Protein AF-A0A7V7VMN9-F1 (afdb_monomer)

Solvent-accessible surface area (backbone atoms only — not comparable to full-atom values): 23626 Å² total; per-residue (Å²): 134,90,79,73,76,73,79,84,62,78,80,55,101,72,82,50,74,69,56,50,67,62,46,50,63,60,49,54,57,54,54,69,75,44,73,64,48,77,47,73,46,55,26,30,43,75,64,50,31,54,47,52,35,53,52,29,42,52,36,45,74,70,70,34,49,33,37,35,45,34,31,45,50,43,74,87,74,33,71,66,27,49,52,45,22,53,54,29,48,60,44,31,67,72,36,32,61,21,46,48,39,40,58,39,51,40,54,54,73,68,48,59,103,78,60,53,71,67,60,51,53,52,53,48,51,53,50,52,63,55,46,50,59,50,50,51,42,56,74,65,60,83,38,96,40,62,53,56,63,73,59,55,30,57,55,35,44,62,82,62,49,40,40,31,52,25,54,18,61,23,60,74,98,60,14,68,62,53,7,48,53,45,14,33,62,26,47,50,20,58,66,36,58,50,44,50,63,26,52,38,36,39,41,35,43,36,23,18,62,78,72,47,70,67,56,55,51,52,54,49,52,55,49,46,69,49,28,43,87,93,51,52,73,43,59,25,41,38,54,79,41,57,86,87,48,47,38,32,37,36,39,44,30,25,30,67,51,74,76,74,72,75,74,74,78,70,81,75,80,81,89,76,82,86,84,88,84,84,90,82,91,84,85,90,88,85,83,87,85,83,82,87,78,89,82,85,83,86,85,87,82,83,90,83,86,83,79,89,79,91,76,85,81,58,73,63,70,60,52,67,72,56,53,62,68,61,55,47,53,62,47,53,73,60,48,81,66,80,81,87,83,90,76,77,95,69,80,86,75,72,83,72,78,80,79,81,76,75,81,71,63,68,98,51,68,86,56,85,78,55,67,56,99,88,40,58,70,82,52,60,65,52,65,76,69,67,62,81,133

Radius of gyration: 32.82 Å; Cα contacts (8 Å, |Δi|>4): 465; chains: 1; bounding box: 78×90×87 Å

pLDDT: mean 71.64, std 24.28, range [21.75, 96.06]

Sequence (389 aa):
NQIALPTDLEFSSHFSASDLATLVPHLVEEIAQASIVILVGGLGSGFASVLLPQVAALCKAQKKMTLACVSLPFSFEGKHAQSIATHSLALLEKESDGILLLDNDRLSSHGSSKTVLGETFIASDEAMDAALPALLTILFNKGPVRITRSHFLKALQGQGTRSCFGYGQAAGPNRLHEALERTLKKPLLERGRSLAKATDIFLILRGPKDISLAEAQAAMQEIERLAGPDRDIQLSLNAEEEEGAPLQIFLLATIKEAAVASKKCEPSPERVSDFSQKEVSSNTPAHLLGKTNILKPSISIAPSLPKSEENSTSEESIKELFDEALYQTALDSQESSVTKSPIPPKKKQMQGALNLKAVQRGRFDKSEPTIVEGEDLDTPTYLRLGLKF

Foldseek 3Di:
DPDDDPPPPPPDPDDDPVNVVVVVVVLLVVLLPDQEEEAEEEALRDPSLPVVLLSLQSNVVSVHAYEYEYEQDECVVDDNSNVSRVVSVVSCLVRHLFYAYHYLNLLVVPDDPPDDPVVSVVLVVVQRVVVVVVVCCQVPPPDPFHDDPVVVSVLRHDPQKYKAKFKAWAFDDCGLVRRVQRRLPRSSCVSLQVLLQFQEKEKEKAWALPDDPVSVVVNVVVS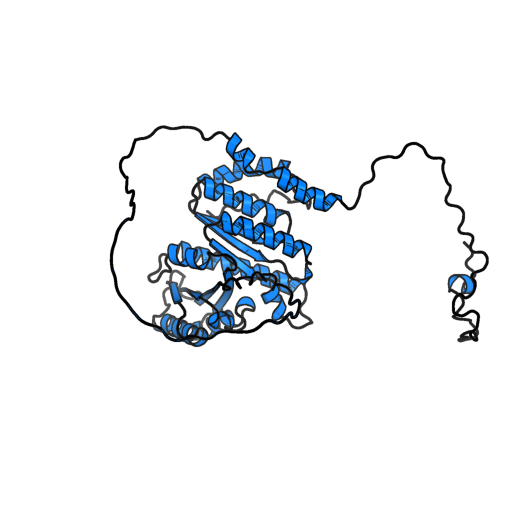CVSNDPNHHYGYHYHHDDHPRTIIMIMMMTIHRDDPPPPPPPPPDDDDDDDDDDDDDDDDDDDDDDDDDDDDDDDDDDDDDDDDDDDDDPDPVVSVVSPPVVVVVVVVVVVPVPDDDDDDPDDDDPDPPDPPPPDDQLPPCNPPDFDDDPNDGPSDDVCVVVVHDD

Mean predicted aligned error: 17.85 Å

Nearest PDB structures (foldseek):
  2rhj-assembly1_A  TM=7.959E-01  e=4.137E-21  Bacillus subtilis
  2vxy-assembly1_A  TM=8.162E-01  e=2.928E-20  Bacillus subtilis
  3voa-assembly1_A  TM=7.569E-01  e=6.347E-21  Staphylococcus aureus subsp. aureus Mu50
  7oja-assembly1_A  TM=7.688E-01  e=5.076E-20  Staphylococcus aureus
  3wgj-assembly2_B  TM=7.546E-01  e=1.057E-19  Staphylococcus aureus subsp. aureus Mu50

Secondary structure (DSSP, 8-state):
---PPPTT----S---HHHHHHHHHHHHHHHHH-SEEEEEEETTSHHHHHHHHHHHHHHHHTT-EEEEEEEEPPGGG-HHHHHHHHHHHHHHHHH-SEEEEEEHHHHHTTS-TT--HHHHHHHHHHHHHHHHHHHHHHHH--SSB---HHHHHHHS-STTEEEEEEEEEE-STTHHHHHHHHHHTSGGGGGGTTGGG-SEEEEEEEEETT--HHHHHHHHHHHHHHH-TT-EEEEEEEEEEPTTPPEEEEEEEEEE-----------PPP--------------------------------------------HHHHHTTS-HHHHHHHHHHHHTSS-PPPPP-----------------GGGTTSPP-EETTEETTS-HHHHTT---

Structure (mmCIF, N/CA/C/O backbone):
data_AF-A0A7V7VMN9-F1
#
_entry.id   AF-A0A7V7VMN9-F1
#
loop_
_atom_site.group_PDB
_atom_site.id
_atom_site.type_symbol
_atom_site.label_atom_id
_atom_site.label_alt_id
_atom_site.label_comp_id
_atom_site.label_asym_id
_atom_site.label_entity_id
_atom_site.label_seq_id
_atom_site.pdbx_PDB_ins_code
_atom_site.Cartn_x
_atom_site.Cartn_y
_atom_site.Cartn_z
_atom_site.occupancy
_atom_site.B_iso_or_equiv
_atom_site.auth_seq_id
_atom_site.auth_comp_id
_atom_site.auth_asym_id
_atom_site.auth_atom_id
_atom_site.pdbx_PDB_model_num
ATOM 1 N N . ASN A 1 1 ? 13.796 1.914 15.827 1.00 31.97 1 ASN A N 1
ATOM 2 C CA . ASN A 1 1 ? 14.966 2.403 15.076 1.00 31.97 1 ASN A CA 1
ATOM 3 C C . ASN A 1 1 ? 14.688 2.214 13.601 1.00 31.97 1 ASN A C 1
ATOM 5 O O . ASN A 1 1 ? 14.691 1.081 13.144 1.00 31.97 1 ASN A O 1
ATOM 9 N N . GLN A 1 2 ? 14.322 3.288 12.899 1.00 32.09 2 GLN A N 1
ATOM 10 C CA . GLN A 1 2 ? 14.398 3.316 11.439 1.00 32.09 2 GLN A CA 1
ATOM 11 C C . GLN A 1 2 ? 15.878 3.506 11.119 1.00 32.09 2 GLN A C 1
ATOM 13 O O . GLN A 1 2 ? 16.452 4.517 11.513 1.00 32.09 2 GLN A O 1
ATOM 18 N N . ILE A 1 3 ? 16.508 2.503 10.522 1.00 38.00 3 ILE A N 1
ATOM 19 C CA . ILE A 1 3 ? 17.889 2.608 10.060 1.00 38.00 3 ILE A CA 1
ATOM 20 C C . ILE A 1 3 ? 17.776 2.848 8.562 1.00 38.00 3 ILE A C 1
ATOM 22 O O . ILE A 1 3 ? 17.422 1.947 7.805 1.00 38.00 3 ILE A O 1
ATOM 26 N N . ALA A 1 4 ? 17.958 4.104 8.160 1.00 40.03 4 ALA A N 1
ATOM 27 C CA . ALA A 1 4 ? 18.234 4.418 6.771 1.00 40.03 4 ALA A CA 1
ATOM 28 C C . ALA A 1 4 ? 19.645 3.904 6.470 1.00 40.03 4 ALA A C 1
ATOM 30 O O . ALA A 1 4 ? 20.550 4.077 7.290 1.00 40.03 4 ALA A O 1
ATOM 31 N N . LEU A 1 5 ? 19.825 3.265 5.314 1.00 39.50 5 LEU A N 1
ATOM 32 C CA . LEU A 1 5 ? 21.160 3.018 4.777 1.00 39.50 5 LEU A CA 1
ATOM 33 C C . LEU A 1 5 ? 21.959 4.332 4.809 1.00 39.50 5 LEU A C 1
ATOM 35 O O . LEU A 1 5 ? 21.357 5.385 4.579 1.00 39.50 5 LEU A O 1
ATOM 39 N N . PRO A 1 6 ? 23.268 4.298 5.114 1.00 33.50 6 PRO A N 1
ATOM 40 C CA . PRO A 1 6 ? 24.074 5.507 5.191 1.00 33.50 6 PRO A CA 1
ATOM 41 C C . PRO A 1 6 ? 23.896 6.326 3.910 1.00 33.50 6 PRO A C 1
ATOM 43 O O . PRO A 1 6 ? 24.228 5.879 2.814 1.00 33.50 6 PRO A O 1
ATOM 46 N N . THR A 1 7 ? 23.352 7.533 4.069 1.00 39.00 7 THR A N 1
ATOM 47 C CA . THR A 1 7 ? 23.138 8.525 3.003 1.00 39.00 7 THR A CA 1
ATOM 48 C C . THR A 1 7 ? 24.445 9.049 2.405 1.00 39.00 7 THR A C 1
ATOM 50 O O . THR A 1 7 ? 24.408 9.784 1.425 1.00 39.00 7 THR A O 1
ATOM 53 N N . ASP A 1 8 ? 25.588 8.654 2.971 1.00 31.59 8 ASP A N 1
ATOM 54 C CA . ASP A 1 8 ? 26.931 9.064 2.553 1.00 31.59 8 ASP A CA 1
ATOM 55 C C . ASP A 1 8 ? 27.463 8.267 1.346 1.00 31.59 8 ASP A C 1
ATOM 57 O O . ASP A 1 8 ? 28.542 8.559 0.833 1.00 31.59 8 ASP A O 1
ATOM 61 N N . LEU A 1 9 ? 26.713 7.273 0.857 1.00 38.12 9 LEU A N 1
ATOM 62 C CA . LEU A 1 9 ? 26.940 6.699 -0.466 1.00 38.12 9 LEU A CA 1
ATOM 63 C C . LEU A 1 9 ? 26.233 7.581 -1.498 1.00 38.12 9 LEU A C 1
ATOM 65 O O . LEU A 1 9 ? 25.052 7.402 -1.787 1.00 38.12 9 LEU A O 1
ATOM 69 N N . GLU A 1 10 ? 26.961 8.545 -2.066 1.00 32.03 10 GLU A N 1
ATOM 70 C CA . GLU A 1 10 ? 26.562 9.173 -3.326 1.00 32.03 10 GLU A CA 1
ATOM 71 C C . GLU A 1 10 ? 26.473 8.074 -4.394 1.00 32.03 10 GLU A C 1
ATOM 73 O O . GLU A 1 10 ? 27.471 7.661 -4.988 1.00 32.03 10 GLU A O 1
ATOM 78 N N . PHE A 1 11 ? 25.267 7.548 -4.609 1.00 43.00 11 PHE A N 1
ATOM 79 C CA . PHE A 1 11 ? 25.002 6.558 -5.642 1.00 43.00 11 PHE A CA 1
ATOM 80 C C . PHE A 1 11 ? 25.147 7.235 -7.008 1.00 43.00 11 PHE A C 1
ATOM 82 O O . PHE A 1 11 ? 24.208 7.822 -7.546 1.00 43.00 11 PHE A O 1
ATOM 89 N N . SER A 1 12 ? 26.361 7.184 -7.560 1.00 38.53 12 SER A N 1
ATOM 90 C CA . SER A 1 12 ? 26.609 7.540 -8.954 1.00 38.53 12 SER A CA 1
ATOM 91 C C . SER A 1 12 ? 25.777 6.636 -9.873 1.00 38.53 12 SER A C 1
ATOM 93 O O . SER A 1 12 ? 25.415 5.517 -9.506 1.00 38.53 12 SER A O 1
ATOM 95 N N . SER A 1 13 ? 25.505 7.085 -11.099 1.00 44.75 13 SER A N 1
ATOM 96 C CA . SER A 1 13 ? 24.746 6.335 -12.114 1.00 44.75 13 SER A CA 1
ATOM 97 C C . SER A 1 13 ? 25.332 4.960 -12.484 1.00 44.75 13 SER A C 1
ATOM 99 O O . SER A 1 13 ? 24.714 4.226 -13.253 1.00 44.75 13 SER A O 1
ATOM 101 N N . HIS A 1 14 ? 26.500 4.598 -11.945 1.00 46.25 14 HIS A N 1
ATOM 102 C CA . HIS A 1 14 ? 27.141 3.299 -12.098 1.00 46.25 14 HIS A CA 1
ATOM 103 C C . HIS A 1 14 ? 27.370 2.670 -10.717 1.00 46.25 14 HIS A C 1
ATOM 105 O O . HIS A 1 14 ? 28.395 2.905 -10.084 1.00 46.25 14 HIS A O 1
ATOM 111 N N . PHE A 1 15 ? 26.404 1.878 -10.247 1.00 58.69 15 PHE A N 1
ATOM 112 C CA . PHE A 1 15 ? 26.573 1.021 -9.072 1.00 58.69 15 PHE A CA 1
ATOM 113 C C . PHE A 1 15 ? 27.251 -0.289 -9.498 1.00 58.69 15 PHE A C 1
ATOM 115 O O . PHE A 1 15 ? 26.683 -1.057 -10.281 1.00 58.69 15 PHE A O 1
ATOM 122 N N . SER A 1 16 ? 28.477 -0.522 -9.027 1.00 63.81 16 SER A N 1
ATOM 123 C CA . SER A 1 16 ? 29.318 -1.658 -9.425 1.00 63.81 16 SER A CA 1
ATOM 124 C C . SER A 1 16 ? 29.040 -2.908 -8.579 1.00 63.81 16 SER A C 1
ATOM 126 O O . SER A 1 16 ? 28.637 -2.819 -7.418 1.00 63.81 16 SER A O 1
ATOM 128 N N . ALA A 1 17 ? 29.337 -4.097 -9.118 1.00 63.62 17 ALA A N 1
ATOM 129 C CA . ALA A 1 17 ? 29.335 -5.358 -8.366 1.00 63.62 17 ALA A CA 1
ATOM 130 C C . ALA A 1 17 ? 30.231 -5.299 -7.112 1.00 63.62 17 ALA A C 1
ATOM 132 O O . ALA A 1 17 ? 29.928 -5.921 -6.094 1.00 63.62 17 ALA A O 1
ATOM 133 N N . SER A 1 18 ? 31.308 -4.507 -7.160 1.00 67.50 18 SER A N 1
ATOM 134 C CA . SER A 1 18 ? 32.189 -4.255 -6.011 1.00 67.50 18 SER A CA 1
ATOM 135 C C . SER A 1 18 ? 31.486 -3.529 -4.862 1.00 67.50 18 SER A C 1
ATOM 137 O O . SER A 1 18 ? 31.746 -3.817 -3.691 1.00 67.50 18 SER A O 1
ATOM 139 N N . ASP A 1 19 ? 30.578 -2.610 -5.187 1.00 71.31 19 ASP A N 1
ATOM 140 C CA . ASP A 1 19 ? 29.857 -1.804 -4.200 1.00 71.31 19 ASP A CA 1
ATOM 141 C C . ASP A 1 19 ? 28.804 -2.669 -3.503 1.00 71.31 19 ASP A C 1
ATOM 143 O O . ASP A 1 19 ? 28.644 -2.613 -2.283 1.00 71.31 19 ASP A O 1
ATOM 147 N N . LEU A 1 20 ? 28.164 -3.565 -4.263 1.00 68.50 20 LEU A N 1
ATOM 148 C CA . LEU A 1 20 ? 27.259 -4.578 -3.727 1.00 68.50 20 LEU A CA 1
ATOM 149 C C . LEU A 1 20 ? 27.979 -5.530 -2.764 1.00 68.50 20 LEU A C 1
ATOM 151 O O . LEU A 1 20 ? 27.495 -5.767 -1.660 1.00 68.50 20 LEU A O 1
ATOM 155 N N . ALA A 1 21 ? 29.155 -6.035 -3.151 1.00 71.19 21 ALA A N 1
ATOM 156 C CA . ALA A 1 21 ? 29.940 -6.953 -2.326 1.00 71.19 21 ALA A CA 1
ATOM 157 C C . ALA A 1 21 ? 30.367 -6.330 -0.986 1.00 71.19 21 ALA A C 1
ATOM 159 O O . ALA A 1 21 ? 30.491 -7.039 0.011 1.00 71.19 21 ALA A O 1
ATOM 160 N N . THR A 1 22 ? 30.550 -5.008 -0.952 1.00 79.06 22 THR A N 1
ATOM 161 C CA . THR A 1 22 ? 30.872 -4.267 0.275 1.00 79.06 22 THR A CA 1
ATOM 162 C C . THR A 1 22 ? 29.626 -3.995 1.122 1.00 79.06 22 THR A C 1
ATOM 164 O O . THR A 1 22 ? 29.686 -4.042 2.347 1.00 79.06 22 THR A O 1
ATOM 167 N N . LEU A 1 23 ? 28.476 -3.745 0.489 1.00 80.19 23 LEU A N 1
ATOM 168 C CA . LEU A 1 23 ? 27.221 -3.421 1.173 1.00 80.19 23 LEU A CA 1
ATOM 169 C C . LEU A 1 23 ? 26.539 -4.645 1.809 1.00 80.19 23 LEU A C 1
ATOM 171 O O . LEU A 1 23 ? 25.935 -4.538 2.877 1.00 80.19 23 LEU A O 1
ATOM 175 N N . VAL A 1 24 ? 26.623 -5.810 1.163 1.00 80.56 24 VAL A N 1
ATOM 176 C CA . VAL A 1 24 ? 25.917 -7.033 1.580 1.00 80.56 24 VAL A CA 1
ATOM 177 C C . VAL A 1 24 ? 26.259 -7.483 3.010 1.00 80.56 24 VAL A C 1
ATOM 179 O O . VAL A 1 24 ? 25.319 -7.752 3.757 1.00 80.56 24 VAL A O 1
ATOM 182 N N . PRO A 1 25 ? 27.534 -7.545 3.447 1.00 83.19 25 PRO A N 1
ATOM 183 C CA . PRO A 1 25 ? 27.867 -7.923 4.822 1.00 83.19 25 PRO A CA 1
ATOM 184 C C . PRO A 1 25 ? 27.211 -7.012 5.867 1.00 83.19 25 PRO A C 1
ATOM 186 O O . PRO A 1 25 ? 26.614 -7.504 6.823 1.00 83.19 25 PRO A O 1
ATOM 189 N N . HIS A 1 26 ? 27.231 -5.695 5.641 1.00 84.62 26 HIS A N 1
ATOM 190 C CA . HIS A 1 26 ? 26.583 -4.729 6.530 1.00 84.62 26 HIS A CA 1
ATOM 191 C C . HIS A 1 26 ? 25.063 -4.926 6.578 1.00 84.62 26 HIS A C 1
ATOM 193 O O . HIS A 1 26 ? 24.466 -4.919 7.652 1.00 84.62 26 HIS A O 1
ATOM 199 N N . LEU A 1 27 ? 24.430 -5.172 5.427 1.00 86.25 27 LEU A N 1
ATOM 200 C CA . LEU A 1 27 ? 23.003 -5.490 5.370 1.00 86.25 27 LEU A CA 1
ATOM 201 C C . LEU A 1 27 ? 22.668 -6.761 6.158 1.00 86.25 27 LEU A C 1
ATOM 203 O O . LEU A 1 27 ? 21.668 -6.789 6.870 1.00 86.25 27 LEU A O 1
ATOM 207 N N . VAL A 1 28 ? 23.490 -7.806 6.053 1.00 88.19 28 VAL A N 1
ATOM 208 C CA . VAL A 1 28 ? 23.274 -9.078 6.757 1.00 88.19 28 VAL A CA 1
ATOM 209 C C . VAL A 1 28 ? 23.269 -8.882 8.273 1.00 88.19 28 VAL A C 1
ATOM 211 O O . VAL A 1 28 ? 22.381 -9.426 8.935 1.00 88.19 28 VAL A O 1
ATOM 214 N N . GLU A 1 29 ? 24.203 -8.093 8.809 1.00 87.88 29 GLU A N 1
ATOM 215 C CA . GLU A 1 29 ? 24.278 -7.774 10.241 1.00 87.88 29 GLU A CA 1
ATOM 216 C C . GLU A 1 29 ? 23.059 -6.975 10.725 1.00 87.88 29 GLU A C 1
ATOM 218 O O . GLU A 1 29 ? 22.453 -7.321 11.742 1.00 87.88 29 GLU A O 1
ATOM 223 N N . GLU A 1 30 ? 22.647 -5.950 9.977 1.00 87.88 30 GLU A N 1
ATOM 224 C CA . GLU A 1 30 ? 21.482 -5.121 10.316 1.00 87.88 30 GLU A CA 1
ATOM 225 C C . GLU A 1 30 ? 20.170 -5.922 10.254 1.00 87.88 30 GLU A C 1
ATOM 227 O O . GLU A 1 30 ? 19.333 -5.872 11.164 1.00 87.88 30 GLU A O 1
ATOM 232 N N . ILE A 1 31 ? 20.002 -6.747 9.214 1.00 90.44 31 ILE A N 1
ATOM 233 C CA . ILE A 1 31 ? 18.845 -7.642 9.059 1.00 90.44 31 ILE A CA 1
ATOM 234 C C . ILE A 1 31 ? 18.776 -8.638 10.223 1.00 90.44 31 ILE A C 1
ATOM 236 O O . ILE A 1 31 ? 17.681 -8.926 10.720 1.00 90.44 31 ILE A O 1
ATOM 240 N N . ALA A 1 32 ? 19.920 -9.128 10.711 1.00 89.06 32 ALA A N 1
ATOM 241 C CA . ALA A 1 32 ? 19.964 -10.066 11.828 1.00 89.06 32 ALA A CA 1
ATOM 242 C C . ALA A 1 32 ? 19.381 -9.464 13.119 1.00 89.06 32 ALA A C 1
ATOM 244 O O . ALA A 1 32 ? 18.733 -10.185 13.888 1.00 89.06 32 ALA A O 1
ATOM 245 N N . GLN A 1 33 ? 19.518 -8.151 13.326 1.00 89.38 33 GLN A N 1
ATOM 246 C CA . GLN A 1 33 ? 18.962 -7.439 14.483 1.00 89.38 33 GLN A CA 1
ATOM 247 C C . GLN A 1 33 ? 17.479 -7.070 14.313 1.00 89.38 33 GLN A C 1
ATOM 249 O O . GLN A 1 33 ? 16.753 -6.908 15.299 1.00 89.38 33 GLN A O 1
ATOM 254 N N . ALA A 1 34 ? 16.990 -6.971 13.076 1.00 89.31 34 ALA A N 1
ATOM 255 C CA . ALA A 1 34 ? 15.606 -6.618 12.790 1.00 89.31 34 ALA A CA 1
ATOM 256 C C . ALA A 1 34 ? 14.627 -7.778 13.069 1.00 89.31 34 ALA A C 1
ATOM 258 O O . ALA A 1 34 ? 14.940 -8.958 12.906 1.00 89.31 34 ALA A O 1
ATOM 259 N N . SER A 1 35 ? 13.397 -7.445 13.479 1.00 87.12 35 SER A N 1
ATOM 260 C CA . SER A 1 35 ? 12.280 -8.412 13.562 1.00 87.12 35 SER A CA 1
ATOM 261 C C . SER A 1 35 ? 11.403 -8.401 12.309 1.00 87.12 35 SER A C 1
ATOM 263 O O . SER A 1 35 ? 10.869 -9.433 11.911 1.00 87.12 35 SER A O 1
ATOM 265 N N . ILE A 1 36 ? 11.237 -7.219 11.716 1.00 90.50 36 ILE A N 1
ATOM 266 C CA . ILE A 1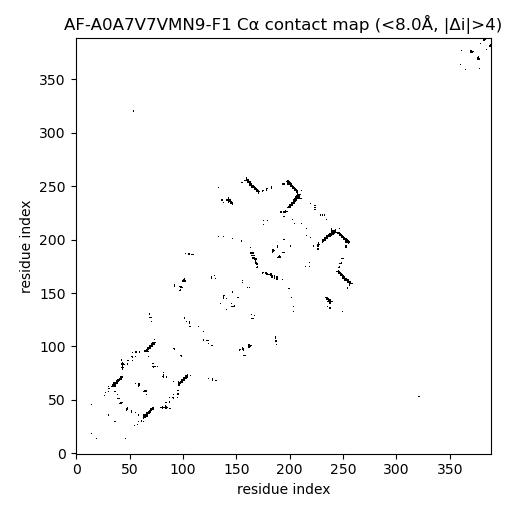 36 ? 10.467 -6.975 10.500 1.00 90.50 36 ILE A CA 1
ATOM 267 C C . ILE A 1 36 ? 11.323 -6.068 9.623 1.00 90.50 36 ILE A C 1
ATOM 269 O O . ILE A 1 36 ? 11.855 -5.075 10.122 1.00 90.50 36 ILE A O 1
ATOM 273 N N . VAL A 1 37 ? 11.427 -6.400 8.341 1.00 93.19 37 VAL A N 1
ATOM 274 C CA . VAL A 1 37 ? 12.114 -5.601 7.328 1.00 93.19 37 VAL A CA 1
ATOM 275 C C . VAL A 1 37 ? 11.075 -5.111 6.325 1.00 93.19 37 VAL A C 1
ATOM 277 O O . VAL A 1 37 ? 10.280 -5.897 5.810 1.00 93.19 37 VAL A O 1
ATOM 280 N N . ILE A 1 38 ? 11.054 -3.800 6.079 1.00 93.69 38 ILE A N 1
ATOM 281 C CA . ILE A 1 38 ? 10.208 -3.187 5.053 1.00 93.69 38 ILE A CA 1
ATOM 282 C C . ILE A 1 38 ? 11.128 -2.665 3.957 1.00 93.69 38 ILE A C 1
ATOM 284 O O . ILE A 1 38 ? 11.941 -1.777 4.197 1.00 93.69 38 ILE A O 1
ATOM 288 N N . LEU A 1 39 ? 11.000 -3.242 2.771 1.00 94.44 39 LEU A N 1
ATOM 289 C CA . LEU A 1 39 ? 11.741 -2.873 1.577 1.00 94.44 39 LEU A CA 1
ATOM 290 C C . LEU A 1 39 ? 10.933 -1.838 0.803 1.00 94.44 39 LEU A C 1
ATOM 292 O O . LEU A 1 39 ? 9.754 -2.062 0.542 1.00 94.44 39 LEU A O 1
ATOM 296 N N . VAL A 1 40 ? 11.545 -0.715 0.440 1.00 93.75 40 VAL A N 1
ATOM 297 C CA . VAL A 1 40 ? 10.862 0.386 -0.251 1.00 93.75 40 VAL A CA 1
ATOM 298 C C . VAL A 1 40 ? 11.652 0.771 -1.488 1.00 93.75 40 VAL A C 1
ATOM 300 O O . VAL A 1 40 ? 12.869 0.929 -1.407 1.00 93.75 40 VAL A O 1
ATOM 303 N N . GLY A 1 41 ? 10.980 0.941 -2.624 1.00 92.00 41 GLY A N 1
ATOM 304 C CA . GLY A 1 41 ? 11.628 1.501 -3.808 1.00 92.00 41 GLY A CA 1
ATOM 305 C C . GLY A 1 41 ? 10.806 1.410 -5.088 1.00 92.00 41 GLY A C 1
ATOM 306 O O . GLY A 1 41 ? 9.822 0.680 -5.171 1.00 92.00 41 GLY A O 1
ATOM 307 N N . GLY A 1 42 ? 11.228 2.164 -6.101 1.00 92.88 42 GLY A N 1
ATOM 308 C CA . GLY A 1 42 ? 10.626 2.129 -7.432 1.00 92.88 42 GLY A CA 1
ATOM 309 C C . GLY A 1 42 ? 11.259 1.063 -8.318 1.00 92.88 42 GLY A C 1
ATOM 310 O O . GLY A 1 42 ? 12.476 1.048 -8.521 1.00 92.88 42 GLY A O 1
ATOM 311 N N . LEU A 1 43 ? 10.430 0.179 -8.867 1.00 93.12 43 LEU A N 1
ATOM 312 C CA . LEU A 1 43 ? 10.850 -0.805 -9.855 1.00 93.12 43 LEU A CA 1
ATOM 313 C C . LEU A 1 43 ? 10.950 -0.165 -11.244 1.00 93.12 43 LEU A C 1
ATOM 315 O O . LEU A 1 43 ? 10.333 0.854 -11.535 1.00 93.12 43 LEU A O 1
ATOM 319 N N . GLY A 1 44 ? 11.733 -0.786 -12.121 1.00 87.25 44 GLY A N 1
ATOM 320 C CA . GLY A 1 44 ? 11.974 -0.316 -13.488 1.00 87.25 44 GLY A CA 1
ATOM 321 C C . GLY A 1 44 ? 13.281 0.456 -13.660 1.00 87.25 44 GLY A C 1
ATOM 322 O O . GLY A 1 44 ? 13.774 0.564 -14.780 1.00 87.25 44 GLY A O 1
ATOM 323 N N . SER A 1 45 ? 13.894 0.893 -12.557 1.00 78.88 45 SER A N 1
ATOM 324 C CA . SER A 1 45 ? 15.275 1.389 -12.514 1.00 78.88 45 SER A CA 1
ATOM 325 C C . SER A 1 45 ? 16.249 0.267 -12.128 1.00 78.88 45 SER A C 1
ATOM 327 O O . SER A 1 45 ? 15.903 -0.600 -11.325 1.00 78.88 45 SER A O 1
ATOM 329 N N . GLY A 1 46 ? 17.464 0.254 -12.687 1.00 77.00 46 GLY A N 1
ATOM 330 C CA . GLY A 1 46 ? 18.398 -0.874 -12.539 1.00 77.00 46 GLY A CA 1
ATOM 331 C C . GLY A 1 46 ? 18.768 -1.212 -11.090 1.00 77.00 46 GLY A C 1
ATOM 332 O O . GLY A 1 46 ? 18.743 -2.378 -10.713 1.00 77.00 46 GLY A O 1
ATOM 333 N N . PHE A 1 47 ? 19.049 -0.211 -10.251 1.00 85.00 47 PHE A N 1
ATOM 334 C CA . PHE A 1 47 ? 19.554 -0.452 -8.896 1.00 85.00 47 PHE A CA 1
ATOM 335 C C . PHE A 1 47 ? 18.509 -1.079 -7.963 1.00 85.00 47 PHE A C 1
ATOM 337 O O . PHE A 1 47 ? 18.703 -2.192 -7.478 1.00 85.00 47 PHE A O 1
ATOM 344 N N . ALA A 1 48 ? 17.373 -0.409 -7.748 1.00 88.31 48 ALA A N 1
ATOM 345 C CA . ALA A 1 48 ? 16.333 -0.907 -6.846 1.00 88.31 48 ALA A CA 1
ATOM 346 C C . ALA A 1 48 ? 15.727 -2.229 -7.348 1.00 88.31 48 ALA A C 1
ATOM 348 O O . ALA A 1 48 ? 15.471 -3.138 -6.559 1.00 88.31 48 ALA A O 1
ATOM 349 N N . SER A 1 49 ? 15.570 -2.373 -8.667 1.00 90.88 49 SER A N 1
ATOM 350 C CA . SER A 1 49 ? 15.033 -3.592 -9.284 1.00 90.88 49 SER A CA 1
ATOM 351 C C . SER A 1 49 ? 15.940 -4.812 -9.084 1.00 90.88 49 SER A C 1
ATOM 353 O O . SER A 1 49 ? 15.437 -5.934 -9.052 1.00 90.88 49 SER A O 1
ATOM 355 N N . VAL A 1 50 ? 17.254 -4.619 -8.936 1.00 88.62 50 VAL A N 1
ATOM 356 C CA . VAL A 1 50 ? 18.216 -5.705 -8.684 1.00 88.62 50 VAL A CA 1
ATOM 357 C C . VAL A 1 50 ? 18.422 -5.934 -7.188 1.00 88.62 50 VAL A C 1
ATOM 359 O O . VAL A 1 50 ? 18.415 -7.079 -6.740 1.00 88.62 50 VAL A O 1
ATOM 362 N N . LEU A 1 51 ? 18.564 -4.862 -6.403 1.00 90.44 51 LEU A N 1
ATOM 363 C CA . LEU A 1 51 ? 18.890 -4.961 -4.983 1.00 90.44 51 LEU A CA 1
ATOM 364 C C . LEU A 1 51 ? 17.710 -5.466 -4.142 1.00 90.44 51 LEU A C 1
ATOM 366 O O . LEU A 1 51 ? 17.899 -6.342 -3.302 1.00 90.44 51 LEU A O 1
ATOM 370 N N . LEU A 1 52 ? 16.490 -4.953 -4.353 1.00 93.31 52 LEU A N 1
ATOM 371 C CA . LEU A 1 52 ? 15.348 -5.290 -3.488 1.00 93.31 52 LEU A CA 1
ATOM 372 C C . LEU A 1 52 ? 15.045 -6.802 -3.451 1.00 93.31 52 LEU A C 1
ATOM 374 O O . LEU A 1 52 ? 14.896 -7.325 -2.345 1.00 93.31 52 LEU A O 1
ATOM 378 N N . PRO A 1 53 ? 15.000 -7.542 -4.583 1.00 93.81 53 PRO A N 1
ATOM 379 C CA . PRO A 1 53 ? 14.800 -8.991 -4.541 1.00 93.81 53 PRO A CA 1
ATOM 380 C C . PRO A 1 53 ? 15.921 -9.749 -3.819 1.00 93.81 53 PRO A C 1
ATOM 382 O O . PRO A 1 53 ? 15.643 -10.713 -3.110 1.00 93.81 53 PRO A O 1
ATOM 385 N N . GLN A 1 54 ? 17.176 -9.313 -3.962 1.00 91.19 54 GLN A N 1
ATOM 386 C CA . GLN A 1 54 ? 18.314 -9.943 -3.284 1.00 91.19 54 GLN A CA 1
ATOM 387 C C . GLN A 1 54 ? 18.237 -9.743 -1.770 1.00 91.19 54 GLN A C 1
ATOM 389 O O . GLN A 1 54 ? 18.390 -10.693 -1.005 1.00 91.19 54 GLN A O 1
ATOM 394 N N . VAL A 1 55 ? 17.931 -8.521 -1.328 1.00 93.06 55 VAL A N 1
ATOM 395 C CA . VAL A 1 55 ? 17.736 -8.230 0.097 1.00 93.06 55 VAL A CA 1
ATOM 396 C C . VAL A 1 55 ? 16.549 -9.021 0.647 1.00 93.06 55 VAL A C 1
ATOM 398 O O . VAL A 1 55 ? 16.660 -9.600 1.725 1.00 93.06 55 VAL A O 1
ATOM 401 N N . ALA A 1 56 ? 15.450 -9.139 -0.107 1.00 94.94 56 ALA A N 1
ATOM 402 C CA . ALA A 1 56 ? 14.317 -9.976 0.285 1.00 94.94 56 ALA A CA 1
ATOM 403 C C . ALA A 1 56 ? 14.721 -11.450 0.468 1.00 94.94 56 ALA A C 1
ATOM 405 O O . ALA A 1 56 ? 14.366 -12.064 1.477 1.00 94.94 56 ALA A O 1
ATOM 406 N N . ALA A 1 57 ? 15.521 -12.001 -0.451 1.00 93.75 57 ALA A N 1
ATOM 407 C CA . ALA A 1 57 ? 16.039 -13.364 -0.346 1.00 93.75 57 ALA A CA 1
ATOM 408 C C . ALA A 1 57 ? 16.904 -13.556 0.913 1.00 93.75 57 ALA A C 1
ATOM 410 O O . ALA A 1 57 ? 16.742 -14.547 1.629 1.00 93.75 57 ALA A O 1
ATOM 411 N N . LEU A 1 58 ? 17.770 -12.586 1.237 1.00 92.62 58 LEU A N 1
ATOM 412 C CA . LEU A 1 58 ? 18.570 -12.599 2.467 1.00 92.62 58 LEU A CA 1
ATOM 413 C C . LEU A 1 58 ? 17.688 -12.568 3.721 1.00 92.62 58 LEU A C 1
ATOM 415 O O . LEU A 1 58 ? 17.892 -13.364 4.640 1.00 92.62 58 LEU A O 1
ATOM 419 N N . CYS A 1 59 ? 16.684 -11.688 3.763 1.00 94.44 59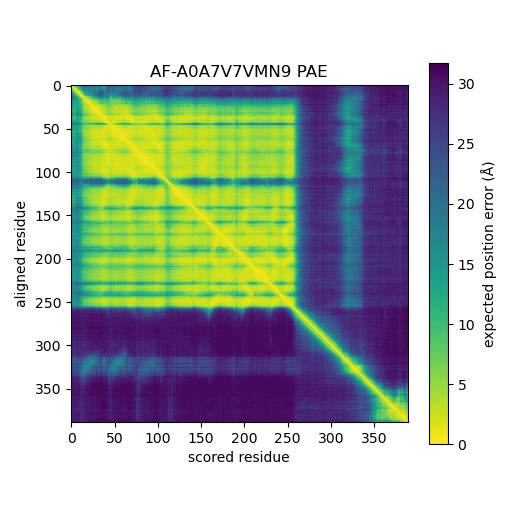 CYS A N 1
ATOM 420 C CA . CYS A 1 59 ? 15.752 -11.618 4.885 1.00 94.44 59 CYS A CA 1
ATOM 421 C C . CYS A 1 59 ? 15.010 -12.947 5.081 1.00 94.44 59 CYS A C 1
ATOM 423 O O . CYS A 1 59 ? 14.913 -13.443 6.207 1.00 94.44 59 CYS A O 1
ATOM 425 N N . LYS A 1 60 ? 14.557 -13.571 3.991 1.00 92.94 60 LYS A N 1
ATOM 426 C CA . LYS A 1 60 ? 13.891 -14.876 4.019 1.00 92.94 60 LYS A CA 1
ATOM 427 C C . LYS A 1 60 ? 14.820 -16.004 4.469 1.00 92.94 60 LYS A C 1
ATOM 429 O O . LYS A 1 60 ? 14.408 -16.828 5.287 1.00 92.94 60 LYS A O 1
ATOM 434 N N . ALA A 1 61 ? 16.076 -16.020 4.017 1.00 92.12 61 ALA A N 1
ATOM 435 C CA . ALA A 1 61 ? 17.091 -16.973 4.478 1.00 92.12 61 ALA A CA 1
ATOM 436 C C . ALA A 1 61 ? 17.325 -16.864 5.996 1.00 92.12 61 ALA A C 1
ATOM 438 O O . ALA A 1 61 ? 17.439 -17.874 6.691 1.00 92.12 61 ALA A O 1
ATOM 439 N N . GLN A 1 62 ? 17.286 -15.641 6.533 1.00 92.25 62 GLN A N 1
ATOM 440 C CA . GLN A 1 62 ? 17.359 -15.362 7.969 1.00 92.25 62 GLN A CA 1
ATOM 441 C C . GLN A 1 62 ? 16.015 -15.507 8.713 1.00 92.25 62 GLN A C 1
ATOM 443 O O . GLN A 1 62 ? 15.934 -15.202 9.906 1.00 92.25 62 GLN A O 1
ATOM 448 N N . LYS A 1 63 ? 14.953 -15.974 8.040 1.00 92.56 63 LYS A N 1
ATOM 449 C CA . LYS A 1 63 ? 13.592 -16.134 8.590 1.00 92.56 63 LYS A CA 1
ATOM 450 C C . LYS A 1 63 ? 13.028 -14.841 9.195 1.00 92.56 63 LYS A C 1
ATOM 452 O O . LYS A 1 63 ? 12.327 -14.873 10.208 1.00 92.56 63 LYS A O 1
ATOM 457 N N . LYS A 1 64 ? 13.351 -13.698 8.588 1.00 92.69 64 LYS A N 1
ATOM 458 C CA . LYS A 1 64 ? 12.817 -12.384 8.956 1.00 92.69 64 LYS A CA 1
ATOM 459 C C . LYS A 1 64 ? 11.546 -12.098 8.172 1.00 92.69 64 LYS A C 1
ATOM 461 O O . LYS A 1 64 ? 11.472 -12.380 6.979 1.00 92.69 64 LYS A O 1
ATOM 466 N N . MET A 1 65 ? 10.566 -11.501 8.849 1.00 91.25 65 MET A N 1
ATOM 467 C CA . MET A 1 65 ? 9.337 -11.060 8.196 1.00 91.25 65 MET A CA 1
ATOM 468 C C . MET A 1 65 ? 9.653 -9.903 7.246 1.00 91.25 65 MET A C 1
ATOM 470 O O . MET A 1 65 ? 10.179 -8.881 7.691 1.00 91.25 65 MET A O 1
ATOM 474 N N . THR A 1 66 ? 9.305 -10.051 5.973 1.00 94.06 66 THR A N 1
ATOM 475 C CA . THR A 1 66 ? 9.696 -9.126 4.906 1.00 94.06 66 THR A CA 1
ATOM 476 C C . THR A 1 66 ? 8.476 -8.620 4.156 1.00 94.06 66 THR A C 1
ATOM 478 O O . THR A 1 66 ? 7.732 -9.392 3.558 1.00 94.06 66 THR A O 1
ATOM 481 N N . LEU A 1 67 ? 8.276 -7.308 4.164 1.00 94.06 67 LEU A N 1
ATOM 482 C CA . LEU A 1 67 ? 7.247 -6.633 3.378 1.00 94.06 67 LEU A CA 1
ATOM 483 C C . LEU A 1 67 ? 7.908 -5.743 2.336 1.00 94.06 67 LEU A C 1
ATOM 485 O O . LEU A 1 67 ? 8.842 -5.021 2.664 1.00 94.06 67 LEU A O 1
ATOM 489 N N . ALA A 1 68 ? 7.401 -5.747 1.109 1.00 94.44 68 ALA A N 1
ATOM 490 C CA . ALA A 1 68 ? 7.858 -4.835 0.068 1.00 94.44 68 ALA A CA 1
ATOM 491 C C . ALA A 1 68 ? 6.783 -3.781 -0.223 1.00 94.44 68 ALA A C 1
ATOM 493 O O . ALA A 1 68 ? 5.619 -4.117 -0.412 1.00 94.44 68 ALA A O 1
ATOM 494 N N . CYS A 1 69 ? 7.161 -2.509 -0.262 1.00 94.31 69 CYS A N 1
ATOM 495 C CA . CYS A 1 69 ? 6.339 -1.392 -0.707 1.00 94.31 69 CYS A CA 1
ATOM 496 C C . CYS A 1 69 ? 6.999 -0.809 -1.954 1.00 94.31 69 CYS A C 1
ATOM 498 O O . CYS A 1 69 ? 8.014 -0.122 -1.861 1.00 94.31 69 CYS A O 1
ATOM 500 N N . VAL A 1 70 ? 6.477 -1.153 -3.127 1.00 94.38 70 VAL A N 1
ATOM 501 C CA . VAL A 1 70 ? 7.156 -0.880 -4.396 1.00 94.38 70 VAL A CA 1
ATOM 502 C C . VAL A 1 70 ? 6.237 -0.212 -5.400 1.00 94.38 70 VAL A C 1
ATOM 504 O O . VAL A 1 70 ? 5.045 -0.509 -5.440 1.00 94.38 70 VAL A O 1
ATOM 507 N N . SER A 1 71 ? 6.785 0.681 -6.222 1.00 93.06 71 SER A N 1
ATOM 508 C CA . SER A 1 71 ? 6.051 1.305 -7.325 1.00 93.06 71 SER A CA 1
ATOM 509 C C . SER A 1 71 ? 6.436 0.701 -8.673 1.00 93.06 71 SER A C 1
ATOM 511 O O . SER A 1 71 ? 7.586 0.318 -8.893 1.00 93.06 71 SER A O 1
ATOM 513 N N . LEU A 1 72 ? 5.462 0.593 -9.575 1.00 92.56 72 LEU A N 1
ATOM 514 C CA . LEU A 1 72 ? 5.695 0.308 -10.990 1.00 92.56 72 LEU A CA 1
ATOM 515 C C . LEU A 1 72 ? 6.057 1.601 -11.727 1.00 92.56 72 LEU A C 1
ATOM 517 O O . LEU A 1 72 ? 5.555 2.656 -11.346 1.00 92.56 72 LEU A O 1
ATOM 521 N N . PRO A 1 73 ? 6.875 1.543 -12.790 1.00 92.50 73 PRO A N 1
ATOM 522 C CA . PRO A 1 73 ? 7.211 2.726 -13.570 1.00 92.50 73 PRO A CA 1
ATOM 523 C C . PRO A 1 73 ? 5.991 3.227 -14.349 1.00 92.50 73 PRO A C 1
ATOM 525 O O . PRO A 1 73 ? 5.035 2.486 -14.597 1.00 92.50 73 PRO A O 1
ATOM 528 N N . PHE A 1 74 ? 6.033 4.481 -14.789 1.00 91.31 74 PHE A N 1
ATOM 529 C CA . PHE A 1 74 ? 5.026 5.008 -15.702 1.00 91.31 74 PHE A CA 1
ATOM 530 C C . PHE A 1 74 ? 5.166 4.387 -17.099 1.00 91.31 74 PHE A C 1
ATOM 532 O O . PHE A 1 74 ? 6.261 4.113 -17.590 1.00 91.31 74 PHE A O 1
ATOM 539 N N . SER A 1 75 ? 4.056 4.246 -17.819 1.00 89.31 75 SER A N 1
ATOM 540 C CA . SER A 1 75 ? 4.014 3.791 -19.212 1.00 89.31 75 SER A CA 1
ATOM 541 C C . SER A 1 75 ? 4.900 4.632 -20.139 1.00 89.31 75 SER A C 1
ATOM 543 O O . SER A 1 75 ? 5.467 4.099 -21.096 1.00 89.31 75 SER A O 1
ATOM 545 N N . PHE A 1 76 ? 5.054 5.935 -19.866 1.00 87.38 76 PHE A N 1
ATOM 546 C CA . PHE A 1 76 ? 5.894 6.824 -20.678 1.00 87.38 76 PHE A CA 1
ATOM 547 C C . PHE A 1 76 ? 7.402 6.596 -20.485 1.00 87.38 76 PHE A C 1
ATOM 549 O O . PHE A 1 76 ? 8.171 6.995 -21.356 1.00 87.38 76 PHE A O 1
ATOM 556 N N . GLU A 1 77 ? 7.840 5.947 -19.398 1.00 88.94 77 GLU A N 1
ATOM 557 C CA . GLU A 1 77 ? 9.254 5.582 -19.187 1.00 88.94 77 GLU A CA 1
ATOM 558 C C . GLU A 1 77 ? 9.709 4.477 -20.156 1.00 88.94 77 GLU A C 1
ATOM 560 O O . GLU A 1 77 ? 10.900 4.250 -20.365 1.00 88.94 77 GLU A O 1
ATOM 565 N N . GLY A 1 78 ? 8.749 3.823 -20.814 1.00 90.88 78 GLY A N 1
ATOM 566 C CA . GLY A 1 78 ? 8.984 2.914 -21.920 1.00 90.88 78 GLY A CA 1
ATOM 567 C C . GLY A 1 78 ? 8.952 1.439 -21.531 1.00 90.88 78 GLY A C 1
ATOM 568 O O . GLY A 1 78 ? 8.966 1.035 -20.368 1.00 90.88 78 GLY A O 1
ATOM 569 N N . LYS A 1 79 ? 8.911 0.592 -22.565 1.00 92.31 79 LYS A N 1
ATOM 570 C CA . LYS A 1 79 ? 8.745 -0.863 -22.415 1.00 92.31 79 LYS A CA 1
ATOM 571 C C . LYS A 1 79 ? 9.903 -1.535 -21.679 1.00 92.31 79 LYS A C 1
ATOM 573 O O . LYS A 1 79 ? 9.693 -2.565 -21.049 1.00 92.31 79 LYS A O 1
ATOM 578 N N . HIS A 1 80 ? 11.109 -0.978 -21.774 1.00 91.62 80 HIS A N 1
ATOM 579 C CA . HIS A 1 80 ? 12.284 -1.542 -21.118 1.00 91.62 80 HIS A CA 1
ATOM 580 C C . HIS A 1 80 ? 12.165 -1.459 -19.590 1.00 91.62 80 HIS A C 1
ATOM 582 O O . HIS A 1 80 ? 12.262 -2.489 -18.927 1.00 91.62 80 HIS A O 1
ATOM 588 N N . ALA A 1 81 ? 11.837 -0.279 -19.049 1.00 91.88 81 ALA A N 1
ATOM 589 C CA . ALA A 1 81 ? 11.595 -0.088 -17.618 1.00 91.88 81 ALA A CA 1
ATOM 590 C C . ALA A 1 81 ? 10.459 -0.994 -17.112 1.00 91.88 81 ALA A C 1
ATOM 592 O O . ALA A 1 81 ? 10.611 -1.681 -16.105 1.00 91.88 81 ALA A O 1
ATOM 593 N N . GLN A 1 82 ? 9.356 -1.091 -17.862 1.00 92.81 82 GLN A N 1
ATOM 594 C CA . GLN A 1 82 ? 8.243 -1.994 -17.535 1.00 92.81 82 GLN A CA 1
ATOM 595 C C . GLN A 1 82 ? 8.660 -3.474 -17.497 1.00 92.81 82 GLN A C 1
ATOM 597 O O . GLN A 1 82 ? 8.253 -4.222 -16.605 1.00 92.81 82 GLN A O 1
ATOM 602 N N . SER A 1 83 ? 9.494 -3.909 -18.446 1.00 93.00 83 SER A N 1
ATOM 603 C CA . SER A 1 83 ? 10.011 -5.281 -18.485 1.00 93.00 83 SER A CA 1
ATOM 604 C C . SER A 1 83 ? 10.900 -5.586 -17.279 1.00 93.00 83 SER A C 1
ATOM 606 O O . SER A 1 83 ? 10.760 -6.653 -16.683 1.00 93.00 83 SER A O 1
ATOM 608 N N . ILE A 1 84 ? 11.783 -4.655 -16.903 1.00 93.69 84 ILE A N 1
ATOM 609 C CA . ILE A 1 84 ? 12.621 -4.776 -15.702 1.00 93.69 84 ILE A CA 1
ATOM 610 C C . ILE A 1 84 ? 11.732 -4.863 -14.460 1.00 93.69 84 ILE A C 1
ATOM 612 O O . ILE A 1 84 ? 11.889 -5.780 -13.656 1.00 93.69 84 ILE A O 1
ATOM 616 N N . ALA A 1 85 ? 10.755 -3.962 -14.335 1.00 94.31 85 ALA A N 1
ATOM 617 C CA . ALA A 1 85 ? 9.858 -3.930 -13.189 1.00 94.31 85 ALA A CA 1
ATOM 618 C C . ALA A 1 85 ? 9.064 -5.230 -13.030 1.00 94.31 85 ALA A C 1
ATOM 620 O O . ALA A 1 85 ? 8.978 -5.769 -11.930 1.00 94.31 85 ALA A O 1
ATOM 621 N N . THR A 1 86 ? 8.547 -5.773 -14.134 1.00 92.69 86 THR A N 1
ATOM 622 C CA . THR A 1 86 ? 7.802 -7.041 -14.139 1.00 92.69 86 THR A CA 1
ATOM 623 C C . THR A 1 86 ? 8.680 -8.209 -13.688 1.00 92.69 86 THR A C 1
ATOM 625 O O . THR A 1 86 ? 8.247 -9.038 -12.888 1.00 92.69 86 THR A O 1
ATOM 628 N N . HIS A 1 87 ? 9.923 -8.273 -14.175 1.00 93.19 87 HIS A N 1
ATOM 629 C CA . HIS A 1 87 ? 10.867 -9.316 -13.784 1.00 93.19 87 HIS A CA 1
ATOM 630 C C . HIS A 1 87 ? 11.213 -9.236 -12.291 1.00 93.19 87 HIS A C 1
ATOM 632 O O . HIS A 1 87 ? 11.123 -10.234 -11.5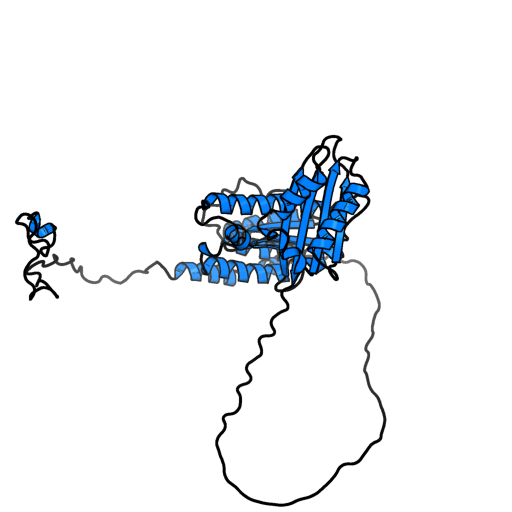77 1.00 93.19 87 HIS A O 1
ATOM 638 N N . SER A 1 88 ? 11.540 -8.043 -11.795 1.00 94.31 88 SER A N 1
ATOM 639 C CA . SER A 1 88 ? 11.884 -7.831 -10.387 1.00 94.31 88 SER A CA 1
ATOM 640 C C . SER A 1 88 ? 10.706 -8.042 -9.445 1.00 94.31 88 SER A C 1
ATOM 642 O O . SER A 1 88 ? 10.889 -8.604 -8.366 1.00 94.31 88 SER A O 1
ATOM 644 N N . LEU A 1 89 ? 9.492 -7.672 -9.860 1.00 93.75 89 LEU A N 1
ATOM 645 C CA . LEU A 1 89 ? 8.274 -7.966 -9.111 1.00 93.75 89 LEU A CA 1
ATOM 646 C C . LEU A 1 89 ? 8.079 -9.479 -8.954 1.00 93.75 89 LEU A C 1
ATOM 648 O O . LEU A 1 89 ? 7.835 -9.942 -7.846 1.00 93.75 89 LEU A O 1
ATOM 652 N N . ALA A 1 90 ? 8.269 -10.259 -10.022 1.00 93.25 90 ALA A N 1
ATOM 653 C CA . ALA A 1 90 ? 8.140 -11.716 -9.969 1.00 93.25 90 ALA A CA 1
ATOM 654 C C . ALA A 1 90 ? 9.176 -12.389 -9.047 1.00 93.25 90 ALA A C 1
ATOM 656 O O . ALA A 1 90 ? 8.914 -13.461 -8.498 1.00 93.25 90 ALA A O 1
ATOM 657 N N . LEU A 1 91 ? 10.358 -11.786 -8.880 1.00 93.94 91 LEU A N 1
ATOM 658 C CA . LEU A 1 91 ? 11.342 -12.228 -7.889 1.00 93.94 91 LEU A CA 1
ATOM 659 C C . LEU A 1 91 ? 10.903 -11.836 -6.471 1.00 93.94 91 LEU A C 1
ATOM 661 O O . LEU A 1 91 ? 10.866 -12.690 -5.589 1.00 93.94 91 LEU A O 1
ATOM 665 N N . LEU A 1 92 ? 10.488 -10.584 -6.258 1.00 94.12 92 LEU A N 1
ATOM 666 C CA . LEU A 1 92 ? 9.991 -10.120 -4.958 1.00 94.12 92 LEU A CA 1
ATOM 667 C C . LEU A 1 92 ? 8.786 -10.926 -4.468 1.00 94.12 92 LEU A C 1
ATOM 669 O O . LEU A 1 92 ? 8.718 -11.223 -3.278 1.00 94.12 92 LEU A O 1
ATOM 673 N N . GLU A 1 93 ? 7.869 -11.312 -5.360 1.00 93.12 93 GLU A N 1
ATOM 674 C CA . GLU A 1 93 ? 6.697 -12.141 -5.038 1.00 93.12 93 GLU A CA 1
ATOM 675 C C . GLU A 1 93 ? 7.086 -13.508 -4.464 1.00 93.12 93 GLU A C 1
ATOM 677 O O . GLU A 1 93 ? 6.336 -14.083 -3.676 1.00 93.12 93 GLU A O 1
ATOM 682 N N . LYS A 1 94 ? 8.252 -14.041 -4.848 1.00 92.69 94 LYS A N 1
ATOM 683 C CA . LYS A 1 94 ? 8.767 -15.309 -4.316 1.00 92.69 94 LYS A CA 1
ATOM 684 C C . LYS A 1 94 ? 9.456 -15.123 -2.974 1.00 92.69 94 LYS A C 1
ATOM 686 O O . LYS A 1 94 ? 9.392 -16.028 -2.140 1.00 92.69 94 LYS A O 1
ATOM 691 N N . GLU A 1 95 ? 10.137 -13.997 -2.779 1.00 94.06 95 GLU A N 1
ATOM 692 C CA . GLU A 1 95 ? 11.027 -13.793 -1.634 1.00 94.06 95 GLU A CA 1
ATOM 693 C C . GLU A 1 95 ? 10.418 -12.990 -0.477 1.00 94.06 95 GLU A C 1
ATOM 695 O O . GLU A 1 95 ? 10.900 -13.098 0.646 1.00 94.06 95 GLU A O 1
ATOM 700 N N . SER A 1 96 ? 9.342 -12.236 -0.709 1.00 94.25 96 SER A N 1
ATOM 701 C CA . SER A 1 96 ? 8.696 -11.393 0.308 1.00 94.25 96 SER A CA 1
ATOM 702 C C . SER A 1 96 ? 7.436 -12.047 0.886 1.00 94.25 96 SER A C 1
ATOM 704 O O . SER A 1 96 ? 6.713 -12.753 0.187 1.00 94.25 96 SER A O 1
ATOM 706 N N . ASP A 1 97 ? 7.108 -11.756 2.149 1.00 93.06 97 ASP A N 1
ATOM 707 C CA . ASP A 1 97 ? 5.870 -12.229 2.787 1.00 93.06 97 ASP A CA 1
ATOM 708 C C . ASP A 1 97 ? 4.625 -11.464 2.314 1.00 93.06 97 ASP A C 1
ATOM 710 O O . ASP A 1 97 ? 3.506 -11.928 2.511 1.00 93.06 97 ASP A O 1
ATOM 714 N N . GLY A 1 98 ? 4.780 -10.289 1.709 1.00 92.38 98 GLY A N 1
ATOM 715 C CA . GLY A 1 98 ? 3.680 -9.528 1.124 1.00 92.38 98 GLY A CA 1
ATOM 716 C C . GLY A 1 98 ? 4.183 -8.288 0.400 1.00 92.38 98 GLY A C 1
ATOM 717 O O . GLY A 1 98 ? 5.216 -7.724 0.772 1.00 92.38 98 GLY A O 1
ATOM 718 N N . ILE A 1 99 ? 3.456 -7.872 -0.637 1.00 93.38 99 ILE A N 1
ATOM 719 C CA . ILE A 1 99 ? 3.842 -6.743 -1.483 1.00 93.38 99 ILE A CA 1
ATOM 720 C C . ILE A 1 99 ? 2.703 -5.732 -1.563 1.00 93.38 99 ILE A C 1
ATOM 722 O O . ILE A 1 99 ? 1.604 -6.035 -2.021 1.00 93.38 99 ILE A O 1
ATOM 726 N N . LEU A 1 100 ? 2.982 -4.502 -1.142 1.00 93.31 100 LEU A N 1
ATOM 727 C CA . LEU A 1 100 ? 2.172 -3.333 -1.436 1.00 93.31 100 LEU A CA 1
ATOM 728 C C . LEU A 1 100 ? 2.668 -2.715 -2.747 1.00 93.31 100 LEU A C 1
ATOM 730 O O . LEU A 1 100 ? 3.691 -2.035 -2.772 1.00 93.31 100 LEU A O 1
ATOM 734 N N . LEU A 1 101 ? 1.944 -2.986 -3.833 1.00 92.38 101 LEU A N 1
ATOM 735 C CA . LEU A 1 101 ? 2.277 -2.512 -5.173 1.00 92.38 101 LEU A CA 1
ATOM 736 C C . LEU A 1 101 ? 1.539 -1.206 -5.497 1.00 92.38 101 LEU A C 1
ATOM 738 O O . LEU A 1 101 ? 0.309 -1.182 -5.494 1.00 92.38 101 LEU A O 1
ATOM 742 N N . LEU A 1 102 ? 2.277 -0.145 -5.820 1.00 90.88 102 LEU A N 1
ATOM 743 C CA . LEU A 1 102 ? 1.737 1.135 -6.277 1.00 90.88 102 LEU A CA 1
ATOM 744 C C . LEU A 1 102 ? 1.873 1.249 -7.801 1.00 90.88 102 LEU A C 1
ATOM 746 O O . LEU A 1 102 ? 2.970 1.196 -8.349 1.00 90.88 102 LEU A O 1
ATOM 750 N N . ASP A 1 103 ? 0.749 1.387 -8.499 1.00 89.31 103 ASP A N 1
ATOM 751 C CA . ASP A 1 103 ? 0.713 1.493 -9.960 1.00 89.31 103 ASP A CA 1
ATOM 752 C C . ASP A 1 103 ? 0.747 2.968 -10.390 1.00 89.31 103 ASP A C 1
ATOM 754 O O . ASP A 1 103 ? -0.269 3.673 -10.331 1.00 89.31 103 ASP A O 1
ATOM 758 N N . ASN A 1 104 ? 1.918 3.442 -10.822 1.00 90.19 104 ASN A N 1
ATOM 759 C CA . ASN A 1 104 ? 2.116 4.841 -11.194 1.00 90.19 104 ASN A CA 1
ATOM 760 C C . ASN A 1 104 ? 1.266 5.265 -12.401 1.00 90.19 104 ASN A C 1
ATOM 762 O O . ASN A 1 104 ? 0.852 6.423 -12.488 1.00 90.19 104 ASN A O 1
ATOM 766 N N . ASP A 1 105 ? 0.877 4.346 -13.288 1.00 86.44 105 ASP A N 1
ATOM 767 C CA . ASP A 1 105 ? -0.015 4.688 -14.403 1.00 86.44 105 ASP A CA 1
ATOM 768 C C . ASP A 1 105 ? -1.409 5.128 -13.943 1.00 86.44 105 ASP A C 1
ATOM 770 O O . ASP A 1 105 ? -2.102 5.895 -14.619 1.00 86.44 105 ASP A O 1
ATOM 774 N N . ARG A 1 106 ? -1.830 4.729 -12.741 1.00 82.69 106 ARG A N 1
ATOM 775 C CA . ARG A 1 106 ? -3.090 5.209 -12.157 1.00 82.69 106 ARG A CA 1
ATOM 776 C C . ARG A 1 106 ? -3.001 6.655 -11.691 1.00 82.69 106 ARG A C 1
ATOM 778 O O . ARG A 1 106 ? -4.007 7.369 -11.754 1.00 82.69 106 ARG A O 1
ATOM 785 N N . LEU A 1 107 ? -1.809 7.107 -11.310 1.00 79.75 107 LEU A N 1
ATOM 786 C CA . LEU A 1 107 ? -1.547 8.501 -10.963 1.00 79.75 107 LEU A CA 1
ATOM 787 C C . LEU A 1 107 ? -1.631 9.402 -12.200 1.00 79.75 107 LEU A C 1
ATOM 789 O O . LEU A 1 107 ? -2.198 10.490 -12.118 1.00 79.75 107 LEU A O 1
ATOM 793 N N . SER A 1 108 ? -1.160 8.925 -13.359 1.00 71.81 108 SER A N 1
ATOM 794 C CA . SER A 1 108 ? -1.203 9.688 -14.614 1.00 71.81 108 SER A CA 1
ATOM 795 C C . SER A 1 108 ? -2.610 9.753 -15.227 1.00 71.81 108 SER A C 1
ATOM 797 O O . SER A 1 108 ? -3.013 10.796 -15.740 1.00 71.81 108 SER A O 1
ATOM 799 N N . SER A 1 109 ? -3.402 8.679 -15.109 1.00 62.47 109 SER A N 1
ATOM 800 C CA . SER A 1 109 ? -4.736 8.563 -15.731 1.00 62.47 109 SER A CA 1
ATOM 801 C C . SER A 1 109 ? -5.793 9.576 -15.253 1.00 62.47 109 SER A C 1
ATOM 803 O O . SER A 1 109 ? -6.810 9.762 -15.921 1.00 62.47 109 SER A O 1
ATOM 805 N N . HIS A 1 110 ? -5.561 10.247 -14.119 1.00 55.12 110 HIS A N 1
ATOM 806 C CA . HIS A 1 110 ? -6.458 11.270 -13.564 1.00 55.12 110 HIS A CA 1
ATOM 807 C C . HIS A 1 110 ? -5.971 12.706 -13.806 1.00 55.12 110 HIS A C 1
ATOM 809 O O . HIS A 1 110 ? -6.696 13.654 -13.491 1.00 55.12 110 HIS A O 1
ATOM 815 N N . GLY A 1 111 ? -4.762 12.873 -14.351 1.00 55.53 111 GLY A N 1
ATOM 816 C CA . GLY A 1 111 ? -4.230 14.168 -14.749 1.00 55.53 111 GLY A CA 1
ATOM 817 C C . GLY A 1 111 ? -4.957 14.712 -15.977 1.00 55.53 111 GLY A C 1
ATOM 818 O O . GLY A 1 111 ? -5.415 13.970 -16.846 1.00 55.53 111 GLY A O 1
ATOM 819 N N . SER A 1 112 ? -5.070 16.035 -16.072 1.00 56.62 112 SER A N 1
ATOM 820 C CA . SER A 1 112 ? -5.441 16.648 -17.350 1.00 56.62 112 SER A CA 1
ATOM 821 C C . SER A 1 112 ? -4.295 16.439 -18.347 1.00 56.62 112 SER A C 1
ATOM 823 O O . SER A 1 112 ? -3.146 16.302 -17.936 1.00 56.62 112 SER A O 1
ATOM 825 N N . SER A 1 113 ? -4.546 16.524 -19.657 1.00 58.69 113 SER A N 1
ATOM 826 C CA . SER A 1 113 ? -3.485 16.492 -20.690 1.00 58.69 113 SER A CA 1
ATOM 827 C C . SER A 1 113 ? -2.379 17.560 -20.505 1.00 58.69 113 SER A C 1
ATOM 829 O O . SER A 1 113 ? -1.436 17.594 -21.292 1.00 58.69 113 SER A O 1
ATOM 831 N N . LYS A 1 114 ? -2.510 18.456 -19.516 1.00 60.81 114 LYS A N 1
ATOM 832 C CA . LYS A 1 114 ? -1.572 19.525 -19.161 1.00 60.81 114 LYS A CA 1
ATOM 833 C C . LYS A 1 114 ? -0.824 19.293 -17.841 1.00 60.81 114 LYS A C 1
ATOM 835 O O . LYS A 1 114 ? -0.090 20.187 -17.435 1.00 60.81 114 LYS A O 1
ATOM 840 N N . THR A 1 115 ? -1.036 18.173 -17.147 1.00 66.75 115 THR A N 1
ATOM 841 C CA . THR A 1 115 ? -0.309 17.888 -15.901 1.00 66.75 115 THR A CA 1
ATOM 842 C C . THR A 1 115 ? 1.188 17.820 -16.194 1.00 66.75 115 THR A C 1
ATOM 844 O O . THR A 1 115 ? 1.614 17.162 -17.146 1.00 66.75 115 THR A O 1
ATOM 847 N N . VAL A 1 116 ? 1.983 18.551 -15.413 1.00 76.75 116 VAL A N 1
ATOM 848 C CA . VAL A 1 116 ? 3.431 18.617 -15.616 1.00 76.75 116 VAL A CA 1
ATOM 849 C C . VAL A 1 116 ? 4.040 17.284 -15.188 1.00 76.75 116 VAL A C 1
ATOM 851 O O . VAL A 1 116 ? 3.660 16.720 -14.165 1.00 76.75 116 VAL A O 1
ATOM 854 N N . LEU A 1 117 ? 5.012 16.777 -15.952 1.00 79.38 117 LEU A N 1
ATOM 855 C CA . LEU A 1 117 ? 5.667 15.494 -15.670 1.00 79.38 117 LEU A CA 1
ATOM 856 C C . LEU A 1 117 ? 6.157 15.396 -14.213 1.00 79.38 117 LEU A C 1
ATOM 858 O O . LEU A 1 117 ? 5.903 14.401 -13.540 1.00 79.38 117 LEU A O 1
ATOM 862 N N . GLY A 1 118 ? 6.779 16.467 -13.708 1.00 81.44 118 GLY A N 1
ATOM 863 C CA . GLY A 1 118 ? 7.263 16.544 -12.327 1.00 81.44 118 GLY A CA 1
ATOM 864 C C . GLY A 1 118 ? 6.164 16.405 -11.269 1.00 81.44 118 GLY A C 1
ATOM 865 O O . GLY A 1 118 ? 6.378 15.733 -10.268 1.00 81.44 118 GLY A O 1
ATOM 866 N N . GLU A 1 119 ? 4.965 16.944 -11.505 1.00 82.31 119 GLU A N 1
ATOM 867 C CA . GLU A 1 119 ? 3.833 16.808 -10.570 1.00 82.31 119 GLU A CA 1
ATOM 868 C C . GLU A 1 119 ? 3.383 15.349 -10.431 1.00 82.31 119 GLU A C 1
ATOM 870 O O . GLU A 1 119 ? 2.899 14.942 -9.378 1.00 82.31 119 GLU A O 1
ATOM 875 N N . THR A 1 120 ? 3.568 14.542 -11.479 1.00 83.12 120 THR A N 1
ATOM 876 C CA . THR A 1 120 ? 3.163 13.131 -11.465 1.00 83.12 120 THR A CA 1
ATOM 877 C C . THR A 1 120 ? 4.133 12.282 -10.639 1.00 83.12 120 THR A C 1
ATOM 879 O O . THR A 1 120 ? 3.692 11.413 -9.889 1.00 83.12 120 THR A O 1
ATOM 882 N N . PHE A 1 121 ? 5.438 12.564 -10.714 1.00 86.06 121 PHE A N 1
ATOM 883 C CA . PHE A 1 121 ? 6.434 11.929 -9.843 1.00 86.06 121 PHE A CA 1
ATOM 884 C C . PHE A 1 121 ? 6.257 12.347 -8.381 1.00 86.06 121 PHE A C 1
ATOM 886 O O . PHE A 1 121 ? 6.230 11.481 -7.516 1.00 86.06 121 PHE A O 1
ATOM 893 N N . ILE A 1 122 ? 5.994 13.633 -8.114 1.00 87.75 122 ILE A N 1
ATOM 894 C CA . ILE A 1 122 ? 5.665 14.106 -6.758 1.00 87.75 122 ILE A CA 1
ATOM 895 C C . ILE A 1 122 ? 4.445 13.356 -6.208 1.00 87.75 122 ILE A C 1
ATOM 897 O O . ILE A 1 122 ? 4.463 12.901 -5.071 1.00 87.75 122 ILE A O 1
ATOM 901 N N . ALA A 1 123 ? 3.402 13.156 -7.020 1.00 85.88 123 ALA A N 1
ATOM 902 C CA . ALA A 1 123 ? 2.230 12.391 -6.598 1.00 85.88 123 ALA A CA 1
ATOM 903 C C . ALA A 1 123 ? 2.539 10.908 -6.303 1.00 85.88 123 ALA A C 1
ATOM 905 O O . ALA A 1 123 ? 1.877 10.306 -5.455 1.00 85.88 123 ALA A O 1
ATOM 906 N N . SER A 1 124 ? 3.519 10.313 -6.994 1.00 87.69 124 SER A N 1
ATOM 907 C CA . SER A 1 124 ? 4.016 8.957 -6.712 1.00 87.69 124 SER A CA 1
ATOM 908 C C . SER A 1 124 ? 4.750 8.908 -5.378 1.00 87.69 124 SER A C 1
ATOM 910 O O . SER A 1 124 ? 4.457 8.044 -4.551 1.00 87.69 124 SER A O 1
ATOM 912 N N . ASP A 1 125 ? 5.649 9.860 -5.144 1.00 89.00 125 ASP A N 1
ATOM 913 C CA . ASP A 1 125 ? 6.417 9.944 -3.903 1.00 89.00 125 ASP A CA 1
ATOM 914 C C . ASP A 1 125 ? 5.492 10.202 -2.706 1.00 89.00 125 ASP A C 1
ATOM 916 O O . ASP A 1 125 ? 5.559 9.480 -1.716 1.00 89.00 125 ASP A O 1
ATOM 920 N N . GLU A 1 126 ? 4.515 11.108 -2.837 1.00 89.44 126 GLU A N 1
ATOM 921 C CA . GLU A 1 126 ? 3.478 11.334 -1.820 1.00 89.44 126 GLU A CA 1
ATOM 922 C C . GLU A 1 126 ? 2.684 10.061 -1.492 1.00 89.44 126 GLU A C 1
ATOM 924 O O . GLU A 1 126 ? 2.307 9.832 -0.339 1.00 89.44 126 GLU A O 1
ATOM 929 N N . ALA A 1 127 ? 2.379 9.236 -2.499 1.00 88.94 127 ALA A N 1
ATOM 930 C CA . ALA A 1 127 ? 1.674 7.980 -2.283 1.00 88.94 127 ALA A CA 1
ATOM 931 C C . ALA A 1 127 ? 2.545 6.972 -1.519 1.00 88.94 127 ALA A C 1
ATOM 933 O O . ALA A 1 127 ? 2.036 6.300 -0.620 1.00 88.94 127 ALA A O 1
ATOM 934 N N . MET A 1 128 ? 3.840 6.896 -1.837 1.00 90.88 128 MET A N 1
ATOM 935 C CA . MET A 1 128 ? 4.805 6.039 -1.145 1.00 90.88 128 MET A CA 1
ATOM 936 C C . MET A 1 128 ? 5.021 6.488 0.309 1.00 90.88 128 MET A C 1
ATOM 938 O O . MET A 1 128 ? 4.929 5.676 1.235 1.00 90.88 128 MET A O 1
ATOM 942 N N . ASP A 1 129 ? 5.212 7.791 0.518 1.00 91.25 129 ASP A N 1
ATOM 943 C CA . ASP A 1 129 ? 5.393 8.407 1.833 1.00 91.25 129 ASP A CA 1
ATOM 944 C C . ASP A 1 129 ? 4.178 8.200 2.733 1.00 91.25 129 ASP A C 1
ATOM 946 O O . ASP A 1 129 ? 4.326 7.971 3.931 1.00 91.25 129 ASP A O 1
ATOM 950 N N . ALA A 1 130 ? 2.966 8.235 2.176 1.00 90.75 130 ALA A N 1
ATOM 951 C CA . ALA A 1 130 ? 1.746 7.970 2.929 1.00 90.75 130 ALA A CA 1
ATOM 952 C C . ALA A 1 130 ? 1.488 6.465 3.149 1.00 90.75 130 ALA A C 1
ATOM 954 O O . ALA A 1 130 ? 0.882 6.085 4.158 1.00 90.75 130 ALA A O 1
ATOM 955 N N . ALA A 1 131 ? 1.952 5.595 2.249 1.00 91.88 131 ALA A N 1
ATOM 956 C CA . ALA A 1 131 ? 1.805 4.146 2.376 1.00 91.88 131 ALA A CA 1
ATOM 957 C C . ALA A 1 131 ? 2.613 3.582 3.555 1.00 91.88 131 ALA A C 1
ATOM 959 O O . ALA A 1 131 ? 2.135 2.702 4.276 1.00 91.88 131 ALA A O 1
ATOM 960 N N . LEU A 1 132 ? 3.811 4.114 3.804 1.00 90.94 132 LEU A N 1
ATOM 961 C CA . LEU A 1 132 ? 4.687 3.646 4.879 1.00 90.94 132 LEU A CA 1
ATOM 962 C C . LEU A 1 132 ? 4.074 3.774 6.290 1.00 90.94 132 LEU A C 1
ATOM 964 O O . LEU A 1 132 ? 4.009 2.763 6.997 1.00 90.94 132 LEU A O 1
ATOM 968 N N . PRO A 1 133 ? 3.563 4.942 6.726 1.00 89.75 133 PRO A N 1
ATOM 969 C CA . PRO A 1 133 ? 2.838 5.079 7.985 1.00 89.75 133 PRO A CA 1
ATOM 970 C C . PRO A 1 133 ? 1.632 4.144 8.094 1.00 89.75 133 PRO A C 1
ATOM 972 O O . PRO A 1 133 ? 1.365 3.627 9.181 1.00 89.75 133 PRO A O 1
ATOM 975 N N . ALA A 1 134 ? 0.921 3.886 6.991 1.00 90.94 134 ALA A N 1
ATOM 976 C CA . ALA A 1 134 ? -0.203 2.951 6.977 1.00 90.94 134 ALA A CA 1
ATOM 977 C C . ALA A 1 134 ? 0.260 1.514 7.269 1.00 90.94 134 ALA A C 1
ATOM 979 O O . ALA A 1 134 ? -0.297 0.853 8.149 1.00 90.94 134 ALA A O 1
ATOM 980 N N . LEU A 1 135 ? 1.327 1.059 6.599 1.00 91.62 135 LEU A N 1
ATOM 981 C CA . LEU A 1 135 ? 1.950 -0.245 6.846 1.00 91.62 135 LEU A CA 1
ATOM 982 C C . LEU A 1 135 ? 2.431 -0.370 8.292 1.00 91.62 135 LEU A C 1
ATOM 984 O O . LEU A 1 135 ? 2.095 -1.333 8.982 1.00 91.62 135 LEU A O 1
ATOM 988 N N . LEU A 1 136 ? 3.177 0.623 8.777 1.00 89.88 136 LEU A N 1
ATOM 989 C CA . LEU A 1 136 ? 3.679 0.644 10.149 1.00 89.88 136 LEU A CA 1
ATOM 990 C C . LEU A 1 136 ? 2.535 0.628 11.163 1.00 89.88 136 LEU A C 1
ATOM 992 O O . LEU A 1 136 ? 2.620 -0.083 12.164 1.00 89.88 136 LEU A O 1
ATOM 996 N N . THR A 1 137 ? 1.443 1.342 10.886 1.00 89.44 137 THR A N 1
ATOM 997 C CA . THR A 1 137 ? 0.256 1.316 11.741 1.00 89.44 137 THR A CA 1
ATOM 998 C C . THR A 1 137 ? -0.337 -0.088 11.775 1.00 89.44 137 THR A C 1
ATOM 1000 O O . THR A 1 137 ? -0.488 -0.634 12.857 1.00 89.44 137 THR A O 1
ATOM 1003 N N . ILE A 1 138 ? -0.584 -0.748 10.641 1.00 90.00 138 ILE A N 1
ATOM 1004 C CA . ILE A 1 138 ? -1.117 -2.126 10.646 1.00 90.00 138 ILE A CA 1
ATOM 1005 C C . ILE A 1 138 ? -0.207 -3.084 11.428 1.00 90.00 138 ILE A C 1
ATOM 1007 O O . ILE A 1 138 ? -0.681 -3.947 12.169 1.00 90.00 138 ILE A O 1
ATOM 1011 N N . LEU A 1 139 ? 1.108 -2.935 11.279 1.00 87.94 139 LEU A N 1
ATOM 1012 C CA . LEU A 1 139 ? 2.070 -3.832 11.905 1.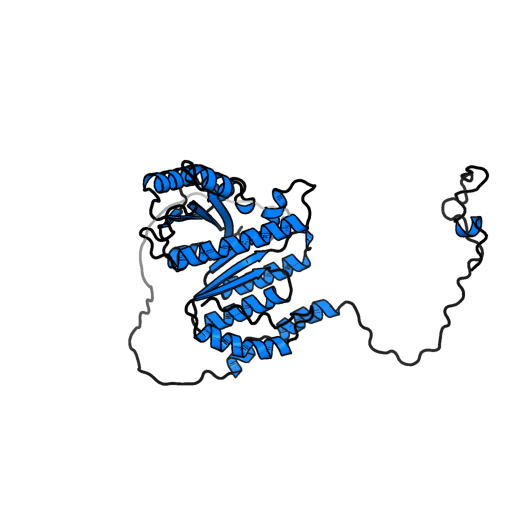00 87.94 139 LEU A CA 1
ATOM 1013 C C . LEU A 1 139 ? 2.197 -3.608 13.408 1.00 87.94 139 LEU A C 1
ATOM 1015 O O . LEU A 1 139 ? 2.319 -4.590 14.141 1.00 87.94 139 LEU A O 1
ATOM 1019 N N . PHE A 1 140 ? 2.197 -2.362 13.873 1.00 86.81 140 PHE A N 1
ATOM 1020 C CA . PHE A 1 140 ? 2.543 -2.014 15.252 1.00 86.81 140 PHE A CA 1
ATOM 1021 C C . PHE A 1 140 ? 1.382 -1.459 16.081 1.00 86.81 140 PHE A C 1
ATOM 1023 O O . PHE A 1 140 ? 1.588 -1.212 17.269 1.00 86.81 140 PHE A O 1
ATOM 1030 N N . ASN A 1 141 ? 0.184 -1.291 15.508 1.00 81.88 141 ASN A N 1
ATOM 1031 C CA . ASN A 1 141 ? -0.962 -0.728 16.221 1.00 81.88 141 ASN A CA 1
ATOM 1032 C C . ASN A 1 141 ? -1.267 -1.517 17.507 1.00 81.88 141 ASN A C 1
ATOM 1034 O O . ASN A 1 141 ? -1.463 -2.738 17.488 1.00 81.88 141 ASN A O 1
ATOM 1038 N N . LYS A 1 142 ? -1.332 -0.787 18.626 1.00 77.00 142 LYS A N 1
ATOM 1039 C CA . LYS A 1 142 ? -1.736 -1.286 19.949 1.00 77.00 142 LYS A CA 1
ATOM 1040 C C . LYS A 1 142 ? -3.160 -0.871 20.326 1.00 77.00 142 LYS A C 1
ATOM 1042 O O . LYS A 1 142 ? -3.613 -1.191 21.423 1.00 77.00 142 LYS A O 1
ATOM 1047 N N . GLY A 1 143 ? -3.851 -0.179 19.427 1.00 81.25 143 GLY A N 1
ATOM 1048 C CA . GLY A 1 143 ? -5.198 0.323 19.610 1.00 81.25 143 GLY A CA 1
ATOM 1049 C C . GLY A 1 143 ? -6.258 -0.768 19.802 1.00 81.25 143 GLY A C 1
ATOM 1050 O O . GLY A 1 143 ? -6.006 -1.961 19.592 1.00 81.25 143 GLY A O 1
ATOM 1051 N N . PRO A 1 144 ? -7.473 -0.355 20.206 1.00 81.19 144 PRO A N 1
ATOM 1052 C CA . PRO A 1 144 ? -8.538 -1.260 20.639 1.00 81.19 144 PRO A CA 1
ATOM 1053 C C . PRO A 1 144 ? -9.073 -2.145 19.509 1.00 81.19 144 PRO A C 1
ATOM 1055 O O . PRO A 1 144 ? -9.523 -3.262 19.754 1.00 81.19 144 PRO A O 1
ATOM 1058 N N . VAL A 1 145 ? -9.012 -1.654 18.272 1.00 89.38 145 VAL A N 1
ATOM 1059 C CA . VAL A 1 145 ? -9.428 -2.381 17.073 1.00 89.38 145 VAL A CA 1
ATOM 1060 C C . VAL A 1 145 ? -8.219 -2.466 16.156 1.00 89.38 145 VAL A C 1
ATOM 1062 O O . VAL A 1 145 ? -7.683 -1.438 15.740 1.00 89.38 145 VAL A O 1
ATOM 1065 N N . ARG A 1 146 ? -7.769 -3.688 15.862 1.00 89.00 146 ARG A N 1
ATOM 1066 C CA . ARG A 1 146 ? -6.560 -3.940 15.073 1.00 89.00 146 ARG A CA 1
ATOM 1067 C C . ARG A 1 146 ? -6.817 -4.947 13.964 1.00 89.00 146 ARG A C 1
ATOM 1069 O O . ARG A 1 146 ? -7.481 -5.962 14.172 1.00 89.00 146 ARG A O 1
ATOM 1076 N N . ILE A 1 147 ? -6.188 -4.699 12.825 1.00 91.25 147 ILE A N 1
ATOM 1077 C CA . ILE A 1 147 ? -6.084 -5.661 11.731 1.00 91.25 147 ILE A CA 1
ATOM 1078 C C . ILE A 1 147 ? -5.092 -6.756 12.140 1.00 91.25 147 ILE A C 1
ATOM 1080 O O . ILE A 1 147 ? -4.042 -6.486 12.729 1.00 91.25 147 ILE A O 1
ATOM 1084 N N . THR A 1 148 ? -5.408 -8.014 11.834 1.00 89.75 148 THR A N 1
ATOM 1085 C CA . THR A 1 148 ? -4.489 -9.123 12.124 1.00 89.75 148 THR A CA 1
ATOM 1086 C C . THR A 1 148 ? -3.415 -9.205 11.044 1.00 89.75 148 THR A C 1
ATOM 1088 O O . THR A 1 148 ? -3.728 -9.321 9.862 1.00 89.75 148 THR A O 1
ATOM 1091 N N . ARG A 1 149 ? -2.137 -9.235 11.448 1.00 87.31 149 ARG A N 1
ATOM 1092 C CA . ARG A 1 149 ? -0.986 -9.321 10.527 1.00 87.31 149 ARG A CA 1
ATOM 1093 C C . ARG A 1 149 ? -1.110 -10.453 9.503 1.00 87.31 149 ARG A C 1
ATOM 1095 O O . ARG A 1 149 ? -0.873 -10.231 8.326 1.00 87.31 149 ARG A O 1
ATOM 1102 N N . SER A 1 150 ? -1.516 -11.653 9.924 1.00 88.00 150 SER A N 1
ATOM 1103 C CA . SER A 1 150 ? -1.672 -12.798 9.013 1.00 88.00 150 SER A CA 1
ATOM 1104 C C . SER A 1 150 ? -2.768 -12.591 7.967 1.00 88.00 150 SER A C 1
ATOM 1106 O O . SER A 1 150 ? -2.649 -13.116 6.865 1.00 88.00 150 SER A O 1
ATOM 1108 N N . HIS A 1 151 ? -3.816 -11.828 8.291 1.00 88.62 151 HIS A N 1
ATOM 1109 C CA . HIS A 1 151 ? -4.846 -11.455 7.328 1.00 88.62 151 HIS A CA 1
ATOM 1110 C C . HIS A 1 151 ? -4.300 -10.453 6.315 1.00 88.62 151 HIS A C 1
ATOM 1112 O O . HIS A 1 151 ? -4.398 -10.662 5.110 1.00 88.62 151 HIS A O 1
ATOM 1118 N N . PHE A 1 152 ? -3.642 -9.410 6.820 1.00 91.75 152 PHE A N 1
ATOM 1119 C CA . PHE A 1 152 ? -3.026 -8.386 5.990 1.00 91.75 152 PHE A CA 1
ATOM 1120 C C . PHE A 1 152 ? -2.006 -8.970 5.001 1.00 91.75 152 PHE A C 1
ATOM 1122 O O . PHE A 1 152 ? -2.065 -8.678 3.811 1.00 91.75 152 PHE A O 1
ATOM 1129 N N . LEU A 1 153 ? -1.132 -9.872 5.459 1.00 90.69 153 LEU A N 1
ATOM 1130 C CA . LEU A 1 153 ? -0.158 -10.538 4.590 1.00 90.69 153 LEU A CA 1
ATOM 1131 C C . LEU A 1 153 ? -0.830 -11.387 3.508 1.00 90.69 153 LEU A C 1
ATOM 1133 O O . LEU A 1 153 ? -0.461 -11.289 2.346 1.00 90.69 153 LEU A O 1
ATOM 1137 N N . LYS A 1 154 ? -1.863 -12.165 3.852 1.00 90.19 154 LYS A N 1
ATOM 1138 C CA . LYS A 1 154 ? -2.615 -12.964 2.868 1.00 90.19 154 LYS A CA 1
ATOM 1139 C C . LYS A 1 154 ? -3.312 -12.111 1.806 1.00 90.19 154 LYS A C 1
ATOM 1141 O O . LYS A 1 154 ? -3.476 -12.564 0.670 1.00 90.19 154 LYS A O 1
ATOM 1146 N N . ALA A 1 155 ? -3.742 -10.905 2.164 1.00 90.69 155 ALA A N 1
ATOM 1147 C CA . ALA A 1 155 ? -4.332 -9.972 1.212 1.00 90.69 155 ALA A CA 1
ATOM 1148 C C . ALA A 1 155 ? -3.285 -9.433 0.225 1.00 90.69 155 ALA A C 1
ATOM 1150 O O . ALA A 1 155 ? -3.577 -9.317 -0.960 1.00 90.69 155 ALA A O 1
ATOM 1151 N N . LEU A 1 156 ? -2.054 -9.188 0.690 1.00 90.44 156 LEU A N 1
ATOM 1152 C CA . LEU A 1 156 ? -0.924 -8.725 -0.127 1.00 90.44 156 LEU A CA 1
ATOM 1153 C C . LEU A 1 156 ? -0.185 -9.840 -0.892 1.00 90.44 156 LEU A C 1
ATOM 1155 O O . LEU A 1 156 ? 0.799 -9.567 -1.578 1.00 90.44 156 LEU A O 1
ATOM 1159 N N . GLN A 1 157 ? -0.613 -11.094 -0.745 1.00 87.62 157 GLN A N 1
ATOM 1160 C CA . GLN A 1 157 ? -0.017 -12.252 -1.407 1.00 87.62 157 GLN A CA 1
ATOM 1161 C C . GLN A 1 157 ? -0.854 -12.717 -2.602 1.00 87.62 157 GLN A C 1
ATOM 1163 O O . GLN A 1 157 ? -2.086 -12.790 -2.541 1.00 87.62 157 GLN A O 1
ATOM 1168 N N . GLY A 1 158 ? -0.151 -13.163 -3.643 1.00 80.75 158 GLY A N 1
ATOM 1169 C CA . GLY A 1 158 ? -0.716 -13.819 -4.820 1.00 80.75 158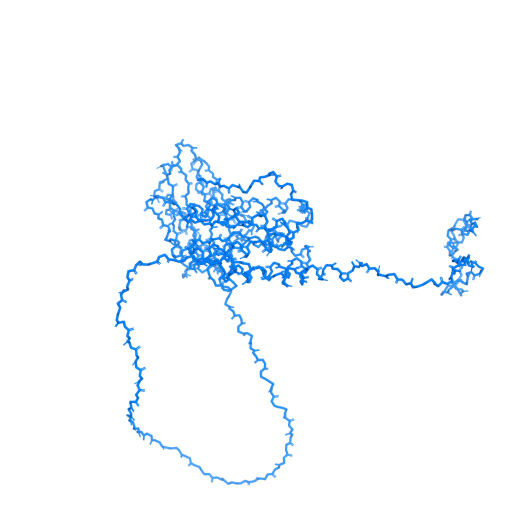 GLY A CA 1
ATOM 1170 C C . GLY A 1 158 ? -0.304 -13.122 -6.112 1.00 80.75 158 GLY A C 1
ATOM 1171 O O . GLY A 1 158 ? -0.275 -11.895 -6.170 1.00 80.75 158 GLY A O 1
ATOM 1172 N N . GLN A 1 159 ? -0.024 -13.908 -7.151 1.00 76.88 159 GLN A N 1
ATOM 1173 C CA . GLN A 1 159 ? 0.301 -13.370 -8.473 1.00 76.88 159 GLN A CA 1
ATOM 1174 C C . GLN A 1 159 ? -0.841 -12.504 -9.002 1.00 76.88 159 GLN A C 1
ATOM 1176 O O . GLN A 1 159 ? -2.009 -12.889 -8.915 1.00 76.88 159 GLN A O 1
ATOM 1181 N N . GLY A 1 160 ? -0.499 -11.344 -9.560 1.00 77.94 160 GLY A N 1
ATOM 1182 C CA . GLY A 1 160 ? -1.493 -10.403 -10.084 1.00 77.94 160 GLY A CA 1
ATOM 1183 C C . GLY A 1 160 ? -2.303 -9.692 -8.996 1.00 77.94 160 GLY A C 1
ATOM 1184 O O . GLY A 1 160 ? -3.341 -9.098 -9.296 1.00 77.94 160 GLY A O 1
ATOM 1185 N N . THR A 1 161 ? -1.850 -9.742 -7.737 1.00 84.88 161 THR A N 1
ATOM 1186 C CA . THR A 1 161 ? -2.395 -8.886 -6.682 1.00 84.88 161 THR A CA 1
ATOM 1187 C C . THR A 1 161 ? -1.944 -7.458 -6.936 1.00 84.88 161 THR A C 1
ATOM 1189 O O . THR A 1 161 ? -0.754 -7.155 -6.976 1.00 84.88 161 THR A O 1
ATOM 1192 N N . ARG A 1 162 ? -2.913 -6.568 -7.105 1.00 86.12 162 ARG A N 1
ATOM 1193 C CA . ARG A 1 162 ? -2.692 -5.129 -7.196 1.00 86.12 162 ARG A CA 1
ATOM 1194 C C . ARG A 1 162 ? -3.201 -4.467 -5.934 1.00 86.12 162 ARG A C 1
ATOM 1196 O O . ARG A 1 162 ? -4.193 -4.917 -5.362 1.00 86.12 162 ARG A O 1
ATOM 1203 N N . SER A 1 163 ? -2.579 -3.361 -5.557 1.00 89.25 163 SER A N 1
ATOM 1204 C CA . SER A 1 163 ? -3.022 -2.581 -4.411 1.00 89.25 163 SER A CA 1
ATOM 1205 C C . SER A 1 163 ? -3.456 -1.189 -4.845 1.00 89.25 163 SER A C 1
ATOM 1207 O O . SER A 1 163 ? -2.847 -0.547 -5.697 1.00 89.25 163 SER A O 1
ATOM 1209 N N . CYS A 1 164 ? -4.541 -0.719 -4.252 1.00 88.06 164 CYS A N 1
ATOM 1210 C CA . CYS A 1 164 ? -5.017 0.645 -4.374 1.00 88.06 164 CYS A CA 1
ATOM 1211 C C . CYS A 1 164 ? -4.892 1.300 -3.006 1.00 88.06 164 CYS A C 1
ATOM 1213 O O . CYS A 1 164 ? -5.288 0.719 -1.995 1.00 88.06 164 CYS A O 1
ATOM 1215 N N . PHE A 1 165 ? -4.347 2.508 -2.974 1.00 91.50 165 PHE A N 1
ATOM 1216 C CA . PHE A 1 165 ? -4.065 3.206 -1.731 1.00 91.50 165 PHE A CA 1
ATOM 1217 C C . PHE A 1 165 ? -4.645 4.616 -1.758 1.00 91.50 165 PHE A C 1
ATOM 1219 O O . PHE A 1 165 ? -4.530 5.330 -2.748 1.00 91.50 165 PHE A O 1
ATOM 1226 N N . GLY A 1 166 ? -5.261 5.038 -0.665 1.00 92.31 166 GLY A N 1
ATOM 1227 C CA . GLY A 1 166 ? -5.694 6.411 -0.475 1.00 92.31 166 GLY A CA 1
ATOM 1228 C C . GLY A 1 166 ? -5.373 6.896 0.920 1.00 92.31 166 GLY A C 1
ATOM 1229 O O . GLY A 1 166 ? -5.376 6.134 1.884 1.00 92.31 166 GLY A O 1
ATOM 1230 N N . TYR A 1 167 ? -5.145 8.198 1.009 1.00 94.06 167 TYR A N 1
ATOM 1231 C CA . TYR A 1 167 ? -4.855 8.887 2.251 1.00 94.06 167 TYR A CA 1
ATOM 1232 C C . TYR A 1 167 ? -5.547 10.246 2.284 1.00 94.06 167 TYR A C 1
ATOM 1234 O O . TYR A 1 167 ? -5.588 10.961 1.276 1.00 94.06 167 TYR A O 1
ATOM 1242 N N . GLY A 1 168 ? -6.038 10.621 3.458 1.00 94.56 168 GLY A N 1
ATOM 1243 C CA . GLY A 1 168 ? -6.577 11.941 3.728 1.00 94.56 168 GLY A CA 1
ATOM 1244 C C . GLY A 1 168 ? -6.513 12.270 5.210 1.00 94.56 168 GLY A C 1
ATOM 1245 O O . GLY A 1 168 ? -6.655 11.402 6.062 1.00 94.56 168 GLY A O 1
ATOM 1246 N N . GLN A 1 169 ? -6.324 13.548 5.519 1.00 95.19 169 GLN A N 1
ATOM 1247 C CA . GLN A 1 169 ? -6.374 14.063 6.885 1.00 95.19 169 GLN A CA 1
ATOM 1248 C C . GLN A 1 169 ? -7.291 15.274 6.945 1.00 95.19 169 GLN A C 1
ATOM 1250 O O . GLN A 1 169 ? -7.338 16.034 5.976 1.00 95.19 169 GLN A O 1
ATOM 1255 N N . ALA A 1 170 ? -7.974 15.494 8.061 1.00 95.94 170 ALA A N 1
ATOM 1256 C CA . ALA A 1 170 ? -8.717 16.723 8.323 1.00 95.94 170 ALA A CA 1
ATOM 1257 C C . ALA A 1 170 ? -8.879 16.972 9.828 1.00 95.94 170 ALA A C 1
ATOM 1259 O O . ALA A 1 170 ? -8.689 16.078 10.646 1.00 95.94 170 ALA A O 1
ATOM 1260 N N . ALA A 1 171 ? -9.231 18.201 10.192 1.00 93.44 171 ALA A N 1
ATOM 1261 C CA . ALA A 1 171 ? -9.440 18.629 11.572 1.00 93.44 171 ALA A CA 1
ATOM 1262 C C . ALA A 1 171 ? -10.768 19.393 11.692 1.00 93.44 171 ALA A C 1
ATOM 1264 O O . ALA A 1 171 ? -11.352 19.792 10.686 1.00 93.44 171 ALA A O 1
ATOM 1265 N N . GLY A 1 172 ? -11.241 19.601 12.921 1.00 91.31 172 GLY A N 1
ATOM 1266 C CA . GLY A 1 172 ? -12.499 20.302 13.194 1.00 91.31 172 GLY A CA 1
ATOM 1267 C C . GLY A 1 172 ? -13.735 19.388 13.238 1.00 91.31 172 GLY A C 1
ATOM 1268 O O . GLY A 1 172 ? -13.605 18.165 13.256 1.00 91.31 172 GLY A O 1
ATOM 1269 N N . PRO A 1 173 ? -14.952 19.964 13.271 1.00 88.94 173 PRO A N 1
ATOM 1270 C CA . PRO A 1 173 ? -16.186 19.218 13.544 1.00 88.94 173 PRO A CA 1
ATOM 1271 C C . PRO A 1 173 ? -16.591 18.257 12.415 1.00 88.94 173 PRO A C 1
ATOM 1273 O O . PRO A 1 173 ? -17.192 17.224 12.679 1.00 88.94 173 PRO A O 1
ATOM 1276 N N . ASN A 1 174 ? -16.222 18.564 11.166 1.00 92.62 174 ASN A N 1
ATOM 1277 C CA . ASN A 1 174 ? -16.495 17.727 9.991 1.00 92.62 174 ASN A CA 1
ATOM 1278 C C . ASN A 1 174 ? -15.269 16.910 9.550 1.00 92.62 174 ASN A C 1
ATOM 1280 O O . ASN A 1 174 ? -15.203 16.460 8.402 1.00 92.62 174 ASN A O 1
ATOM 1284 N N . ARG A 1 175 ? -14.297 16.702 10.453 1.00 94.81 175 ARG A N 1
ATOM 1285 C CA . ARG A 1 175 ? -13.017 16.048 10.142 1.00 94.81 175 ARG A CA 1
ATOM 1286 C C . ARG A 1 175 ? -13.184 14.692 9.460 1.00 94.81 175 ARG A C 1
ATOM 1288 O O . ARG A 1 175 ? -12.477 14.417 8.501 1.00 94.81 175 ARG A O 1
ATOM 1295 N N . LEU A 1 176 ? -14.144 13.869 9.884 1.00 94.75 176 LEU A N 1
ATOM 1296 C CA . LEU A 1 176 ? -14.368 12.563 9.264 1.00 94.75 176 LEU A CA 1
ATOM 1297 C C . LEU A 1 176 ? -14.747 12.685 7.787 1.00 94.75 176 LEU A C 1
ATOM 1299 O O . LEU A 1 176 ? -14.127 12.050 6.936 1.00 94.75 176 LEU A O 1
ATOM 1303 N N . HIS A 1 177 ? -15.761 13.497 7.488 1.00 94.81 177 HIS A N 1
ATOM 1304 C CA . HIS A 1 177 ? -16.273 13.639 6.130 1.00 94.81 177 HIS A CA 1
ATOM 1305 C C . HIS A 1 177 ? -15.210 14.232 5.202 1.00 94.81 177 HIS A C 1
ATOM 1307 O O . HIS A 1 177 ? -14.968 13.702 4.121 1.00 94.81 177 HIS A O 1
ATOM 1313 N N . GLU A 1 178 ? -14.517 15.281 5.651 1.00 95.94 178 GLU A N 1
ATOM 1314 C CA . GLU A 1 178 ? -13.443 15.905 4.879 1.00 95.94 178 GLU A CA 1
ATOM 1315 C C . GLU A 1 178 ? -12.250 14.967 4.660 1.00 95.94 178 GLU A C 1
ATOM 1317 O O . GLU A 1 178 ? -11.717 14.898 3.550 1.00 95.94 178 GLU A O 1
ATOM 1322 N N . ALA A 1 179 ? -11.817 14.233 5.691 1.00 96.06 179 ALA A N 1
ATOM 1323 C CA . ALA A 1 179 ? -10.710 13.287 5.569 1.00 96.06 179 ALA A CA 1
ATOM 1324 C C . ALA A 1 179 ? -11.064 12.146 4.607 1.00 96.06 179 ALA A C 1
ATOM 1326 O O . ALA A 1 179 ? -10.242 11.762 3.771 1.00 96.06 179 ALA A O 1
ATOM 1327 N N . LEU A 1 180 ? -12.299 11.643 4.669 1.00 94.81 180 LEU A N 1
ATOM 1328 C CA . LEU A 1 180 ? -12.773 10.580 3.792 1.00 94.81 180 LEU A CA 1
ATOM 1329 C C . LEU A 1 180 ? -12.905 11.059 2.346 1.00 94.81 180 LEU A C 1
ATOM 1331 O O . LEU A 1 180 ? -12.451 10.382 1.427 1.00 94.81 180 LEU A O 1
ATOM 1335 N N . GLU A 1 181 ? -13.439 12.262 2.132 1.00 93.69 181 GLU A N 1
ATOM 1336 C CA . GLU A 1 181 ? -13.526 12.864 0.804 1.00 93.69 181 GLU A CA 1
ATOM 1337 C C . GLU A 1 181 ? -12.128 13.066 0.191 1.00 93.69 181 GLU A C 1
ATOM 1339 O O . GLU A 1 181 ? -11.904 12.719 -0.972 1.00 93.69 181 GLU A O 1
ATOM 1344 N N . ARG A 1 182 ? -11.158 13.563 0.975 1.00 94.00 182 ARG A N 1
ATOM 1345 C CA . ARG A 1 182 ? -9.751 13.695 0.552 1.00 94.00 182 ARG A CA 1
ATOM 1346 C C . ARG A 1 182 ? -9.137 12.343 0.200 1.00 94.00 182 ARG A C 1
ATOM 1348 O O . ARG A 1 182 ? -8.473 12.242 -0.828 1.00 94.00 182 ARG A O 1
ATOM 1355 N N . THR A 1 183 ? -9.410 11.320 1.009 1.00 93.94 183 THR A N 1
ATOM 1356 C CA . THR A 1 183 ? -8.952 9.942 0.782 1.00 93.94 183 THR A CA 1
ATOM 1357 C C . THR A 1 183 ? -9.486 9.412 -0.543 1.00 93.94 183 THR A C 1
ATOM 1359 O O . THR A 1 183 ? -8.707 9.037 -1.414 1.00 93.94 183 THR A O 1
ATOM 1362 N N . LEU A 1 184 ? -10.806 9.446 -0.743 1.00 91.50 184 LEU A N 1
ATOM 1363 C CA . LEU A 1 184 ? -11.462 8.912 -1.939 1.00 91.50 184 LEU A CA 1
ATOM 1364 C C . LEU A 1 184 ? -11.079 9.673 -3.212 1.00 91.50 184 LEU A C 1
ATOM 1366 O O . LEU A 1 184 ? -11.023 9.077 -4.285 1.00 91.50 184 LEU A O 1
ATOM 1370 N N . LYS A 1 185 ? -10.785 10.976 -3.115 1.00 89.62 185 LYS A N 1
ATOM 1371 C CA . LYS A 1 185 ? -10.316 11.791 -4.246 1.00 89.62 185 LYS A CA 1
ATOM 1372 C C . LYS A 1 185 ? -8.908 11.422 -4.728 1.00 89.62 185 LYS A C 1
ATOM 1374 O O . LYS A 1 185 ? -8.535 11.880 -5.809 1.00 89.62 185 LYS A O 1
ATOM 1379 N N . LYS A 1 186 ? -8.129 10.622 -3.984 1.00 89.31 186 LYS A N 1
ATOM 1380 C CA . LYS A 1 186 ? -6.781 10.223 -4.414 1.00 89.31 186 LYS A CA 1
ATOM 1381 C C . LYS A 1 186 ? -6.834 9.399 -5.717 1.00 89.31 186 LYS A C 1
ATOM 1383 O O . LYS A 1 186 ? -7.677 8.505 -5.829 1.00 89.31 186 LYS A O 1
ATOM 1388 N N . PRO A 1 187 ? -5.936 9.660 -6.695 1.00 81.00 187 PRO A N 1
ATOM 1389 C CA . PRO A 1 187 ? -5.993 9.037 -8.026 1.00 81.00 187 PRO A CA 1
ATOM 1390 C C . PRO A 1 187 ? -5.989 7.504 -8.008 1.00 81.00 187 PRO A C 1
ATOM 1392 O O . PRO A 1 187 ? -6.711 6.868 -8.771 1.00 81.00 187 PRO A O 1
ATOM 1395 N N . LEU A 1 188 ? -5.235 6.902 -7.087 1.00 81.38 188 LEU A N 1
ATOM 1396 C CA . LEU A 1 188 ? -5.112 5.448 -6.951 1.00 81.38 188 LEU A CA 1
ATOM 1397 C C . LEU A 1 188 ? -6.429 4.742 -6.570 1.00 81.38 188 LEU A C 1
ATOM 1399 O O . LEU A 1 188 ? -6.570 3.545 -6.811 1.00 81.38 188 LEU A O 1
ATOM 1403 N N . LEU A 1 189 ? -7.401 5.457 -5.990 1.00 81.25 189 LEU A N 1
ATOM 1404 C CA . LEU A 1 189 ? -8.705 4.899 -5.610 1.00 81.25 189 LEU A CA 1
ATOM 1405 C C . LEU A 1 189 ? -9.799 5.100 -6.668 1.00 81.25 189 LEU A C 1
ATOM 1407 O O . LEU A 1 189 ? -10.922 4.638 -6.459 1.00 81.25 189 LEU A O 1
ATOM 1411 N N . GLU A 1 190 ? -9.516 5.793 -7.777 1.00 79.00 190 GLU A N 1
ATOM 1412 C CA . GLU A 1 190 ? -10.487 6.075 -8.849 1.00 79.00 190 GLU A CA 1
ATOM 1413 C C . GLU A 1 190 ? -11.823 6.645 -8.323 1.00 79.00 190 GLU A C 1
ATOM 1415 O O . GLU A 1 190 ? -12.909 6.239 -8.751 1.00 79.00 190 GLU A O 1
ATOM 1420 N N . ARG A 1 191 ? -11.774 7.565 -7.345 1.00 72.31 191 ARG A N 1
ATOM 1421 C CA . ARG A 1 191 ? -12.969 8.097 -6.651 1.00 72.31 191 ARG A CA 1
ATOM 1422 C C . ARG A 1 191 ? -13.818 7.017 -5.970 1.00 72.31 191 ARG A C 1
ATOM 1424 O O . ARG A 1 191 ? -15.045 7.078 -5.989 1.00 72.31 191 ARG A O 1
ATOM 1431 N N . GLY A 1 192 ? -13.165 6.008 -5.401 1.00 68.62 192 GLY A N 1
ATOM 1432 C CA . GLY A 1 192 ? -13.800 4.886 -4.711 1.00 68.62 192 GLY A CA 1
ATOM 1433 C C . GLY A 1 192 ? -14.261 3.751 -5.628 1.00 68.62 192 GLY A C 1
ATOM 1434 O O . GLY A 1 192 ? -14.683 2.715 -5.126 1.00 68.62 192 GLY A O 1
ATOM 1435 N N . ARG A 1 193 ? -14.149 3.877 -6.960 1.00 77.12 193 ARG A N 1
ATOM 1436 C CA . ARG A 1 193 ? -14.557 2.805 -7.891 1.00 77.12 193 ARG A CA 1
ATOM 1437 C C . ARG A 1 193 ? -13.692 1.556 -7.773 1.00 77.12 193 ARG A C 1
ATOM 1439 O O . ARG A 1 193 ? -14.193 0.455 -7.997 1.00 77.12 193 ARG A O 1
ATOM 1446 N N . SER A 1 194 ? -12.424 1.713 -7.394 1.00 82.56 194 SER A N 1
ATOM 1447 C CA . SER A 1 194 ? -11.522 0.583 -7.155 1.00 82.56 194 SER A CA 1
ATOM 1448 C C . SER A 1 194 ? -11.991 -0.298 -5.991 1.00 82.56 194 SER A C 1
ATOM 1450 O O . SER A 1 194 ? -11.739 -1.500 -6.005 1.00 82.56 194 SER A O 1
ATOM 1452 N N . LEU A 1 195 ? -12.732 0.262 -5.025 1.00 85.81 195 LEU A N 1
ATOM 1453 C CA . LEU A 1 195 ? -13.220 -0.466 -3.847 1.00 85.81 195 LEU A CA 1
ATOM 1454 C C . LEU A 1 195 ? -14.246 -1.538 -4.216 1.00 85.81 195 LEU A C 1
ATOM 1456 O O . LEU A 1 195 ? -14.208 -2.631 -3.665 1.00 85.81 195 LEU A O 1
ATOM 1460 N N . ALA A 1 196 ? -15.094 -1.272 -5.211 1.00 87.06 196 ALA A N 1
ATOM 1461 C CA . ALA A 1 196 ? -16.072 -2.245 -5.699 1.00 87.06 196 ALA A CA 1
ATOM 1462 C C . ALA A 1 196 ? -15.427 -3.489 -6.342 1.00 87.06 196 ALA A C 1
ATOM 1464 O O . ALA A 1 196 ? -16.057 -4.537 -6.455 1.00 87.06 196 ALA A O 1
ATOM 1465 N N . LYS A 1 197 ? -14.169 -3.379 -6.789 1.00 87.50 197 LYS A N 1
ATOM 1466 C CA . LYS A 1 197 ? -13.394 -4.486 -7.374 1.00 87.50 197 LYS A CA 1
ATOM 1467 C C . LYS A 1 197 ? -12.447 -5.144 -6.372 1.00 87.50 197 LYS A C 1
ATOM 1469 O O . LYS A 1 197 ? -11.860 -6.177 -6.690 1.00 87.50 197 LYS A O 1
ATOM 1474 N N . ALA A 1 198 ? -12.265 -4.544 -5.198 1.00 88.56 198 ALA A N 1
ATOM 1475 C CA . ALA A 1 198 ? -11.358 -5.050 -4.183 1.00 88.56 198 ALA A CA 1
ATOM 1476 C C . ALA A 1 198 ? -11.847 -6.393 -3.632 1.00 88.56 198 ALA A C 1
ATOM 1478 O O . ALA A 1 198 ? -13.040 -6.684 -3.628 1.00 88.56 198 ALA A O 1
ATOM 1479 N N . THR A 1 199 ? -10.920 -7.237 -3.199 1.00 88.88 199 THR A N 1
ATOM 1480 C CA . THR A 1 199 ? -11.222 -8.465 -2.452 1.00 88.88 199 THR A CA 1
ATOM 1481 C C . THR A 1 199 ? -11.173 -8.168 -0.959 1.00 88.88 199 THR A C 1
ATOM 1483 O O . THR A 1 199 ? -12.152 -8.410 -0.257 1.00 88.88 199 THR A O 1
ATOM 1486 N N . ASP A 1 200 ? -10.080 -7.540 -0.523 1.00 91.81 200 ASP A N 1
ATOM 1487 C CA . ASP A 1 200 ? -9.849 -7.134 0.860 1.00 91.81 200 ASP A CA 1
ATOM 1488 C C . ASP A 1 200 ? -9.660 -5.613 0.934 1.00 91.81 200 ASP A C 1
ATOM 1490 O O . ASP A 1 200 ? -8.911 -5.033 0.137 1.00 91.81 200 ASP A O 1
ATOM 1494 N N . ILE A 1 201 ? -10.318 -4.970 1.898 1.00 94.25 201 ILE A N 1
ATOM 1495 C CA . ILE A 1 201 ? -10.235 -3.531 2.159 1.00 94.25 201 ILE A CA 1
ATOM 1496 C C . ILE A 1 201 ? -9.816 -3.315 3.613 1.00 94.25 201 ILE A C 1
ATOM 1498 O O . ILE A 1 201 ? -10.437 -3.816 4.542 1.00 94.25 201 ILE A O 1
ATOM 1502 N N . PHE A 1 202 ? -8.782 -2.513 3.818 1.00 94.69 202 PHE A N 1
ATOM 1503 C CA . PHE A 1 202 ? -8.258 -2.136 5.121 1.00 94.69 202 PHE A CA 1
ATOM 1504 C C . PHE A 1 202 ? -8.469 -0.640 5.326 1.00 94.69 202 PHE A C 1
ATOM 1506 O O . PHE A 1 202 ? -7.861 0.187 4.643 1.00 94.69 202 PHE A O 1
ATOM 1513 N N . LEU A 1 203 ? -9.336 -0.303 6.275 1.00 95.50 203 LEU A N 1
ATOM 1514 C CA . LEU A 1 203 ? -9.617 1.060 6.697 1.00 95.50 203 LEU A CA 1
ATOM 1515 C C . LEU A 1 203 ? -8.871 1.336 8.001 1.00 95.50 203 LEU A C 1
ATOM 1517 O O . LEU A 1 203 ? -9.106 0.681 9.013 1.00 95.50 203 LEU A O 1
ATOM 1521 N N . ILE A 1 204 ? -7.983 2.323 7.995 1.00 94.81 204 ILE A N 1
ATOM 1522 C CA . ILE A 1 204 ? -7.217 2.724 9.174 1.00 94.81 204 ILE A CA 1
ATOM 1523 C C . ILE A 1 204 ? -7.632 4.139 9.547 1.00 94.81 204 ILE A C 1
ATOM 1525 O O . ILE A 1 204 ? -7.432 5.068 8.764 1.00 94.81 204 ILE A O 1
ATOM 1529 N N . LEU A 1 205 ? -8.161 4.304 10.755 1.00 94.62 205 LEU A N 1
ATOM 1530 C CA . LEU A 1 205 ? -8.385 5.610 11.363 1.00 94.62 205 LEU A CA 1
ATOM 1531 C C . LEU A 1 205 ? -7.283 5.853 12.390 1.00 94.62 205 LEU A C 1
ATOM 1533 O O . LEU A 1 205 ? -7.120 5.075 13.334 1.00 94.62 205 LEU A O 1
ATOM 1537 N N . ARG A 1 206 ? -6.520 6.924 12.196 1.00 92.62 206 ARG A N 1
ATOM 1538 C CA . ARG A 1 206 ? -5.452 7.364 13.093 1.00 92.62 206 ARG A CA 1
ATOM 1539 C C . ARG A 1 206 ? -5.734 8.792 13.524 1.00 92.62 206 ARG A C 1
ATOM 1541 O O . ARG A 1 206 ? -6.112 9.607 12.693 1.00 92.62 206 ARG A O 1
ATOM 1548 N N . GLY A 1 207 ? -5.569 9.102 14.799 1.00 91.88 207 GLY A N 1
ATOM 1549 C CA . GLY A 1 207 ? -5.790 10.465 15.256 1.00 91.88 207 GLY A CA 1
ATOM 1550 C C . GLY A 1 207 ? -5.886 10.596 16.771 1.00 91.88 207 GLY A C 1
ATOM 1551 O O . GLY A 1 207 ? -5.354 9.748 17.499 1.00 91.88 207 GLY A O 1
ATOM 1552 N N . PRO A 1 208 ? -6.540 11.666 17.248 1.00 91.25 208 PRO A N 1
ATOM 1553 C CA . PRO A 1 208 ? -6.638 11.985 18.668 1.00 91.25 208 PRO A CA 1
ATOM 1554 C C . PRO A 1 208 ? -7.417 10.940 19.476 1.00 91.25 208 PRO A C 1
ATOM 1556 O O . PRO A 1 208 ? -8.226 10.169 18.958 1.00 91.25 208 PRO A O 1
ATOM 1559 N N . LYS A 1 209 ? -7.212 10.949 20.795 1.00 89.31 209 LYS A N 1
ATOM 1560 C CA . LYS A 1 209 ? -7.933 10.083 21.752 1.00 89.31 209 LYS A CA 1
ATOM 1561 C C . LYS A 1 209 ? -9.453 10.288 21.772 1.00 89.31 209 LYS A C 1
ATOM 1563 O O . LYS A 1 209 ? -10.166 9.446 22.309 1.00 89.31 209 LYS A O 1
ATOM 1568 N N . ASP A 1 210 ? -9.938 11.389 21.204 1.00 89.69 210 ASP A N 1
ATOM 1569 C CA . ASP A 1 210 ? -11.353 11.761 21.150 1.00 89.69 210 ASP A CA 1
ATOM 1570 C C . ASP A 1 210 ? -12.106 11.165 19.942 1.00 89.69 210 ASP A C 1
ATOM 1572 O O . ASP A 1 210 ? -13.262 11.523 19.717 1.00 89.69 210 ASP A O 1
ATOM 1576 N N . ILE A 1 211 ? -11.481 10.274 19.152 1.00 90.31 211 ILE A N 1
ATOM 1577 C CA . ILE A 1 211 ? -12.168 9.576 18.054 1.00 90.31 211 ILE A CA 1
ATOM 1578 C C . ILE A 1 211 ? -13.378 8.829 18.615 1.00 90.31 211 ILE A C 1
ATOM 1580 O O . ILE A 1 211 ? -13.261 7.895 19.414 1.00 90.31 211 ILE A O 1
ATOM 1584 N N . SER A 1 212 ? -14.559 9.236 18.166 1.00 90.69 212 SER A N 1
ATOM 1585 C CA . SER A 1 212 ? -15.818 8.686 18.650 1.00 90.69 212 SER A CA 1
ATOM 1586 C C . SER A 1 212 ? -16.189 7.389 17.926 1.00 90.69 212 SER A C 1
ATOM 1588 O O . SER A 1 212 ? -15.862 7.170 16.758 1.00 90.69 212 SER A O 1
ATOM 1590 N N . LEU A 1 213 ? -16.959 6.531 18.602 1.00 90.94 213 LEU A N 1
ATOM 1591 C CA . LEU A 1 213 ? -17.538 5.338 17.975 1.00 90.94 213 LEU A CA 1
ATOM 1592 C C . LEU A 1 213 ? -18.420 5.703 16.769 1.00 90.94 213 LEU A C 1
ATOM 1594 O O . LEU A 1 213 ? -18.404 4.995 15.766 1.00 90.94 213 LEU A O 1
ATOM 1598 N N . ALA A 1 214 ? -19.150 6.819 16.857 1.00 92.31 214 ALA A N 1
ATOM 1599 C CA . ALA A 1 214 ? -19.989 7.314 15.771 1.00 92.31 214 ALA A CA 1
ATOM 1600 C C . ALA A 1 214 ? -19.159 7.648 14.523 1.00 92.31 214 ALA A C 1
ATOM 1602 O O . ALA A 1 214 ? -19.571 7.312 13.414 1.00 92.31 214 ALA A O 1
ATOM 1603 N N . GLU A 1 215 ? -17.971 8.240 14.693 1.00 92.94 215 GLU A N 1
ATOM 1604 C CA . GLU A 1 215 ? -17.066 8.503 13.572 1.00 92.94 215 GLU A CA 1
ATOM 1605 C C . GLU A 1 215 ? -16.574 7.205 12.925 1.00 92.94 215 GLU A C 1
ATOM 1607 O O . GLU A 1 215 ? -16.611 7.069 11.703 1.00 92.94 215 GLU A O 1
ATOM 1612 N N . ALA A 1 216 ? -16.171 6.222 13.734 1.00 93.31 216 ALA A N 1
ATOM 1613 C CA . ALA A 1 216 ? -15.732 4.923 13.231 1.00 93.31 216 ALA A CA 1
ATOM 1614 C C . ALA A 1 216 ? -16.849 4.176 12.475 1.00 93.31 216 ALA A C 1
ATOM 1616 O O . ALA A 1 216 ? -16.607 3.614 11.406 1.00 93.31 216 ALA A O 1
ATOM 1617 N N . GLN A 1 217 ? -18.080 4.202 12.996 1.00 93.88 217 GLN A N 1
ATOM 1618 C CA . GLN A 1 217 ? -19.246 3.587 12.354 1.00 93.88 217 GLN A CA 1
ATOM 1619 C C . GLN A 1 217 ? -19.611 4.277 11.038 1.00 93.88 217 GLN A C 1
ATOM 1621 O O . GLN A 1 217 ? -19.856 3.597 10.044 1.00 93.88 217 GLN A O 1
ATOM 1626 N N . ALA A 1 218 ? -19.613 5.610 11.010 1.00 94.81 218 ALA A N 1
ATOM 1627 C CA . ALA A 1 218 ? -19.898 6.368 9.798 1.00 94.81 218 ALA A CA 1
ATOM 1628 C C . ALA A 1 218 ? -18.831 6.137 8.713 1.00 94.81 218 ALA A C 1
ATOM 1630 O O . ALA A 1 218 ? -19.174 5.994 7.540 1.00 94.81 218 ALA A O 1
ATOM 1631 N N . ALA A 1 219 ? -17.552 6.034 9.098 1.00 94.88 219 ALA A N 1
ATOM 1632 C CA . ALA A 1 219 ? -16.471 5.692 8.175 1.00 94.88 219 ALA A CA 1
ATOM 1633 C C . ALA A 1 219 ? -16.689 4.310 7.537 1.00 94.88 219 ALA A C 1
ATOM 1635 O O . ALA A 1 219 ? -16.616 4.171 6.318 1.00 94.88 219 ALA A O 1
ATOM 1636 N N . MET A 1 220 ? -16.999 3.303 8.360 1.00 94.06 220 MET A N 1
ATOM 1637 C CA . MET A 1 220 ? -17.275 1.940 7.898 1.00 94.06 220 MET A CA 1
ATOM 1638 C C . MET A 1 220 ? -18.469 1.883 6.945 1.00 94.06 220 MET A C 1
ATOM 1640 O O . MET A 1 220 ? -18.342 1.328 5.858 1.00 94.06 220 MET A O 1
ATOM 1644 N N . GLN A 1 221 ? -19.591 2.511 7.307 1.00 94.00 221 GLN A N 1
ATOM 1645 C CA . GLN A 1 221 ? -20.801 2.526 6.480 1.00 94.00 221 GLN A CA 1
ATOM 1646 C C . GLN A 1 221 ? -20.561 3.146 5.101 1.00 94.00 221 GLN A C 1
ATOM 1648 O O . GLN A 1 221 ? -21.065 2.645 4.097 1.00 94.00 221 GLN A O 1
ATOM 1653 N N . GLU A 1 222 ? -19.783 4.227 5.028 1.00 93.44 222 GLU A N 1
ATOM 1654 C CA . GLU A 1 222 ? -19.497 4.872 3.748 1.00 93.44 222 GLU A CA 1
ATOM 1655 C C . GLU A 1 222 ? -18.578 4.015 2.863 1.00 93.44 222 GLU A C 1
ATOM 1657 O O . GLU A 1 222 ? -18.799 3.930 1.653 1.00 93.44 222 GLU A O 1
ATOM 1662 N N . ILE A 1 223 ? -17.595 3.318 3.445 1.00 94.00 223 ILE A N 1
ATOM 1663 C CA . ILE A 1 223 ? -16.758 2.370 2.694 1.00 94.00 223 ILE A CA 1
ATOM 1664 C C . ILE A 1 223 ? -17.569 1.150 2.240 1.00 94.00 223 ILE A C 1
ATOM 1666 O O . ILE A 1 223 ? -17.467 0.771 1.075 1.00 94.00 223 ILE A O 1
ATOM 1670 N N . GLU A 1 224 ? -18.424 0.583 3.094 1.00 93.25 224 GLU A N 1
ATOM 1671 C CA . GLU A 1 224 ? -19.345 -0.510 2.742 1.00 93.25 224 GLU A CA 1
ATOM 1672 C C . GLU A 1 224 ? -20.256 -0.130 1.569 1.00 93.25 224 GLU A C 1
ATOM 1674 O O . GLU A 1 224 ? -20.419 -0.899 0.618 1.00 93.25 224 GLU A O 1
ATOM 1679 N N . ARG A 1 225 ? -20.796 1.094 1.582 1.00 92.31 225 ARG A N 1
ATOM 1680 C CA . ARG A 1 225 ? -21.646 1.621 0.507 1.00 92.31 225 ARG A CA 1
ATOM 1681 C C . ARG A 1 225 ? -20.920 1.684 -0.841 1.00 92.31 225 ARG A C 1
ATOM 1683 O O . ARG A 1 225 ? -21.548 1.478 -1.878 1.00 92.31 225 ARG A O 1
ATOM 1690 N N . LEU A 1 226 ? -19.625 2.002 -0.840 1.00 91.31 226 LEU A N 1
ATOM 1691 C CA . LEU A 1 226 ? -18.801 2.096 -2.052 1.00 91.31 226 LEU A CA 1
ATOM 1692 C C . LEU A 1 226 ? -18.286 0.734 -2.531 1.00 91.31 226 LEU A C 1
ATOM 1694 O O . LEU A 1 226 ? -18.183 0.507 -3.735 1.00 91.31 226 LEU A O 1
ATOM 1698 N N . ALA A 1 227 ? -17.950 -0.150 -1.595 1.00 90.69 227 ALA A N 1
ATOM 1699 C CA . ALA A 1 227 ? -17.401 -1.474 -1.854 1.00 90.69 227 ALA A CA 1
ATOM 1700 C C . ALA A 1 227 ? -18.472 -2.468 -2.341 1.00 90.69 227 ALA A C 1
ATOM 1702 O O . ALA A 1 227 ? -18.190 -3.334 -3.167 1.00 90.69 227 ALA A O 1
ATOM 1703 N N . GLY A 1 2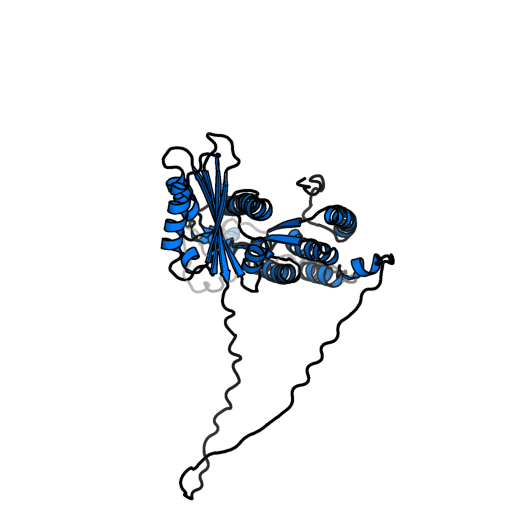28 ? -19.714 -2.303 -1.881 1.00 87.44 228 GLY A N 1
ATOM 1704 C CA . GLY A 1 228 ? -20.818 -3.208 -2.178 1.00 87.44 228 GLY A CA 1
ATOM 1705 C 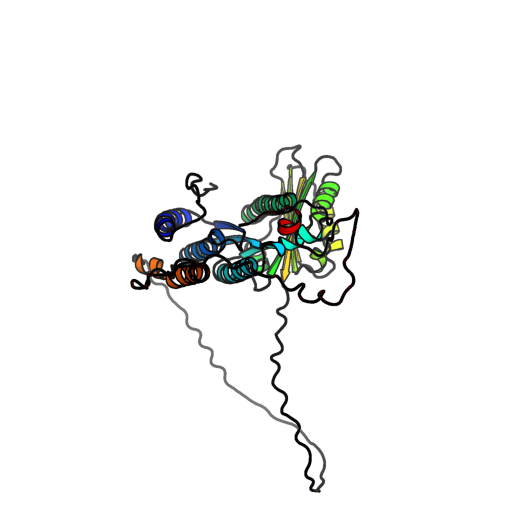C . GLY A 1 228 ? -20.844 -4.442 -1.266 1.00 87.44 228 GLY A C 1
ATOM 1706 O O . GLY A 1 228 ? -19.946 -4.641 -0.445 1.00 87.44 228 GLY A O 1
ATOM 1707 N N . PRO A 1 229 ? -21.894 -5.275 -1.385 1.00 74.06 229 PRO A N 1
ATOM 1708 C CA . PRO A 1 229 ? -21.990 -6.518 -0.630 1.00 74.06 229 PRO A CA 1
ATOM 1709 C C . PRO A 1 229 ? -20.867 -7.481 -1.057 1.00 74.06 229 PRO A C 1
ATOM 1711 O O . PRO A 1 229 ? -20.404 -7.449 -2.197 1.00 74.06 229 PRO A O 1
ATOM 1714 N N . ASP A 1 230 ? -20.428 -8.343 -0.142 1.00 78.06 230 ASP A N 1
ATOM 1715 C CA . ASP A 1 230 ? -19.422 -9.401 -0.359 1.00 78.06 230 ASP A CA 1
ATOM 1716 C C . ASP A 1 230 ? -17.940 -8.977 -0.333 1.00 78.06 230 ASP A C 1
ATOM 1718 O O . ASP A 1 230 ? -17.090 -9.711 -0.842 1.00 78.06 230 ASP A O 1
ATOM 1722 N N . ARG A 1 231 ? -17.597 -7.815 0.235 1.00 84.69 231 ARG A N 1
ATOM 1723 C CA . ARG A 1 231 ? -16.194 -7.402 0.438 1.00 84.69 231 ARG A CA 1
ATOM 1724 C C . ARG A 1 231 ? -15.776 -7.590 1.895 1.00 84.69 231 ARG A C 1
ATOM 1726 O O . ARG A 1 231 ? -16.547 -7.254 2.791 1.00 84.69 231 ARG A O 1
ATOM 1733 N N . ASP A 1 232 ? -14.564 -8.093 2.134 1.00 87.19 232 ASP A N 1
ATOM 1734 C CA . ASP A 1 232 ? -14.005 -8.150 3.490 1.00 87.19 232 ASP A CA 1
ATOM 1735 C C . ASP A 1 232 ? -13.396 -6.786 3.837 1.00 87.19 232 ASP A C 1
ATOM 1737 O O . ASP A 1 232 ? -12.419 -6.353 3.219 1.00 87.19 232 ASP A O 1
ATOM 1741 N N . ILE A 1 233 ? -14.015 -6.081 4.785 1.00 92.50 233 ILE A N 1
ATOM 1742 C CA . ILE A 1 233 ? -13.588 -4.754 5.231 1.00 92.50 233 ILE A CA 1
ATOM 1743 C C . ILE A 1 233 ? -13.088 -4.867 6.667 1.00 92.50 233 ILE A C 1
ATOM 1745 O O . ILE A 1 233 ? -13.850 -5.159 7.589 1.00 92.50 233 ILE A O 1
ATOM 1749 N N . GLN A 1 234 ? -11.805 -4.574 6.869 1.00 92.88 234 GLN A N 1
ATOM 1750 C CA . GLN A 1 234 ? -11.178 -4.580 8.183 1.00 92.88 234 GLN A CA 1
ATOM 1751 C C . GLN A 1 234 ? -10.840 -3.173 8.646 1.00 92.88 234 GLN A C 1
ATOM 1753 O O . GLN A 1 234 ? -10.093 -2.439 8.000 1.00 92.88 234 GLN A O 1
ATOM 1758 N N . LEU A 1 235 ? -11.364 -2.829 9.818 1.00 93.19 235 LEU A N 1
ATOM 1759 C CA . LEU A 1 235 ? -11.099 -1.570 10.491 1.00 93.19 235 LEU A CA 1
ATOM 1760 C C . LEU A 1 235 ? -9.896 -1.702 11.429 1.00 93.19 235 LEU A C 1
ATOM 1762 O O . LEU A 1 235 ? -9.774 -2.670 12.178 1.00 93.19 235 LEU A O 1
ATOM 1766 N N . SER A 1 236 ? -9.046 -0.685 11.448 1.00 93.12 236 SER A N 1
ATOM 1767 C CA . SER A 1 236 ? -8.043 -0.462 12.483 1.00 93.12 236 SER A CA 1
ATOM 1768 C C . SER A 1 236 ? -8.220 0.934 13.056 1.00 93.12 236 SER A C 1
ATOM 1770 O O . SER A 1 236 ? -8.289 1.907 12.311 1.00 93.12 236 SER A O 1
ATOM 1772 N N . LEU A 1 237 ? -8.254 1.036 14.382 1.00 92.88 237 LEU A N 1
ATOM 1773 C CA . LEU A 1 237 ? -8.366 2.297 15.106 1.00 92.88 237 LEU A CA 1
ATOM 1774 C C . LEU A 1 237 ? -7.091 2.530 15.912 1.00 92.88 237 LEU A C 1
ATOM 1776 O O . LEU A 1 237 ? -6.707 1.681 16.719 1.00 92.88 237 LEU A O 1
ATOM 1780 N N . ASN A 1 238 ? -6.452 3.676 15.697 1.00 90.69 238 ASN A N 1
ATOM 1781 C CA . ASN A 1 238 ? -5.288 4.132 16.445 1.00 90.69 238 ASN A CA 1
ATOM 1782 C C . ASN A 1 238 ? -5.536 5.545 17.001 1.00 90.69 238 ASN A C 1
ATOM 1784 O O . ASN A 1 238 ? -5.306 6.543 16.319 1.00 90.69 238 ASN A O 1
ATOM 1788 N N . ALA A 1 239 ? -6.031 5.609 18.236 1.00 87.69 239 ALA A N 1
ATOM 1789 C CA . ALA A 1 239 ? -6.405 6.840 18.928 1.00 87.69 239 ALA A CA 1
ATOM 1790 C C . ALA A 1 239 ? -5.343 7.208 19.981 1.00 87.69 239 ALA A C 1
ATOM 1792 O O . ALA A 1 239 ? -5.607 7.187 21.182 1.00 87.69 239 ALA A O 1
ATOM 1793 N N . GLU A 1 240 ? -4.107 7.441 19.538 1.00 82.69 240 GLU A N 1
ATOM 1794 C CA . GLU A 1 240 ? -2.955 7.698 20.418 1.00 82.69 240 GLU A CA 1
ATOM 1795 C C . GLU A 1 240 ? -2.450 9.148 20.356 1.00 82.69 240 GLU A C 1
ATOM 1797 O O . GLU A 1 240 ? -1.645 9.537 21.202 1.00 82.69 240 GLU A O 1
ATOM 1802 N N . GLU A 1 241 ? -2.921 9.957 19.401 1.00 83.12 241 GLU A N 1
ATOM 1803 C CA . GLU A 1 241 ? -2.418 11.321 19.218 1.00 83.12 241 GLU A CA 1
ATOM 1804 C C . GLU A 1 241 ? -2.962 12.307 20.261 1.00 83.12 241 GLU A C 1
ATOM 1806 O O . GLU A 1 241 ? -3.958 12.052 20.952 1.00 83.12 241 GLU A O 1
ATOM 1811 N N . GLU A 1 242 ? -2.272 13.442 20.385 1.00 84.00 242 GLU A N 1
ATOM 1812 C CA . GLU A 1 242 ? -2.674 14.520 21.283 1.00 84.00 242 GLU A CA 1
ATOM 1813 C C . GLU A 1 242 ? -4.002 15.148 20.861 1.00 84.00 242 GLU A C 1
ATOM 1815 O O . GLU A 1 242 ? -4.399 15.139 19.693 1.00 84.00 242 GLU A O 1
ATOM 1820 N N . GLU A 1 243 ? -4.703 15.702 21.843 1.00 77.44 243 GLU A N 1
ATOM 1821 C CA . GLU A 1 243 ? -5.961 16.397 21.616 1.00 77.44 243 GLU A CA 1
ATOM 1822 C C . GLU A 1 243 ? -5.734 17.598 20.681 1.00 77.44 243 GLU A C 1
ATOM 1824 O O . GLU A 1 243 ? -4.815 18.392 20.875 1.00 77.44 243 GLU A O 1
ATOM 1829 N N . GLY A 1 244 ? -6.542 17.702 19.624 1.00 79.94 244 GLY A N 1
ATOM 1830 C CA . GLY A 1 244 ? -6.364 18.699 18.561 1.00 79.94 244 GLY A CA 1
ATOM 1831 C C . GLY A 1 244 ? -5.562 18.223 17.343 1.00 79.94 244 GLY A C 1
ATOM 1832 O O . GLY A 1 244 ? -5.522 18.939 16.340 1.00 79.94 244 GLY A O 1
ATOM 1833 N N . ALA A 1 245 ? -4.983 17.018 17.374 1.00 89.62 245 ALA A N 1
ATOM 1834 C CA . ALA A 1 245 ? -4.404 16.408 16.182 1.00 89.62 245 ALA A CA 1
ATOM 1835 C C . ALA A 1 245 ? -5.479 16.133 15.102 1.00 89.62 245 ALA A C 1
ATOM 1837 O O . ALA A 1 245 ? -6.647 15.880 15.427 1.00 89.62 245 ALA A O 1
ATOM 1838 N N . PRO A 1 246 ? -5.131 16.204 13.804 1.00 93.50 246 PRO A N 1
ATOM 1839 C CA . PRO A 1 246 ? -6.074 15.904 12.734 1.00 93.50 246 PRO A CA 1
ATOM 1840 C C . PRO A 1 246 ? -6.434 14.413 12.713 1.00 93.50 246 PRO A C 1
ATOM 1842 O O . PRO A 1 246 ? -5.593 13.548 12.934 1.00 93.50 246 PRO A O 1
ATOM 1845 N N . LEU A 1 247 ? -7.677 14.101 12.351 1.00 94.50 247 LEU A N 1
ATOM 1846 C CA . LEU A 1 247 ? -8.067 12.739 12.004 1.00 94.50 247 LEU A CA 1
ATOM 1847 C C . LEU A 1 247 ? -7.464 12.383 10.643 1.00 94.50 247 LEU A C 1
ATOM 1849 O O . LEU A 1 247 ? -7.710 13.066 9.647 1.00 94.50 247 LEU A O 1
ATOM 1853 N N . GLN A 1 248 ? -6.707 11.297 10.607 1.00 94.81 248 GLN A N 1
ATOM 1854 C CA . GLN A 1 248 ? -6.097 10.708 9.426 1.00 94.81 248 GLN A CA 1
ATOM 1855 C C . GLN A 1 248 ? -6.815 9.410 9.054 1.00 94.81 248 GLN A C 1
ATOM 1857 O O . GLN A 1 248 ? -7.098 8.562 9.903 1.00 94.81 248 GLN A O 1
ATOM 1862 N N . ILE A 1 249 ? -7.077 9.242 7.764 1.00 95.81 249 ILE A N 1
ATOM 1863 C CA . ILE A 1 249 ? -7.680 8.052 7.181 1.00 95.81 249 ILE A CA 1
ATOM 1864 C C . ILE A 1 249 ? -6.717 7.502 6.142 1.00 95.81 249 ILE A C 1
ATOM 1866 O O . ILE A 1 249 ? -6.301 8.213 5.227 1.00 95.81 249 ILE A O 1
ATOM 1870 N N . PHE A 1 250 ? -6.397 6.221 6.274 1.00 95.19 250 PHE A N 1
ATOM 1871 C CA . PHE A 1 250 ? -5.691 5.461 5.255 1.00 95.19 250 PHE A CA 1
ATOM 1872 C C . PHE A 1 250 ? -6.607 4.344 4.778 1.00 95.19 250 PHE A C 1
ATOM 1874 O O . PHE A 1 250 ? -7.216 3.638 5.585 1.00 95.19 250 PHE A O 1
ATOM 1881 N N . LEU A 1 251 ? -6.700 4.186 3.466 1.00 95.25 251 LEU A N 1
ATOM 1882 C CA . LEU A 1 251 ? -7.494 3.150 2.833 1.00 95.25 251 LEU A CA 1
ATOM 1883 C C . LEU A 1 251 ? -6.589 2.339 1.918 1.00 95.25 251 LEU A C 1
ATOM 1885 O O . LEU A 1 251 ? -6.055 2.870 0.947 1.00 95.25 251 LEU A O 1
ATOM 1889 N N . LEU A 1 252 ? -6.423 1.059 2.227 1.00 93.56 252 LEU A N 1
ATOM 1890 C CA . LEU A 1 252 ? -5.674 0.117 1.406 1.00 93.56 252 LEU A CA 1
ATOM 1891 C C . LEU A 1 252 ? -6.641 -0.947 0.911 1.00 93.56 252 LEU A C 1
ATOM 1893 O O . LEU A 1 252 ? -7.290 -1.617 1.702 1.00 93.56 252 LEU A O 1
ATOM 1897 N N . ALA A 1 253 ? -6.735 -1.111 -0.396 1.00 92.19 253 ALA A N 1
ATOM 1898 C CA . ALA A 1 253 ? -7.559 -2.128 -1.024 1.00 92.19 253 ALA A CA 1
ATOM 1899 C C . ALA A 1 253 ? -6.680 -3.034 -1.879 1.00 92.19 253 ALA A C 1
ATOM 1901 O O . ALA A 1 253 ? -5.779 -2.552 -2.559 1.00 92.19 253 ALA A O 1
ATOM 1902 N N . THR A 1 254 ? -6.945 -4.335 -1.863 1.00 91.06 254 THR A N 1
ATOM 1903 C CA . THR A 1 254 ? -6.249 -5.299 -2.721 1.00 91.06 254 THR A CA 1
ATOM 1904 C C . THR A 1 254 ? -7.213 -5.853 -3.757 1.00 91.06 254 THR A C 1
ATOM 1906 O O . THR A 1 254 ? -8.361 -6.179 -3.458 1.00 91.06 254 THR A O 1
ATOM 1909 N N . ILE A 1 255 ? -6.764 -5.930 -5.002 1.00 89.12 255 ILE A N 1
ATOM 1910 C CA . ILE A 1 255 ? -7.518 -6.455 -6.135 1.00 89.12 255 ILE A CA 1
ATOM 1911 C C . ILE A 1 255 ? -6.727 -7.641 -6.664 1.00 89.12 255 ILE A C 1
ATOM 1913 O O . ILE A 1 255 ? -5.618 -7.478 -7.167 1.00 89.12 255 ILE A O 1
ATOM 1917 N N . LYS A 1 256 ? -7.300 -8.837 -6.559 1.00 85.44 256 LYS A N 1
ATOM 1918 C CA . LYS A 1 256 ? -6.722 -10.043 -7.148 1.00 85.44 256 LYS A CA 1
ATOM 1919 C C . LYS A 1 256 ? -7.299 -10.196 -8.546 1.00 85.44 256 LYS A C 1
ATOM 1921 O O . LYS A 1 256 ? -8.481 -10.504 -8.701 1.00 85.44 256 LYS A O 1
ATOM 1926 N N . GLU A 1 257 ? -6.489 -9.937 -9.571 1.00 73.88 257 GLU A N 1
ATOM 1927 C CA . GLU A 1 257 ? -6.884 -10.288 -10.933 1.00 73.88 257 GLU A CA 1
ATOM 1928 C C . GLU A 1 257 ? -6.950 -11.815 -11.007 1.00 73.88 257 GLU A C 1
ATOM 1930 O O . GLU A 1 257 ? -5.944 -12.504 -10.845 1.00 73.88 257 GLU A O 1
ATOM 1935 N N . ALA A 1 258 ? -8.154 -12.363 -11.202 1.00 57.00 258 ALA A N 1
ATOM 1936 C CA . ALA A 1 258 ? -8.299 -13.782 -11.478 1.00 57.00 258 ALA A CA 1
ATOM 1937 C C . ALA A 1 258 ? -7.432 -14.083 -12.698 1.00 57.00 258 ALA A C 1
ATOM 1939 O O . ALA A 1 258 ? -7.673 -13.507 -13.762 1.00 57.00 258 ALA A O 1
ATOM 1940 N N . ALA A 1 259 ? -6.416 -14.936 -12.526 1.00 45.69 259 ALA A N 1
ATOM 1941 C CA . ALA A 1 259 ? -5.563 -15.368 -13.616 1.00 45.69 259 ALA A CA 1
ATOM 1942 C C . ALA A 1 259 ? -6.484 -15.794 -14.756 1.00 45.69 259 ALA A C 1
ATOM 1944 O O . ALA A 1 259 ? -7.218 -16.780 -14.639 1.00 45.69 259 ALA A O 1
ATOM 1945 N N . VAL A 1 260 ? -6.508 -15.000 -15.829 1.00 37.91 260 VAL A N 1
ATOM 1946 C CA . VAL A 1 260 ? -7.178 -15.393 -17.056 1.00 37.91 260 VAL A CA 1
ATOM 1947 C C . VAL A 1 260 ? -6.420 -16.636 -17.458 1.00 37.91 260 VAL A C 1
ATOM 1949 O O . VAL A 1 260 ? -5.279 -16.544 -17.901 1.00 37.91 260 VAL A O 1
ATOM 1952 N N . ALA A 1 261 ? -7.002 -17.803 -17.181 1.00 35.03 261 ALA A N 1
ATOM 1953 C CA . ALA A 1 261 ? -6.469 -19.062 -17.637 1.00 35.03 261 ALA A CA 1
ATOM 1954 C C . ALA A 1 261 ? -6.325 -18.886 -19.141 1.00 35.03 261 ALA A C 1
ATOM 1956 O O . ALA A 1 261 ? -7.330 -18.849 -19.856 1.00 35.03 261 ALA A O 1
ATOM 1957 N N . SER A 1 262 ? -5.090 -18.667 -19.598 1.00 35.81 262 SER A N 1
ATOM 1958 C CA . SER A 1 262 ? -4.746 -18.676 -21.003 1.00 35.81 262 SER A CA 1
ATOM 1959 C C . SER A 1 262 ? -5.283 -19.997 -21.502 1.00 35.81 262 SER A C 1
ATOM 1961 O O . SER A 1 262 ? -4.718 -21.051 -21.205 1.00 35.81 262 SER A O 1
ATOM 1963 N N . LYS A 1 263 ? -6.441 -19.955 -22.168 1.00 34.44 263 LYS A N 1
ATOM 1964 C CA . LYS A 1 263 ? -6.960 -21.090 -22.908 1.00 34.44 263 LYS A CA 1
ATOM 1965 C C . LYS A 1 263 ? -5.829 -21.434 -23.851 1.00 34.44 263 LYS A C 1
ATOM 1967 O O . LYS A 1 263 ? -5.576 -20.711 -24.811 1.00 34.44 263 LYS A O 1
ATOM 1972 N N . LYS A 1 264 ? -5.098 -22.493 -23.515 1.00 30.30 264 LYS A N 1
ATOM 1973 C CA . LYS A 1 264 ? -4.224 -23.182 -24.443 1.00 30.30 264 LYS A CA 1
ATOM 1974 C C . LYS A 1 264 ? -5.138 -23.458 -25.631 1.00 30.30 264 LYS A C 1
ATOM 1976 O O . LYS A 1 264 ? -6.098 -24.213 -25.495 1.00 30.30 264 LYS A O 1
ATOM 1981 N N . CYS A 1 265 ? -4.932 -22.742 -26.734 1.00 30.30 265 CYS A N 1
ATOM 1982 C CA . CYS A 1 265 ? -5.502 -23.140 -28.006 1.00 30.30 265 CYS A CA 1
ATOM 1983 C C . CYS A 1 265 ? -4.900 -24.511 -28.286 1.00 30.30 265 CYS A C 1
ATOM 1985 O O . CYS A 1 265 ? -3.763 -24.617 -28.741 1.00 30.30 265 CYS A O 1
ATOM 1987 N N . GLU A 1 266 ? -5.631 -25.560 -27.925 1.00 35.31 266 GLU A N 1
ATOM 1988 C CA . GLU A 1 266 ? -5.429 -26.853 -28.547 1.00 35.31 266 GLU A CA 1
ATOM 1989 C C . GLU A 1 266 ? -5.649 -26.642 -30.049 1.00 35.31 266 GLU A C 1
ATOM 1991 O O . GLU A 1 266 ? -6.673 -26.067 -30.437 1.00 35.31 266 GLU A O 1
ATOM 1996 N N . PRO A 1 267 ? -4.685 -27.016 -30.905 1.00 35.38 267 PRO A N 1
ATOM 1997 C CA . PRO A 1 267 ? -4.892 -26.938 -32.335 1.00 35.38 267 PRO A CA 1
ATOM 1998 C C . PRO A 1 267 ? -6.036 -27.887 -32.692 1.00 35.38 267 PRO A C 1
ATOM 2000 O O . PRO A 1 267 ? -5.954 -29.099 -32.498 1.00 35.38 267 PRO A O 1
ATOM 2003 N N . SER A 1 268 ? -7.127 -27.307 -33.186 1.00 39.41 268 SER A N 1
ATOM 2004 C CA . SER A 1 268 ? -8.222 -28.040 -33.805 1.00 39.41 268 SER A CA 1
ATOM 2005 C C . SER A 1 268 ? -7.665 -28.896 -34.948 1.00 39.41 268 SER A C 1
ATOM 2007 O O . SER A 1 268 ? -6.977 -28.335 -35.807 1.00 39.41 268 SER A O 1
ATOM 2009 N N . PRO A 1 269 ? -7.950 -30.208 -35.008 1.00 39.44 269 PRO A N 1
ATOM 2010 C CA . PRO A 1 269 ? -7.526 -31.019 -36.135 1.00 39.44 269 PRO A CA 1
ATOM 2011 C C . PRO A 1 269 ? -8.248 -30.548 -37.400 1.00 39.44 269 PRO A C 1
ATOM 2013 O O . PRO A 1 269 ? -9.467 -30.351 -37.415 1.00 39.44 269 PRO A O 1
ATOM 2016 N N . GLU A 1 270 ? -7.460 -30.330 -38.447 1.00 33.56 270 GLU A N 1
ATOM 2017 C CA . GLU A 1 270 ? -7.913 -29.940 -39.773 1.00 33.56 270 GLU A CA 1
ATOM 2018 C C . GLU A 1 270 ? -8.970 -30.919 -40.301 1.00 33.56 270 GLU A C 1
ATOM 2020 O O . GLU A 1 270 ? -8.792 -32.138 -40.317 1.00 33.56 270 GLU A O 1
ATOM 2025 N N . ARG A 1 271 ? -10.093 -30.354 -40.755 1.00 32.97 271 ARG A N 1
ATOM 2026 C CA . ARG A 1 271 ? -11.088 -31.048 -41.571 1.00 32.97 271 ARG A CA 1
ATOM 2027 C C . ARG A 1 271 ? -10.472 -31.337 -42.936 1.00 32.97 271 ARG A C 1
ATOM 2029 O O . ARG A 1 271 ? -10.284 -30.413 -43.722 1.00 32.97 271 ARG A O 1
ATOM 2036 N N . VAL A 1 272 ? -10.276 -32.614 -43.244 1.00 35.16 272 VAL A N 1
ATOM 2037 C CA . VAL A 1 272 ? -10.236 -33.097 -44.627 1.00 35.16 272 VAL A CA 1
ATOM 2038 C C . VAL A 1 272 ? -11.473 -33.962 -44.846 1.00 35.16 272 VAL A C 1
ATOM 2040 O O . VAL A 1 272 ? -11.804 -34.829 -44.040 1.00 35.16 272 VAL A O 1
ATOM 2043 N N . SER A 1 273 ? -12.205 -33.612 -45.894 1.00 32.91 273 SER A N 1
ATOM 2044 C CA . SER A 1 273 ? -13.524 -34.096 -46.281 1.00 32.91 273 SER A CA 1
ATOM 2045 C C . SER A 1 273 ? -13.537 -35.527 -46.825 1.00 32.91 273 SER A C 1
ATOM 2047 O O . SER A 1 273 ? -12.648 -35.908 -47.579 1.00 32.91 273 SER A O 1
ATOM 2049 N N . ASP A 1 274 ? -14.636 -36.215 -46.498 1.00 29.73 274 ASP A N 1
ATOM 2050 C CA . ASP A 1 274 ? -15.395 -37.202 -47.275 1.00 29.73 274 ASP A CA 1
ATOM 2051 C C . ASP A 1 274 ? -14.665 -38.346 -47.987 1.00 29.73 274 ASP A C 1
ATOM 2053 O O . ASP A 1 274 ? -14.082 -38.160 -49.046 1.00 29.73 274 ASP A O 1
ATOM 2057 N N . PHE A 1 275 ? -14.934 -39.574 -47.527 1.00 30.08 275 PHE A N 1
ATOM 2058 C CA . PHE A 1 275 ? -15.393 -40.643 -48.417 1.00 30.08 275 PHE A CA 1
ATOM 2059 C C . PHE A 1 275 ? -16.391 -41.565 -47.696 1.00 30.08 275 PHE A C 1
ATOM 2061 O O . PHE A 1 275 ? -16.200 -41.984 -46.557 1.00 30.08 275 PHE A O 1
ATOM 2068 N N . SER A 1 276 ? -17.496 -41.818 -48.393 1.00 30.69 276 SER A N 1
ATOM 2069 C CA . SER A 1 276 ? -18.688 -42.565 -47.986 1.00 30.69 276 SER A CA 1
ATOM 2070 C C . SER A 1 276 ? -18.432 -44.069 -47.820 1.00 30.69 276 SER A C 1
ATOM 2072 O O . SER A 1 276 ? -17.762 -44.639 -48.675 1.00 30.69 276 SER A O 1
ATOM 2074 N N . GLN A 1 277 ? -19.074 -44.719 -46.834 1.00 32.50 277 GLN A N 1
ATOM 2075 C CA . GLN A 1 277 ? -19.863 -45.952 -47.042 1.00 32.50 277 GLN A CA 1
ATOM 2076 C C . GLN A 1 277 ? -20.671 -46.389 -45.792 1.00 32.50 277 GLN A C 1
ATOM 2078 O O . GLN A 1 277 ? -20.125 -46.768 -44.765 1.00 32.50 277 GLN A O 1
ATOM 2083 N N . LYS A 1 278 ? -21.998 -46.280 -45.954 1.00 27.42 278 LYS A N 1
ATOM 2084 C CA . LYS A 1 278 ? -23.129 -47.158 -45.572 1.00 27.42 278 LYS A CA 1
ATOM 2085 C C . LYS A 1 278 ? -23.097 -48.117 -44.357 1.00 27.42 278 LYS A C 1
ATOM 2087 O O . LYS A 1 278 ? -22.292 -49.034 -44.318 1.00 27.42 278 LYS A O 1
ATOM 2092 N N . GLU A 1 279 ? -24.224 -48.023 -43.619 1.00 26.17 279 GLU A N 1
ATOM 2093 C CA . GLU A 1 279 ? -25.039 -49.092 -42.973 1.00 26.17 279 GLU A CA 1
ATOM 2094 C C . GLU A 1 279 ? -24.378 -49.828 -41.772 1.00 26.17 279 GLU A C 1
ATOM 2096 O O . GLU A 1 279 ? -23.208 -50.157 -41.811 1.00 26.17 279 GLU A O 1
ATOM 2101 N N . VAL A 1 280 ? -24.995 -50.105 -40.611 1.00 28.08 280 VAL A N 1
ATOM 2102 C CA . VAL A 1 280 ? -26.339 -50.610 -40.270 1.00 28.08 280 VAL A CA 1
ATOM 2103 C C . VAL A 1 280 ? -26.685 -50.258 -38.799 1.00 28.08 280 VAL A C 1
ATOM 2105 O O . VAL A 1 280 ? -25.824 -50.190 -37.929 1.00 28.08 280 VAL A O 1
ATOM 2108 N N . SER A 1 281 ? -27.986 -50.073 -38.566 1.00 27.38 281 SER A N 1
ATOM 2109 C CA . SER A 1 281 ? -28.784 -50.039 -37.322 1.00 27.38 281 SER A CA 1
ATOM 2110 C C . SER A 1 281 ? -28.348 -50.922 -36.127 1.00 27.38 281 SER A C 1
ATOM 2112 O O . SER A 1 281 ? -28.052 -52.093 -36.332 1.00 27.38 281 SER A O 1
ATOM 2114 N N . SER A 1 282 ? -28.473 -50.420 -34.879 1.00 29.45 282 SER A N 1
ATOM 2115 C CA . SER A 1 282 ? -29.484 -50.897 -33.892 1.00 29.45 282 SER A CA 1
ATOM 2116 C C . SER A 1 282 ? -29.303 -50.354 -32.451 1.00 29.45 282 SER A C 1
ATOM 2118 O O . SER A 1 282 ? -28.313 -50.640 -31.789 1.00 29.45 282 SER A O 1
ATOM 2120 N N . ASN A 1 283 ? -30.325 -49.631 -31.978 1.00 29.98 283 ASN A N 1
ATOM 2121 C CA . ASN A 1 283 ? -31.054 -49.732 -30.696 1.00 29.98 283 ASN A CA 1
ATOM 2122 C C . ASN A 1 283 ? -30.363 -49.916 -29.313 1.00 29.98 283 ASN A C 1
ATOM 2124 O O . ASN A 1 283 ? -29.946 -51.007 -28.947 1.00 29.98 283 ASN A O 1
ATOM 2128 N N . THR A 1 284 ? -30.554 -48.869 -28.489 1.00 31.19 284 THR A N 1
ATOM 2129 C CA . THR A 1 284 ? -31.210 -48.847 -27.147 1.00 31.19 284 THR A CA 1
ATOM 2130 C C . THR A 1 284 ? -30.405 -49.220 -25.874 1.00 31.19 284 THR A C 1
ATOM 2132 O O . THR A 1 284 ? -29.622 -50.165 -25.890 1.00 31.19 284 THR A O 1
ATOM 2135 N N . PRO A 1 285 ? -30.604 -48.496 -24.738 1.00 44.28 285 PRO A N 1
ATOM 2136 C CA . PRO A 1 285 ? -29.759 -48.546 -23.540 1.00 44.28 285 PRO A CA 1
ATOM 2137 C C . PRO A 1 285 ? -30.399 -49.300 -22.355 1.00 44.28 285 PRO A C 1
ATOM 2139 O O . PRO A 1 285 ? -31.619 -49.374 -22.249 1.00 44.28 285 PRO A O 1
ATOM 2142 N N . ALA A 1 286 ? -29.576 -49.784 -21.419 1.00 29.92 286 ALA A N 1
ATOM 2143 C CA . ALA A 1 286 ? -29.937 -50.201 -20.051 1.00 29.92 286 ALA A CA 1
ATOM 2144 C C . ALA A 1 286 ? -28.621 -50.585 -19.333 1.00 29.92 286 ALA A C 1
ATOM 2146 O O . ALA A 1 286 ? -27.804 -51.272 -19.928 1.00 29.92 286 ALA A O 1
ATOM 2147 N N . HIS A 1 287 ? -28.226 -50.099 -18.153 1.00 28.38 287 HIS A N 1
ATOM 2148 C CA . HIS A 1 287 ? -28.850 -50.106 -16.823 1.00 28.38 287 HIS A CA 1
ATOM 2149 C C . HIS A 1 287 ? -27.862 -50.816 -15.862 1.00 28.38 287 HIS A C 1
ATOM 2151 O O . HIS A 1 287 ? -27.751 -52.033 -15.871 1.00 28.38 287 HIS A O 1
ATOM 2157 N N . LEU A 1 288 ? -27.215 -50.011 -15.008 1.00 28.23 288 LEU A N 1
ATOM 2158 C CA . LEU A 1 288 ? -27.192 -50.162 -13.541 1.00 28.23 288 LEU A CA 1
ATOM 2159 C C . LEU A 1 288 ? -26.349 -51.263 -12.854 1.00 28.23 288 LEU A C 1
ATOM 2161 O O . LEU A 1 288 ? -26.186 -52.385 -13.309 1.00 28.23 288 LEU A O 1
ATOM 2165 N N . LEU A 1 289 ? -25.958 -50.875 -11.632 1.00 29.14 289 LEU A N 1
ATOM 2166 C CA . LEU A 1 289 ? -25.318 -51.606 -10.532 1.00 29.14 289 LEU A CA 1
ATOM 2167 C C . LEU A 1 289 ? -23.821 -51.938 -10.649 1.00 29.14 289 LEU A C 1
ATOM 2169 O O . LEU A 1 289 ? -23.414 -52.896 -11.287 1.00 29.14 289 LEU A O 1
ATOM 2173 N N . GLY A 1 290 ? -23.063 -51.327 -9.734 1.00 24.80 290 GLY A N 1
ATOM 2174 C CA . GLY A 1 290 ? -22.656 -52.135 -8.585 1.00 24.80 290 GLY A CA 1
ATOM 2175 C C . GLY A 1 290 ? -21.205 -52.018 -8.132 1.00 24.80 290 GLY A C 1
ATOM 2176 O O . GLY A 1 290 ? -20.369 -52.790 -8.562 1.00 24.80 290 GLY A O 1
ATOM 2177 N N . LYS A 1 291 ? -21.015 -51.175 -7.107 1.00 27.66 291 LYS A N 1
ATOM 2178 C CA . LYS A 1 291 ? -20.321 -51.486 -5.841 1.00 27.66 291 LYS A CA 1
ATOM 2179 C C . LYS A 1 291 ? -18.804 -51.770 -5.840 1.00 27.66 291 LYS A C 1
ATOM 2181 O O . LYS A 1 291 ? -18.330 -52.736 -6.415 1.00 27.66 291 LYS A O 1
ATOM 2186 N N . THR A 1 292 ? -18.164 -51.060 -4.892 1.00 26.23 292 THR A N 1
ATOM 2187 C CA . THR A 1 292 ? -17.055 -51.493 -4.001 1.00 26.23 292 THR A CA 1
ATOM 2188 C C . THR A 1 292 ? -15.679 -51.643 -4.667 1.00 26.23 292 THR A C 1
ATOM 2190 O O . THR A 1 292 ? -15.591 -52.099 -5.789 1.00 26.23 292 THR A O 1
ATOM 2193 N N . ASN A 1 293 ? -14.530 -51.331 -4.072 1.00 26.70 293 ASN A N 1
ATOM 2194 C CA . ASN A 1 293 ? -14.117 -50.756 -2.791 1.00 26.70 293 ASN A CA 1
ATOM 2195 C C . ASN A 1 293 ? -12.593 -50.499 -2.906 1.00 26.70 293 ASN A C 1
ATOM 2197 O O . ASN A 1 293 ? -11.961 -51.166 -3.718 1.00 26.70 293 ASN A O 1
ATOM 2201 N N . ILE A 1 294 ? -12.024 -49.704 -1.983 1.00 27.08 294 ILE A N 1
ATOM 2202 C CA . ILE A 1 294 ? -10.636 -49.846 -1.467 1.00 27.08 294 ILE A CA 1
ATOM 2203 C C . ILE A 1 294 ? -9.518 -49.461 -2.490 1.00 27.08 294 ILE A C 1
ATOM 2205 O O . ILE A 1 294 ? -9.426 -50.022 -3.566 1.00 27.08 294 ILE A O 1
ATOM 2209 N N . LEU A 1 295 ? -8.611 -48.495 -2.283 1.00 29.39 295 LEU A N 1
ATOM 2210 C CA . LEU A 1 295 ? -7.612 -48.391 -1.216 1.00 29.39 295 LEU A CA 1
ATOM 2211 C C . LEU A 1 295 ? -6.936 -46.993 -1.303 1.00 29.39 295 LEU A C 1
ATOM 2213 O O . LEU A 1 295 ? -6.432 -46.606 -2.356 1.00 29.39 295 LEU A O 1
ATOM 2217 N N . LYS A 1 296 ? -6.899 -46.242 -0.196 1.00 30.36 296 LYS A N 1
ATOM 2218 C CA . LYS A 1 296 ? -5.893 -45.189 0.049 1.00 30.36 296 LYS A CA 1
ATOM 2219 C C . LYS A 1 296 ? -4.588 -45.865 0.488 1.00 30.36 296 LYS A C 1
ATOM 2221 O O . LYS A 1 296 ? -4.664 -46.911 1.132 1.00 30.36 296 LYS A O 1
ATOM 2226 N N . PRO A 1 297 ? -3.445 -45.179 0.366 1.00 29.28 297 PRO A N 1
ATOM 2227 C CA . PRO A 1 297 ? -2.485 -45.203 1.454 1.00 29.28 297 PRO A CA 1
ATOM 2228 C C . PRO A 1 297 ? -2.291 -43.796 2.020 1.00 29.28 297 PRO A C 1
ATOM 2230 O O . PRO A 1 297 ? -1.820 -42.876 1.356 1.00 29.28 297 PRO A O 1
ATOM 2233 N N . SER A 1 298 ? -2.683 -43.665 3.284 1.00 24.08 298 SER A N 1
ATOM 2234 C CA . SER A 1 298 ? -2.144 -42.687 4.222 1.00 24.08 298 SER A CA 1
ATOM 2235 C C . SER A 1 298 ? -0.722 -43.099 4.596 1.00 24.08 298 SER A C 1
ATOM 2237 O O . SER A 1 298 ? -0.501 -44.272 4.890 1.00 24.08 298 SER A O 1
ATOM 2239 N N . ILE A 1 299 ? 0.201 -42.143 4.705 1.00 27.61 299 ILE A N 1
ATOM 2240 C CA . ILE A 1 299 ? 1.374 -42.281 5.575 1.00 27.61 299 ILE A CA 1
ATOM 2241 C C . ILE A 1 299 ? 1.440 -41.031 6.451 1.00 27.61 299 ILE A C 1
ATOM 2243 O O . ILE A 1 299 ? 1.670 -39.921 5.982 1.00 27.61 299 ILE A O 1
ATOM 2247 N N . SER A 1 300 ? 1.168 -41.251 7.734 1.00 24.84 300 SER A N 1
ATOM 2248 C CA . SER A 1 300 ? 1.427 -40.354 8.853 1.00 24.84 300 SER A CA 1
ATOM 2249 C C . SER A 1 300 ? 2.633 -40.921 9.586 1.00 24.84 300 SER A C 1
ATOM 2251 O O . SER A 1 300 ? 2.565 -42.072 10.011 1.00 24.84 300 SER A O 1
ATOM 2253 N N . ILE A 1 301 ? 3.707 -40.139 9.730 1.00 28.11 301 ILE A N 1
ATOM 2254 C CA . ILE A 1 301 ? 4.746 -40.369 10.740 1.00 28.11 301 ILE A CA 1
ATOM 2255 C C . ILE A 1 301 ? 5.268 -39.006 11.226 1.00 28.11 301 ILE A C 1
ATOM 2257 O O . ILE A 1 301 ? 5.981 -38.302 10.522 1.00 28.11 301 ILE A O 1
ATOM 2261 N N . ALA A 1 302 ? 4.899 -38.661 12.455 1.00 25.92 302 ALA A N 1
ATOM 2262 C CA . ALA A 1 302 ? 5.761 -38.016 13.452 1.00 25.92 302 ALA A CA 1
ATOM 2263 C C . ALA A 1 302 ? 5.952 -39.079 14.571 1.00 25.92 302 ALA A C 1
ATOM 2265 O O . ALA A 1 302 ? 5.099 -39.973 14.620 1.00 25.92 302 ALA A O 1
ATOM 2266 N N . PRO A 1 303 ? 6.961 -39.046 15.480 1.00 35.19 303 PRO A N 1
ATOM 2267 C CA . PRO A 1 303 ? 7.590 -37.840 16.044 1.00 35.19 303 PRO A CA 1
ATOM 2268 C C . PRO A 1 303 ? 9.104 -37.927 16.391 1.00 35.19 303 PRO A C 1
ATOM 2270 O O . PRO A 1 303 ? 9.702 -38.997 16.406 1.00 35.19 303 PRO A O 1
ATOM 2273 N N . SER A 1 304 ? 9.682 -36.773 16.764 1.00 25.48 304 SER A N 1
ATOM 2274 C CA . SER A 1 304 ? 10.571 -36.515 17.930 1.00 25.48 304 SER A CA 1
ATOM 2275 C C . SER A 1 304 ? 11.764 -35.581 17.646 1.00 25.48 304 SER A C 1
ATOM 2277 O O . SER A 1 304 ? 12.441 -35.678 16.627 1.00 25.48 304 SER A O 1
ATOM 2279 N N . LEU A 1 305 ? 11.969 -34.642 18.581 1.00 27.61 305 LEU A N 1
ATOM 2280 C CA . LEU A 1 305 ? 13.100 -33.709 18.692 1.00 27.61 305 LEU A CA 1
ATOM 2281 C C . LEU A 1 305 ? 14.441 -34.443 18.877 1.00 27.61 305 LEU A C 1
ATOM 2283 O O . LEU A 1 305 ? 14.503 -35.386 19.669 1.00 27.61 305 LEU A O 1
ATOM 2287 N N . PRO A 1 306 ? 15.537 -33.836 18.393 1.00 26.39 306 PRO A N 1
ATOM 2288 C CA . PRO A 1 306 ? 16.767 -33.730 19.163 1.00 26.39 306 PRO A CA 1
ATOM 2289 C C . PRO A 1 306 ? 17.181 -32.272 19.421 1.00 26.39 306 PRO A C 1
ATOM 2291 O O . PRO A 1 306 ? 16.729 -31.324 18.781 1.00 26.39 306 PRO A O 1
ATOM 2294 N N . LYS A 1 307 ? 18.010 -32.139 20.455 1.00 21.75 307 LYS A N 1
ATOM 2295 C CA . LYS A 1 307 ? 18.574 -30.918 21.027 1.00 21.75 307 LYS A CA 1
ATOM 2296 C C . LYS A 1 307 ? 19.674 -30.322 20.140 1.00 21.75 307 LYS A C 1
ATOM 2298 O O . LYS A 1 307 ? 20.284 -31.034 19.356 1.00 21.75 307 LYS A O 1
ATOM 2303 N N . SER A 1 308 ? 19.886 -29.023 20.359 1.00 29.91 308 SER A N 1
ATOM 2304 C CA . SER A 1 308 ? 21.101 -28.220 20.161 1.00 29.91 308 SER A CA 1
ATOM 2305 C C . SER A 1 308 ? 22.323 -28.918 19.562 1.00 29.91 308 SER A C 1
ATOM 2307 O O . SER A 1 308 ? 22.895 -29.782 20.217 1.00 29.91 308 SER A O 1
ATOM 2309 N N . GLU A 1 309 ? 22.799 -28.394 18.436 1.00 25.08 309 GLU A N 1
ATOM 2310 C CA . GLU A 1 309 ? 24.226 -28.266 18.144 1.00 25.08 309 GLU A CA 1
ATOM 2311 C C . GLU A 1 309 ? 24.421 -27.122 17.140 1.00 25.08 309 GLU A C 1
ATOM 2313 O O . GLU A 1 309 ? 23.683 -26.986 16.162 1.00 25.08 309 GLU A O 1
ATOM 2318 N N . GLU A 1 310 ? 25.357 -26.240 17.477 1.00 33.66 310 GLU A N 1
ATOM 2319 C CA . GLU A 1 310 ? 25.898 -25.195 16.618 1.00 33.66 310 GLU A CA 1
ATOM 2320 C C . GLU A 1 310 ? 26.398 -25.817 15.314 1.00 33.66 310 GLU A C 1
ATOM 2322 O O . GLU A 1 310 ? 27.035 -26.865 15.349 1.00 33.66 310 GLU A O 1
ATOM 2327 N N . ASN A 1 311 ? 26.153 -25.168 14.174 1.00 26.70 311 ASN A N 1
ATOM 2328 C CA . ASN A 1 311 ? 27.115 -25.198 13.080 1.00 26.70 311 ASN A CA 1
ATOM 2329 C C . ASN A 1 311 ? 26.879 -24.060 12.089 1.00 26.70 311 ASN A C 1
ATOM 2331 O O . ASN A 1 311 ? 25.779 -23.836 11.584 1.00 26.70 311 ASN A O 1
ATOM 2335 N N . SER A 1 312 ? 27.980 -23.360 11.852 1.00 32.19 312 SER A N 1
ATOM 2336 C CA . SER A 1 312 ? 28.237 -22.365 10.827 1.00 32.19 312 SER A CA 1
ATOM 2337 C C . SER A 1 312 ? 27.683 -22.780 9.464 1.00 32.19 312 SER A C 1
ATOM 2339 O O . SER A 1 312 ? 28.218 -23.678 8.813 1.00 32.19 312 SER A O 1
ATOM 2341 N N . THR A 1 313 ? 26.647 -22.089 8.996 1.00 31.52 313 THR A N 1
ATOM 2342 C CA . THR A 1 313 ? 26.354 -22.040 7.562 1.00 31.52 313 THR A CA 1
ATOM 2343 C C . THR A 1 313 ? 27.402 -21.141 6.921 1.00 31.52 313 THR A C 1
ATOM 2345 O O . THR A 1 313 ? 27.455 -19.942 7.187 1.00 31.52 313 THR A O 1
ATOM 2348 N N . SER A 1 314 ? 28.281 -21.776 6.154 1.00 32.66 314 SER A N 1
ATOM 2349 C CA . SER A 1 314 ? 29.406 -21.210 5.423 1.00 32.66 314 SER A CA 1
ATOM 2350 C C . SER A 1 314 ? 28.981 -20.054 4.516 1.00 32.66 314 SER A C 1
ATOM 2352 O O . SER A 1 314 ? 28.008 -20.149 3.767 1.00 32.66 314 SER A O 1
ATOM 2354 N N . GLU A 1 315 ? 29.775 -18.985 4.540 1.00 36.66 315 GLU A N 1
ATOM 2355 C CA . GLU A 1 315 ? 29.687 -17.794 3.680 1.00 36.66 315 GLU A CA 1
ATOM 2356 C C . GLU A 1 315 ? 29.592 -18.120 2.172 1.00 36.66 315 GLU A C 1
ATOM 2358 O O . GLU A 1 315 ? 29.155 -17.297 1.370 1.00 36.66 315 GLU A O 1
ATOM 2363 N N . GLU A 1 316 ? 29.963 -19.336 1.776 1.00 36.41 316 GLU A N 1
ATOM 2364 C CA . GLU A 1 316 ? 29.918 -19.844 0.403 1.00 36.41 316 GLU A CA 1
ATOM 2365 C C . GLU A 1 316 ? 28.489 -20.026 -0.126 1.00 36.41 316 GLU A C 1
ATOM 2367 O O . GLU A 1 316 ? 28.224 -19.666 -1.270 1.00 36.41 316 GLU A O 1
ATOM 2372 N N . SER A 1 317 ? 27.533 -20.452 0.708 1.00 40.09 317 SER A N 1
ATOM 2373 C CA . SER A 1 317 ? 26.130 -20.569 0.277 1.00 40.09 317 SER A CA 1
ATOM 2374 C C . SER A 1 317 ? 25.457 -19.204 0.091 1.00 40.09 317 SER A C 1
ATOM 2376 O O . SER A 1 317 ? 24.468 -19.103 -0.627 1.00 40.09 317 SER A O 1
ATOM 2378 N N . ILE A 1 318 ? 25.995 -18.147 0.714 1.00 42.66 318 ILE A N 1
ATOM 2379 C CA . ILE A 1 318 ? 25.518 -16.765 0.555 1.00 42.66 318 ILE A CA 1
ATOM 2380 C C . ILE A 1 318 ? 26.075 -16.157 -0.737 1.00 42.66 318 ILE A C 1
ATOM 2382 O O . ILE A 1 318 ? 25.364 -15.408 -1.395 1.00 42.66 318 ILE A O 1
ATOM 2386 N N . LYS A 1 319 ? 27.299 -16.517 -1.150 1.00 40.31 319 LYS A N 1
ATOM 2387 C CA . LYS A 1 319 ? 27.886 -16.084 -2.431 1.00 40.31 319 LYS A CA 1
ATOM 2388 C C . LYS A 1 319 ? 27.173 -16.685 -3.645 1.00 40.31 319 LYS A C 1
ATOM 2390 O O . LYS A 1 319 ? 26.998 -15.982 -4.629 1.00 40.31 319 LYS A O 1
ATOM 2395 N N . GLU A 1 320 ? 26.697 -17.928 -3.560 1.00 44.56 320 GLU A N 1
ATOM 2396 C CA . GLU A 1 320 ? 25.929 -18.571 -4.645 1.00 44.56 320 GLU A CA 1
ATOM 2397 C C . GLU A 1 320 ? 24.523 -17.973 -4.856 1.00 44.56 320 GLU A C 1
ATOM 2399 O O . GLU A 1 320 ? 23.941 -18.132 -5.926 1.00 44.56 320 GLU A O 1
ATOM 2404 N N . LEU A 1 321 ? 23.976 -17.250 -3.870 1.00 47.06 321 LEU A N 1
ATOM 2405 C CA . LEU A 1 321 ? 22.717 -16.497 -4.002 1.00 47.06 321 LEU A CA 1
ATOM 2406 C C . LEU A 1 321 ? 22.874 -15.202 -4.821 1.00 47.06 321 LEU A C 1
ATOM 2408 O O . LEU A 1 321 ? 21.876 -14.642 -5.280 1.00 47.06 321 LEU A O 1
ATOM 2412 N N . PHE A 1 322 ? 24.110 -14.739 -5.027 1.00 48.69 322 PHE A N 1
ATOM 2413 C CA . PHE A 1 322 ? 24.441 -13.635 -5.923 1.00 48.69 322 PHE A CA 1
ATOM 2414 C C . PHE A 1 322 ? 24.862 -14.216 -7.264 1.00 48.69 322 PHE A C 1
ATOM 2416 O O . PHE A 1 322 ? 26.045 -14.409 -7.532 1.00 48.69 322 PHE A O 1
ATOM 2423 N N . ASP A 1 323 ? 23.879 -14.529 -8.104 1.00 49.12 323 ASP A N 1
ATOM 2424 C CA . ASP A 1 323 ? 24.146 -15.028 -9.447 1.00 49.12 323 ASP A CA 1
ATOM 2425 C C . ASP A 1 323 ? 24.787 -13.906 -10.287 1.00 49.12 323 ASP A C 1
ATOM 2427 O O . ASP A 1 323 ? 24.105 -13.079 -10.903 1.00 49.12 323 ASP A O 1
ATOM 2431 N N . GLU A 1 324 ? 26.124 -13.845 -10.271 1.00 44.69 324 GLU A N 1
ATOM 2432 C CA . GLU A 1 324 ? 26.934 -12.947 -11.101 1.00 44.69 324 GLU A CA 1
ATOM 2433 C C . GLU A 1 324 ? 26.522 -13.050 -12.573 1.00 44.69 324 GLU A C 1
ATOM 2435 O O . GLU A 1 324 ? 26.561 -12.051 -13.286 1.00 44.69 324 GLU A O 1
ATOM 2440 N N . ALA A 1 325 ? 26.059 -14.220 -13.030 1.00 46.88 325 ALA A N 1
ATOM 2441 C CA . ALA A 1 325 ? 25.613 -14.419 -14.403 1.00 46.88 325 ALA A CA 1
ATOM 2442 C C . ALA A 1 325 ? 24.325 -13.644 -14.723 1.00 46.88 325 ALA A C 1
ATOM 2444 O O . ALA A 1 325 ? 24.172 -13.145 -15.839 1.00 46.88 325 ALA A O 1
ATOM 2445 N N . LEU A 1 326 ? 23.414 -13.481 -13.757 1.00 48.62 326 LEU A N 1
ATOM 2446 C CA . LEU A 1 326 ? 22.194 -12.687 -13.930 1.00 48.62 326 LEU A CA 1
ATOM 2447 C C . LEU A 1 326 ? 22.514 -11.182 -13.954 1.00 48.62 326 LEU A C 1
ATOM 2449 O O . LEU A 1 326 ? 21.932 -10.439 -14.746 1.00 48.62 326 LEU A O 1
ATOM 2453 N N . TYR A 1 327 ? 23.481 -10.753 -13.134 1.00 47.19 327 TYR A N 1
ATOM 2454 C CA . TYR A 1 327 ? 24.015 -9.387 -13.127 1.00 47.19 327 TYR A CA 1
ATOM 2455 C C . TYR A 1 327 ? 24.751 -9.064 -14.439 1.00 47.19 327 TYR A C 1
ATOM 2457 O O . TYR A 1 327 ? 24.489 -8.031 -15.052 1.00 47.19 327 TYR A O 1
ATOM 2465 N N . GLN A 1 328 ? 25.580 -9.987 -14.935 1.00 44.66 328 GLN A N 1
ATOM 2466 C CA . GLN A 1 328 ? 26.267 -9.848 -16.221 1.00 44.66 328 GLN A CA 1
ATOM 2467 C C . GLN A 1 328 ? 25.306 -9.907 -17.409 1.00 44.66 328 GLN A C 1
ATOM 2469 O O . GLN A 1 328 ? 25.449 -9.125 -18.333 1.00 44.66 328 GLN A O 1
ATOM 2474 N N . THR A 1 329 ? 24.245 -10.717 -17.368 1.00 49.94 329 THR A N 1
ATOM 2475 C CA . THR A 1 329 ? 23.220 -10.725 -18.433 1.00 49.94 329 THR A CA 1
ATOM 2476 C C . THR A 1 329 ? 22.446 -9.396 -18.492 1.00 49.94 329 THR A C 1
ATOM 2478 O O . THR A 1 329 ? 22.062 -8.932 -19.573 1.00 49.94 329 THR A O 1
ATOM 2481 N N . ALA A 1 330 ? 22.230 -8.748 -17.341 1.00 46.88 330 ALA A N 1
ATOM 2482 C CA . ALA A 1 330 ? 21.624 -7.419 -17.261 1.00 46.88 330 ALA A CA 1
ATOM 2483 C C . ALA A 1 330 ? 22.560 -6.305 -17.776 1.00 46.88 330 ALA A C 1
ATOM 2485 O O . ALA A 1 330 ? 22.074 -5.337 -18.366 1.00 46.88 330 ALA A O 1
ATOM 2486 N N . LEU A 1 331 ? 23.880 -6.460 -17.613 1.00 44.34 331 LEU A N 1
ATOM 2487 C CA . LEU A 1 331 ? 24.911 -5.560 -18.149 1.00 44.34 331 LEU A CA 1
ATOM 2488 C C . LEU A 1 331 ? 25.215 -5.806 -19.640 1.00 44.34 331 LEU A C 1
ATOM 2490 O O . LEU A 1 331 ? 25.322 -4.852 -20.402 1.00 44.34 331 LEU A O 1
ATOM 2494 N N . ASP A 1 332 ? 25.229 -7.050 -20.113 1.00 42.28 332 ASP A N 1
ATOM 2495 C CA . ASP A 1 332 ? 25.402 -7.402 -21.532 1.00 42.28 332 ASP A CA 1
ATOM 2496 C C . ASP A 1 332 ? 24.230 -6.893 -22.389 1.00 42.28 332 ASP A C 1
ATOM 2498 O O . ASP A 1 332 ? 24.385 -6.508 -23.553 1.00 42.28 332 ASP A O 1
ATOM 2502 N N . SER A 1 333 ? 23.040 -6.802 -21.786 1.00 46.62 333 SER A N 1
ATOM 2503 C CA . SER A 1 333 ? 21.873 -6.147 -22.389 1.00 46.62 333 SER A CA 1
ATOM 2504 C C . SER A 1 333 ? 22.054 -4.626 -22.539 1.00 46.62 333 SER A C 1
ATOM 2506 O O . SER A 1 333 ? 21.352 -4.011 -23.342 1.00 46.62 333 SER A O 1
ATOM 2508 N N . GLN A 1 334 ? 23.000 -4.026 -21.805 1.00 44.56 334 GLN A N 1
ATOM 2509 C CA . GLN A 1 334 ? 23.420 -2.623 -21.909 1.00 44.56 334 GLN A CA 1
ATOM 2510 C C . GLN A 1 334 ? 24.628 -2.439 -22.858 1.00 44.56 334 GLN A C 1
ATOM 2512 O O . GLN A 1 334 ? 24.771 -1.368 -23.441 1.00 44.56 334 GLN A O 1
ATOM 2517 N N . GLU A 1 335 ? 25.460 -3.465 -23.095 1.00 35.25 335 GLU A N 1
ATOM 2518 C CA . GLU A 1 335 ? 26.676 -3.355 -23.931 1.00 35.25 335 GLU A CA 1
ATOM 2519 C C . GLU A 1 335 ? 26.491 -3.683 -25.427 1.00 35.25 335 GLU A C 1
ATOM 2521 O O . GLU A 1 335 ? 27.371 -3.403 -26.246 1.00 35.25 335 GLU A O 1
ATOM 2526 N N . SER A 1 336 ? 25.322 -4.175 -25.858 1.00 34.72 336 SER A N 1
ATOM 2527 C CA . SER A 1 336 ? 25.041 -4.384 -27.297 1.00 34.72 336 SER A CA 1
ATOM 2528 C C . SER A 1 336 ? 24.832 -3.092 -28.113 1.00 34.72 336 SER A C 1
ATOM 2530 O O . SER A 1 336 ? 24.642 -3.139 -29.333 1.00 34.72 336 SER A O 1
ATOM 2532 N N . SER A 1 337 ? 24.986 -1.921 -27.493 1.00 41.41 337 SER A N 1
ATOM 2533 C CA . SER A 1 337 ? 25.259 -0.674 -28.202 1.00 41.41 337 SER A CA 1
ATOM 2534 C C . SER A 1 337 ? 26.523 -0.011 -27.654 1.00 41.41 337 SER A C 1
ATOM 2536 O O . SER A 1 337 ? 26.487 0.603 -26.596 1.00 41.41 337 SER A O 1
ATOM 2538 N N . VAL A 1 338 ? 27.588 -0.038 -28.470 1.00 38.97 338 VAL A N 1
ATOM 2539 C CA . VAL A 1 338 ? 28.880 0.670 -28.315 1.00 38.97 338 VAL A CA 1
ATOM 2540 C C . VAL A 1 338 ? 29.892 -0.096 -27.433 1.00 38.97 338 VAL A C 1
ATOM 2542 O O . VAL A 1 338 ? 29.906 0.027 -26.223 1.00 38.97 338 VAL A O 1
ATOM 2545 N N . THR A 1 339 ? 30.813 -0.887 -28.001 1.00 27.14 339 THR A N 1
ATOM 2546 C CA . THR A 1 339 ? 32.151 -0.398 -28.406 1.00 27.14 339 THR A CA 1
ATOM 2547 C C . THR A 1 339 ? 32.905 -1.409 -29.296 1.00 27.14 339 THR A C 1
ATOM 2549 O O . THR A 1 339 ? 32.768 -2.622 -29.193 1.00 27.14 339 THR A O 1
ATOM 2552 N N . LYS A 1 340 ? 33.717 -0.880 -30.222 1.00 32.31 340 LYS A N 1
ATOM 2553 C CA . LYS A 1 340 ? 34.554 -1.612 -31.189 1.00 32.31 340 LYS A CA 1
ATOM 2554 C C . LYS A 1 340 ? 35.914 -1.983 -30.581 1.00 32.31 340 LYS A C 1
ATOM 2556 O O . LYS A 1 340 ? 36.595 -1.102 -30.065 1.00 32.31 340 LYS A O 1
ATOM 2561 N N . SER A 1 341 ? 36.370 -3.219 -30.788 1.00 29.92 341 SER A N 1
ATOM 2562 C CA . SER A 1 341 ? 37.780 -3.632 -30.636 1.00 29.92 341 SER A CA 1
ATOM 2563 C C . SER A 1 341 ? 38.585 -3.436 -31.947 1.00 29.92 341 SER A C 1
ATOM 2565 O O . SER A 1 341 ? 37.987 -3.280 -33.018 1.00 29.92 341 SER A O 1
ATOM 2567 N N . PRO A 1 342 ? 39.935 -3.391 -31.896 1.00 33.91 342 PRO A N 1
ATOM 2568 C CA . PRO A 1 342 ? 40.772 -2.736 -32.902 1.00 33.91 342 PRO A CA 1
ATOM 2569 C C . PRO A 1 342 ? 41.075 -3.595 -34.139 1.00 33.91 342 PRO A C 1
ATOM 2571 O O . PRO A 1 342 ? 41.367 -4.784 -34.059 1.00 33.91 342 PRO A O 1
ATOM 2574 N N . ILE A 1 343 ? 41.050 -2.945 -35.304 1.00 36.56 343 ILE A N 1
ATOM 2575 C CA . ILE A 1 343 ? 41.300 -3.516 -36.637 1.00 36.56 343 ILE A CA 1
ATOM 2576 C C . ILE A 1 343 ? 42.790 -3.303 -37.002 1.00 36.56 343 ILE A C 1
ATOM 2578 O O . ILE A 1 343 ? 43.321 -2.230 -36.710 1.00 36.56 343 ILE A O 1
ATOM 2582 N N . PRO A 1 344 ? 43.477 -4.262 -37.665 1.00 39.53 344 PRO A N 1
ATOM 2583 C CA . PRO A 1 344 ? 44.866 -4.111 -38.132 1.00 39.53 344 PRO A CA 1
ATOM 2584 C C . PRO A 1 344 ? 45.025 -2.934 -39.117 1.00 39.53 344 PRO A C 1
ATOM 2586 O O . PRO A 1 344 ? 44.028 -2.497 -39.702 1.00 39.53 344 PRO A O 1
ATOM 2589 N N . PRO A 1 345 ? 46.249 -2.409 -39.350 1.00 40.28 345 PRO A N 1
ATOM 2590 C CA . PRO A 1 345 ? 46.435 -1.141 -40.049 1.00 40.28 345 PRO A CA 1
ATOM 2591 C C . PRO A 1 345 ? 46.025 -1.269 -41.520 1.00 40.28 345 PRO A C 1
ATOM 2593 O O . PRO A 1 345 ? 46.777 -1.740 -42.372 1.00 40.28 345 PRO A O 1
ATOM 2596 N N . LYS A 1 346 ? 44.803 -0.831 -41.830 1.00 40.31 346 LYS A N 1
ATOM 2597 C CA . LYS A 1 346 ? 44.329 -0.621 -43.197 1.00 40.31 346 LYS A CA 1
ATOM 2598 C C . LYS A 1 346 ? 44.685 0.799 -43.630 1.00 40.31 346 LYS A C 1
ATOM 2600 O O . LYS A 1 346 ? 44.524 1.756 -42.877 1.00 40.31 346 LYS A O 1
ATOM 2605 N N . LYS A 1 347 ? 45.210 0.899 -44.855 1.00 43.28 347 LYS A N 1
ATOM 2606 C CA . LYS A 1 347 ? 45.639 2.128 -45.540 1.00 43.28 347 LYS A CA 1
ATOM 2607 C C . LYS A 1 347 ? 44.665 3.285 -45.285 1.00 43.28 347 LYS A C 1
ATOM 2609 O O . LYS A 1 347 ? 43.464 3.113 -45.474 1.00 43.28 347 LYS A O 1
ATOM 2614 N N . LYS A 1 348 ? 45.200 4.458 -44.918 1.00 44.38 348 LYS A N 1
ATOM 2615 C CA . LYS A 1 348 ? 44.459 5.727 -44.826 1.00 44.38 348 LYS A CA 1
ATOM 2616 C C . LYS A 1 348 ? 43.669 5.954 -46.121 1.00 44.38 348 LYS A C 1
ATOM 2618 O O . LYS A 1 348 ? 44.243 6.378 -47.120 1.00 44.38 348 LYS A O 1
ATOM 2623 N N . GLN A 1 349 ? 42.364 5.702 -46.102 1.00 48.78 349 GLN A N 1
ATOM 2624 C CA . GLN A 1 349 ? 41.457 6.366 -47.027 1.00 48.78 349 GLN A CA 1
ATOM 2625 C C . GLN A 1 349 ? 41.170 7.736 -46.429 1.00 48.78 349 GLN A C 1
ATOM 2627 O O . GLN A 1 349 ? 40.438 7.869 -45.453 1.00 48.78 349 GLN A O 1
ATOM 2632 N N . MET A 1 350 ? 41.823 8.751 -46.991 1.00 51.41 350 MET A N 1
ATOM 2633 C CA . MET A 1 350 ? 41.380 10.128 -46.838 1.00 51.41 350 MET A CA 1
ATOM 2634 C C . MET A 1 350 ? 39.927 10.187 -47.309 1.00 51.41 350 MET A C 1
ATOM 2636 O O . MET A 1 350 ? 39.615 9.691 -48.393 1.00 51.41 350 MET A O 1
ATOM 2640 N N . GLN A 1 351 ? 39.046 10.753 -46.490 1.00 51.44 351 GLN A N 1
ATOM 2641 C CA . GLN A 1 351 ? 37.698 11.095 -46.916 1.00 51.44 351 GLN A CA 1
ATOM 2642 C C . GLN A 1 351 ? 37.839 12.013 -48.133 1.00 51.44 351 GLN A C 1
ATOM 2644 O O . GLN A 1 351 ? 38.370 13.118 -48.030 1.00 51.44 351 GLN A O 1
ATOM 2649 N N . GLY A 1 352 ? 37.483 11.499 -49.310 1.00 57.47 352 GLY A N 1
ATOM 2650 C CA . GLY A 1 352 ? 37.511 12.281 -50.536 1.00 57.47 352 GLY A CA 1
ATOM 2651 C C . GLY A 1 352 ? 36.580 13.477 -50.385 1.00 57.47 352 GLY A C 1
ATOM 2652 O O . GLY A 1 352 ? 35.498 13.344 -49.811 1.00 57.47 352 GLY A O 1
ATOM 2653 N N . ALA A 1 353 ? 37.014 14.636 -50.881 1.00 56.53 353 ALA A N 1
ATOM 2654 C CA . ALA A 1 353 ? 36.182 15.829 -50.958 1.00 56.53 353 ALA A CA 1
ATOM 2655 C C . ALA A 1 353 ? 34.818 15.472 -51.569 1.00 56.53 353 ALA A C 1
ATOM 2657 O O . ALA A 1 353 ? 34.751 14.782 -52.593 1.00 56.53 353 ALA A O 1
ATOM 2658 N N . LEU A 1 354 ? 33.736 15.913 -50.924 1.00 52.03 354 LEU A N 1
ATOM 2659 C CA . LEU A 1 354 ? 32.378 15.680 -51.399 1.00 52.03 354 LEU A CA 1
ATOM 2660 C C . LEU A 1 354 ? 32.234 16.383 -52.757 1.00 52.03 354 LEU A C 1
ATOM 2662 O O . LEU A 1 354 ? 32.241 17.609 -52.835 1.00 52.03 354 LEU A O 1
ATOM 2666 N N . ASN A 1 355 ? 32.180 15.619 -53.848 1.00 54.50 355 ASN A N 1
ATOM 2667 C CA . ASN A 1 355 ? 32.137 16.191 -55.190 1.00 54.50 355 ASN A CA 1
ATOM 2668 C C . ASN A 1 355 ? 30.713 16.693 -55.482 1.00 54.50 355 ASN A C 1
ATOM 2670 O O . ASN A 1 355 ? 29.894 15.977 -56.048 1.00 54.50 355 ASN A O 1
ATOM 2674 N N . LEU A 1 356 ? 30.421 17.932 -55.077 1.00 59.28 356 LEU A N 1
ATOM 2675 C CA . LEU A 1 356 ? 29.136 18.627 -55.253 1.00 59.28 356 LEU A CA 1
ATOM 2676 C C . LEU A 1 356 ? 28.889 19.109 -56.698 1.00 59.28 356 LEU A C 1
ATOM 2678 O O . LEU A 1 356 ? 28.178 20.090 -56.926 1.00 59.28 356 LEU A O 1
ATOM 2682 N N . LYS A 1 357 ? 29.491 18.467 -57.705 1.00 58.22 357 LYS A N 1
ATOM 2683 C CA . LYS A 1 357 ? 29.268 18.850 -59.102 1.00 58.22 357 LYS A CA 1
ATOM 2684 C C . LYS A 1 357 ? 27.946 18.273 -59.605 1.00 58.22 357 LYS A C 1
ATOM 2686 O O . LYS A 1 357 ? 27.815 17.069 -59.775 1.00 58.22 357 LYS A O 1
ATOM 2691 N N . ALA A 1 358 ? 27.036 19.204 -59.894 1.00 59.50 358 ALA A N 1
ATOM 2692 C CA . ALA A 1 358 ? 25.738 19.043 -60.546 1.00 59.50 358 ALA A CA 1
ATOM 2693 C C . ALA A 1 358 ? 24.709 18.214 -59.758 1.00 59.50 358 ALA A C 1
ATOM 2695 O O . ALA A 1 358 ? 24.528 17.018 -59.967 1.00 59.50 358 ALA A O 1
ATOM 2696 N N . VAL A 1 359 ? 23.972 18.909 -58.888 1.00 58.53 359 VAL A N 1
ATOM 2697 C CA . VAL A 1 359 ? 22.699 18.429 -58.341 1.00 58.53 359 VAL A CA 1
ATOM 2698 C C . VAL A 1 359 ? 21.669 18.465 -59.479 1.00 58.53 359 VAL A C 1
ATOM 2700 O O . VAL A 1 359 ? 21.266 19.545 -59.903 1.00 58.53 359 VAL A O 1
ATOM 2703 N N . GLN A 1 360 ? 21.273 17.305 -60.013 1.00 61.09 360 GLN A N 1
ATOM 2704 C CA . GLN A 1 360 ? 20.032 17.194 -60.799 1.00 61.09 360 GLN A CA 1
ATOM 2705 C C . GLN A 1 360 ? 18.858 17.569 -59.883 1.00 61.09 360 GLN A C 1
ATOM 2707 O O . GLN A 1 360 ? 18.886 17.177 -58.712 1.00 61.09 360 GLN A O 1
ATOM 2712 N N . ARG A 1 361 ? 17.816 18.274 -60.364 1.00 59.22 361 ARG A N 1
ATOM 2713 C CA . ARG A 1 361 ? 16.678 18.728 -59.520 1.00 59.22 361 ARG A CA 1
ATOM 2714 C C . ARG A 1 361 ? 15.763 17.573 -59.074 1.00 59.22 361 ARG A C 1
ATOM 2716 O O . ARG A 1 361 ? 14.600 17.765 -58.715 1.00 59.22 361 ARG A O 1
ATOM 2723 N N . GLY A 1 362 ? 16.285 16.347 -59.076 1.00 68.94 362 GLY A N 1
ATOM 2724 C CA . GLY A 1 362 ? 15.629 15.135 -58.623 1.00 68.94 362 GLY A CA 1
ATOM 2725 C C . GLY A 1 362 ? 14.254 14.970 -59.260 1.00 68.94 362 GLY A C 1
ATOM 2726 O O . GLY A 1 362 ? 14.089 15.009 -60.476 1.00 68.94 362 GLY A O 1
ATOM 2727 N N . ARG A 1 363 ? 13.237 14.798 -58.416 1.00 60.72 363 ARG A N 1
ATOM 2728 C CA . ARG A 1 363 ? 11.845 14.568 -5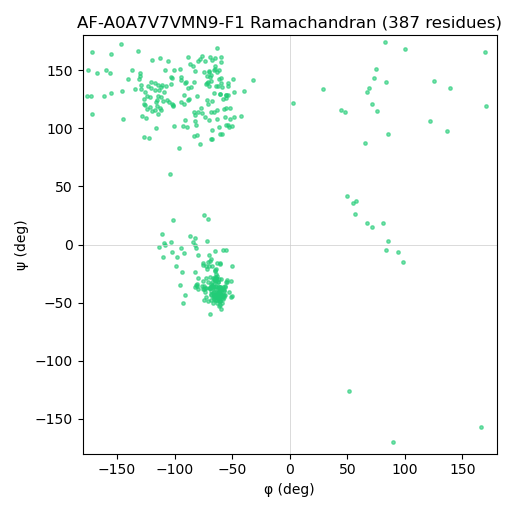8.829 1.00 60.72 363 ARG A CA 1
ATOM 2729 C C . ARG A 1 363 ? 11.165 15.803 -59.453 1.00 60.72 363 ARG A C 1
ATOM 2731 O O . ARG A 1 363 ? 10.073 15.658 -59.994 1.00 60.72 363 ARG A O 1
ATOM 2738 N N . PHE A 1 364 ? 11.800 16.974 -59.394 1.00 57.09 364 PHE A N 1
ATOM 2739 C CA . PHE A 1 364 ? 11.249 18.270 -59.805 1.00 57.09 364 PHE A CA 1
ATOM 2740 C C . PHE A 1 364 ? 11.917 18.850 -61.066 1.00 57.09 364 PHE A C 1
ATOM 2742 O O . PHE A 1 364 ? 11.616 19.968 -61.463 1.00 57.09 364 PHE A O 1
ATOM 2749 N N . ASP A 1 365 ? 12.764 18.086 -61.770 1.00 65.88 365 ASP A N 1
ATOM 2750 C CA . ASP A 1 365 ? 13.408 18.536 -63.025 1.00 65.88 365 ASP A CA 1
ATOM 2751 C C . ASP A 1 365 ? 12.409 18.893 -64.151 1.00 65.88 365 ASP A C 1
ATOM 2753 O O . ASP A 1 365 ? 12.782 19.541 -65.125 1.00 65.88 365 ASP A O 1
ATOM 2757 N N . LYS A 1 366 ? 11.144 18.461 -64.043 1.00 66.50 366 LYS A N 1
ATOM 2758 C CA . LYS A 1 366 ? 10.099 18.656 -65.066 1.00 66.50 366 LYS A CA 1
ATOM 2759 C C . LYS A 1 366 ? 9.017 19.674 -64.684 1.00 66.50 366 LYS A C 1
ATOM 2761 O O . LYS A 1 366 ? 8.093 19.862 -65.471 1.00 66.50 366 LYS A O 1
ATOM 2766 N N . SER A 1 367 ? 9.082 20.277 -63.497 1.00 74.94 367 SER A N 1
ATOM 2767 C CA . SER A 1 367 ? 8.119 21.294 -63.053 1.00 74.94 367 SER A CA 1
ATOM 2768 C C . SER A 1 367 ? 8.631 22.708 -63.324 1.00 74.94 367 SER A C 1
ATOM 2770 O O . SER A 1 367 ? 9.838 22.947 -63.348 1.00 74.94 367 SER A O 1
ATOM 2772 N N . GLU A 1 368 ? 7.706 23.645 -63.532 1.00 77.69 368 GLU A N 1
ATOM 2773 C CA . GLU A 1 368 ? 8.030 25.073 -63.582 1.00 77.69 368 GLU A CA 1
ATOM 2774 C C . GLU A 1 368 ? 8.565 25.528 -62.209 1.00 77.69 368 GLU A C 1
ATOM 2776 O O . GLU A 1 368 ? 8.022 25.096 -61.188 1.00 77.69 368 GLU A O 1
ATOM 2781 N N . PRO A 1 369 ? 9.642 26.335 -62.162 1.00 76.94 369 PRO A N 1
ATOM 2782 C CA . PRO A 1 369 ? 10.306 26.699 -60.913 1.00 76.94 369 PRO A CA 1
ATOM 2783 C C . PRO A 1 369 ? 9.431 27.603 -60.043 1.00 76.94 369 PRO A C 1
ATOM 2785 O O . PRO A 1 369 ? 8.780 28.529 -60.539 1.00 76.94 369 PRO A O 1
ATOM 2788 N N . THR A 1 370 ? 9.463 27.374 -58.731 1.00 80.56 370 THR A N 1
ATOM 2789 C CA . THR A 1 370 ? 8.735 28.199 -57.762 1.00 80.56 370 THR A CA 1
ATOM 2790 C C . THR A 1 370 ? 9.515 29.482 -57.475 1.00 80.56 370 THR A C 1
ATOM 2792 O O . THR A 1 370 ? 10.404 29.514 -56.621 1.00 80.56 370 THR A O 1
ATOM 2795 N N . ILE A 1 371 ? 9.182 30.553 -58.200 1.00 80.88 371 ILE A N 1
ATOM 2796 C CA . ILE A 1 371 ? 9.818 31.867 -58.049 1.00 80.88 371 ILE A CA 1
ATOM 2797 C C . ILE A 1 371 ? 9.029 32.709 -57.042 1.00 80.88 371 ILE A C 1
ATOM 2799 O O . ILE A 1 371 ? 7.855 33.008 -57.258 1.00 80.88 371 ILE A O 1
ATOM 2803 N N . VAL A 1 372 ? 9.688 33.140 -55.968 1.00 76.62 372 VAL A N 1
ATOM 2804 C CA . VAL A 1 372 ? 9.137 34.074 -54.975 1.00 76.62 372 VAL A CA 1
ATOM 2805 C C . VAL A 1 372 ? 10.118 35.233 -54.834 1.00 76.62 372 VAL A C 1
ATOM 2807 O O . VAL A 1 372 ? 11.305 35.012 -54.633 1.00 76.62 372 VAL A O 1
ATOM 2810 N N . GLU A 1 373 ? 9.639 36.467 -55.011 1.00 77.00 373 GLU A N 1
ATOM 2811 C CA . GLU A 1 373 ? 10.458 37.695 -54.906 1.00 77.00 373 GLU A CA 1
ATOM 2812 C C . GLU A 1 373 ? 11.688 37.737 -55.839 1.00 77.00 373 GLU A C 1
ATOM 2814 O O . GLU A 1 373 ? 12.668 38.427 -55.580 1.00 77.00 373 GLU A O 1
ATOM 2819 N N . GLY A 1 374 ? 11.625 37.025 -56.969 1.00 79.19 374 GLY A N 1
ATOM 2820 C CA . GLY A 1 374 ? 12.727 36.942 -57.934 1.00 79.19 374 GLY A CA 1
ATOM 2821 C C . GLY A 1 374 ? 13.764 35.860 -57.618 1.00 79.19 374 GLY A C 1
ATOM 2822 O O . GLY A 1 374 ? 14.719 35.714 -58.378 1.00 79.19 374 GLY A O 1
ATOM 2823 N N . GLU A 1 375 ? 13.558 35.067 -56.562 1.00 77.88 375 GLU A N 1
ATOM 2824 C CA . GLU A 1 375 ? 14.422 33.946 -56.183 1.00 77.88 375 GLU A CA 1
ATOM 2825 C C . GLU A 1 375 ? 13.735 32.582 -56.396 1.00 77.88 375 GLU A C 1
ATOM 2827 O O . GLU A 1 375 ? 12.563 32.398 -56.068 1.00 77.88 375 GLU A O 1
ATOM 2832 N N . ASP A 1 376 ? 14.478 31.610 -56.940 1.00 82.25 376 ASP A N 1
ATOM 2833 C CA . ASP A 1 376 ? 14.033 30.222 -57.165 1.00 82.25 376 ASP A CA 1
ATOM 2834 C C . ASP A 1 376 ? 14.179 29.398 -55.871 1.00 82.25 376 ASP A C 1
ATOM 2836 O O . ASP A 1 376 ? 15.293 29.037 -55.474 1.00 82.25 376 ASP A O 1
ATOM 2840 N N . LEU A 1 377 ? 13.057 29.100 -55.207 1.00 77.06 377 LEU A N 1
ATOM 2841 C CA . LEU A 1 377 ? 13.029 28.360 -53.938 1.00 77.06 377 LEU A CA 1
ATOM 2842 C C . LEU A 1 377 ? 13.373 26.870 -54.088 1.00 77.06 377 LEU A C 1
ATOM 2844 O O . LEU A 1 377 ? 13.705 26.228 -53.089 1.00 77.06 377 LEU A O 1
ATOM 2848 N N . ASP A 1 378 ? 13.349 26.333 -55.311 1.00 76.12 378 ASP A N 1
ATOM 2849 C CA . ASP A 1 378 ? 13.688 24.934 -55.596 1.00 76.12 378 ASP A CA 1
ATOM 2850 C C . ASP A 1 378 ? 15.212 24.715 -55.642 1.00 76.12 378 ASP A C 1
ATOM 2852 O O . ASP A 1 378 ? 15.705 23.583 -55.654 1.00 76.12 378 ASP A O 1
ATOM 2856 N N . THR A 1 379 ? 15.985 25.806 -55.612 1.00 74.31 379 THR A N 1
ATOM 2857 C CA . THR A 1 379 ? 17.438 25.770 -55.460 1.00 74.31 379 THR A CA 1
ATOM 2858 C C . THR A 1 379 ? 17.814 25.787 -53.969 1.00 74.31 379 THR A C 1
ATOM 2860 O O . THR A 1 379 ? 17.438 26.709 -53.234 1.00 74.31 379 THR A O 1
ATOM 2863 N N . PRO A 1 380 ? 18.598 24.806 -53.475 1.00 77.75 380 PRO A N 1
ATOM 2864 C CA . PRO A 1 380 ? 18.944 24.732 -52.062 1.00 77.75 380 PRO A CA 1
ATOM 2865 C C . PRO A 1 380 ? 19.696 25.986 -51.593 1.00 77.75 380 PRO A C 1
ATOM 2867 O O . PRO A 1 380 ? 20.524 26.557 -52.304 1.00 77.75 380 PRO A O 1
ATOM 2870 N N . THR A 1 381 ? 19.411 26.406 -50.359 1.00 76.25 381 THR A N 1
ATOM 2871 C CA . THR A 1 381 ? 19.792 27.713 -49.794 1.00 76.25 381 THR A CA 1
ATOM 2872 C C . THR A 1 381 ? 21.288 28.025 -49.877 1.00 76.25 381 THR A C 1
ATOM 2874 O O . THR A 1 381 ? 21.657 29.174 -50.086 1.00 76.25 381 THR A O 1
ATOM 2877 N N . TYR A 1 382 ? 22.167 27.024 -49.787 1.00 76.69 382 TYR A N 1
ATOM 2878 C CA . TYR A 1 382 ? 23.613 27.253 -49.879 1.00 76.69 382 TYR A CA 1
ATOM 2879 C C . TYR A 1 382 ? 24.065 27.713 -51.278 1.00 76.69 382 TYR A C 1
ATOM 2881 O O . TYR A 1 382 ? 24.991 28.514 -51.372 1.00 76.69 382 TYR A O 1
ATOM 2889 N N . LEU A 1 383 ? 23.396 27.272 -52.356 1.00 76.25 383 LEU A N 1
ATOM 2890 C CA . LEU A 1 383 ? 23.655 27.764 -53.716 1.00 76.25 383 LEU A CA 1
ATOM 2891 C C . LEU A 1 383 ? 23.087 29.170 -53.917 1.00 76.25 383 LEU A C 1
ATOM 2893 O O . LEU A 1 383 ? 23.749 29.995 -54.543 1.00 76.25 383 LEU A O 1
ATOM 2897 N N . ARG A 1 384 ? 21.910 29.463 -53.343 1.00 76.25 384 ARG A N 1
ATOM 2898 C CA . ARG A 1 384 ? 21.314 30.813 -53.361 1.00 76.25 384 ARG A CA 1
ATOM 2899 C C . ARG A 1 384 ? 22.196 31.840 -52.650 1.00 76.25 384 ARG A C 1
ATOM 2901 O O . ARG A 1 384 ? 22.366 32.949 -53.135 1.00 76.25 384 ARG A O 1
ATOM 2908 N N . LEU A 1 385 ? 22.827 31.432 -51.550 1.00 77.81 385 LEU A N 1
ATOM 2909 C CA . LEU A 1 385 ? 23.760 32.256 -50.777 1.00 77.81 385 LEU A CA 1
ATOM 2910 C C . LEU A 1 385 ? 25.199 32.254 -51.330 1.00 77.81 385 LEU A C 1
ATOM 2912 O O . LEU A 1 385 ? 26.085 32.855 -50.726 1.00 77.81 385 LEU A O 1
ATOM 2916 N N . GLY A 1 386 ? 25.463 31.572 -52.452 1.00 76.38 386 GLY A N 1
ATOM 2917 C CA . GLY A 1 386 ? 26.782 31.546 -53.094 1.00 76.38 386 GLY A CA 1
ATOM 2918 C C . GLY A 1 386 ? 27.883 30.833 -52.296 1.00 76.38 386 GLY A C 1
ATOM 2919 O O . GLY A 1 386 ? 29.067 31.035 -52.575 1.00 76.38 386 GLY A O 1
ATOM 2920 N N . LEU A 1 387 ? 27.523 29.996 -51.318 1.00 73.81 387 LEU A N 1
ATOM 2921 C CA . LEU A 1 387 ? 28.469 29.282 -50.463 1.00 73.81 387 LEU A CA 1
ATOM 2922 C C . LEU A 1 387 ? 29.073 28.091 -51.224 1.00 73.81 387 LEU A C 1
ATOM 2924 O O . LEU A 1 387 ? 28.367 27.165 -51.627 1.00 73.81 387 LEU A O 1
ATOM 2928 N N . LYS A 1 388 ? 30.394 28.118 -51.423 1.00 66.50 388 LYS A N 1
ATOM 2929 C CA . LYS A 1 388 ? 31.179 27.024 -52.015 1.00 66.50 388 LYS A CA 1
ATOM 2930 C C . LYS A 1 388 ? 31.984 26.351 -50.901 1.00 66.50 388 LYS A C 1
ATOM 2932 O O . LYS A 1 388 ? 32.718 27.048 -50.205 1.00 66.50 388 LYS A O 1
ATOM 2937 N N . PHE A 1 389 ? 31.820 25.039 -50.734 1.00 57.34 389 PHE A N 1
ATOM 2938 C CA . PHE A 1 389 ? 32.588 24.219 -49.790 1.00 57.34 389 PHE A CA 1
ATOM 2939 C C . PHE A 1 389 ? 33.810 23.592 -50.454 1.00 57.34 389 PHE A C 1
ATOM 2941 O O . PHE A 1 389 ? 33.697 23.225 -51.650 1.00 57.34 389 PHE A O 1
#